Protein AF-0000000068846521 (afdb_homodimer)

Sequence (446 aa):
MLPLRASLACRRLPRRLSAPPLEAFNTSRRLSTLSADHTPAPEFDLAAIRSELAVEHEHSAGSECRWDDASAPWHWLDREMSSNMAGETGAVCIYDGAAAALSLRGTASAETLRFVDEHRAAERRHLELIECLLPPHKHTRLLPMWRAAGFALGFAPALVSDRALFKTVEAVETFVEEHYGEQIGPLKVHGRCPQLVALLEHCCADEARAGNERYVEREDNDLMLPLRASLACRRLPRRLSAPPLEAFNTSRRLSTLSADHTPAPEFDLAAIRSELAVEHEHSAGSECRWDDASAPWHWLDREMSSNMAGETGAVCIYDGAAAALSLRGTASAETLRFVDEHRAAERRHLELIECLLPPHKHTRLLPMWRAAGFALGFAPALVSDRALFKTVEAVETFVEEHYGEQIGPLKVHGRCPQLVALLEHCCADEARAGNERYVEREDNDL

Organism: Emiliania huxleyi (strain CCMP1516) (NCBI:txid280463)

InterPro domains:
  IPR009078 Ferritin-like superfamily [SSF47240] (85-208)
  IPR011566 Ubiquinone biosynthesis protein Coq7 [PF03232] (77-209)
  IPR011566 Ubiquinone biosynthesis protein Coq7 [PTHR11237] (56-209)

pLDDT: mean 78.62, std 26.61, range [21.84, 98.75]

Nearest PDB structures (foldseek):
  7sss-assembly1_H  TM=8.731E-01  e=1.646E-04  Homo sapiens
  7ssp-assembly1_H  TM=8.665E-01  e=6.862E-04  Homo sapiens
  7uwa-assembly1_h  TM=2.805E-01  e=1.204E+00  Citrus x limon
  6ixg-assembly2_B  TM=1.975E-01  e=2.703E+00  Homo sapiens
  7sss-assembly1_H  TM=8.886E-01  e=1.078E-04  Homo sapiens

Foldseek 3Di:
DDPPVPPPPPPPPDDDPPPPDPPPPCCPVPPPPPVPPPPDDPDAPLVLLLVLQQVVLCVPQVDPDTPPDLPRDDDPVLVLLLVQLLLLLLQLLLLVLLVVLCVVLVPDDPVLVVLSVVSSVLSVVSNVSSPSRHDPSSHDPCSVVSNVVSSCLNNVQSNVHSVSNLVSLLVSLVVLLVSLVVVLVVCVVVVGSVSVSVSSVSSSVVSVVSNPVPVVPVVVVVD/DDPCPPPPPPPDPDDDPDPPDPPPPPPPPPPPPPPPPPVDDPDFPLVLLLVLQQVVLCVPQVDPDTPQDLPRDDDPVLVLLLVQLLLLLLQLLLLVLLVVLCVVLVPDDPVLNVLSVVSNVLSVVSNVSSPSRHDPSSHDPCSVVSSVVSSCLNNVQSNVHSVSNLVSLLVSLVVLLVSLVVVLVVCVVVVGSVSVSVSSVSSSVVSVVSNPVPPVPVVVVVD

Solvent-accessible surface area (backbone atoms only — not comparable to full-atom values): 25080 Å² total; per-residue (Å²): 134,87,77,85,69,81,75,81,76,77,78,78,78,82,83,80,78,74,70,75,79,74,76,73,77,74,70,70,67,74,70,70,71,72,66,69,78,70,71,73,74,80,85,73,65,59,67,60,32,42,50,39,53,37,50,52,39,47,71,67,64,74,45,93,57,53,63,88,40,85,82,38,79,80,49,73,66,50,53,51,51,22,48,49,47,39,48,29,48,12,50,32,23,17,34,51,18,24,52,54,21,32,63,70,63,67,73,64,50,70,66,56,53,49,50,42,50,54,50,29,52,53,32,46,53,53,35,51,55,46,56,72,57,48,58,76,83,56,48,59,88,58,45,67,57,34,36,50,52,15,21,48,63,15,19,57,27,30,56,73,31,69,65,23,31,51,34,38,49,40,16,50,32,45,36,51,29,51,51,42,47,66,56,44,48,62,31,58,78,70,70,44,46,65,64,46,43,51,52,50,49,51,54,28,51,50,31,53,51,60,49,55,59,52,60,58,56,52,58,53,65,76,97,139,87,85,84,75,81,77,81,78,80,79,79,79,84,82,80,78,78,74,78,81,76,76,78,78,75,75,75,70,76,73,72,71,74,69,68,80,71,70,73,75,81,87,72,64,59,68,60,31,42,50,38,53,36,51,52,40,43,71,67,63,74,46,94,57,53,62,90,38,84,80,39,79,80,48,74,67,50,53,50,52,22,49,49,48,40,49,29,46,13,51,31,24,17,34,52,17,24,50,53,22,32,62,68,64,68,74,64,48,71,66,53,54,48,50,42,50,54,51,31,52,54,33,44,52,54,35,53,55,46,57,72,57,48,59,74,83,57,46,60,88,57,44,67,57,34,36,50,52,16,21,48,65,14,19,55,28,29,55,73,31,70,66,23,30,51,34,38,50,40,17,50,32,44,36,52,29,51,52,43,47,65,56,43,47,63,31,58,77,69,71,44,46,64,63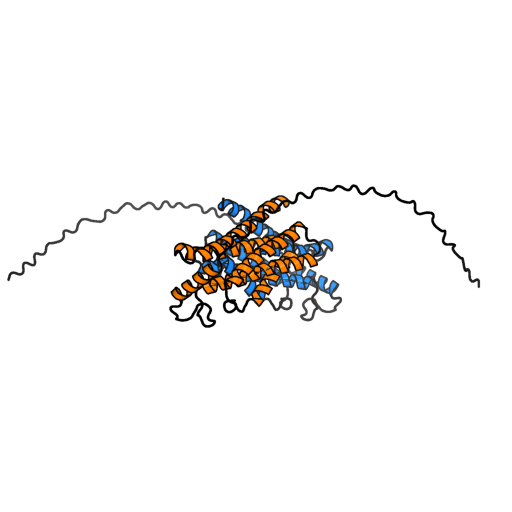,46,43,51,53,51,48,50,54,28,52,52,31,53,51,60,48,56,59,52,59,57,55,50,57,53,64,75,95

Structure (mmCIF, N/CA/C/O backbone):
data_AF-0000000068846521-model_v1
#
loop_
_entity.id
_entity.type
_entity.pdbx_description
1 polymer 'Ubiquinone biosynthesis protein COQ7'
#
loop_
_atom_site.group_PDB
_atom_site.id
_atom_site.type_symbol
_atom_site.label_atom_id
_atom_site.label_alt_id
_atom_site.label_comp_id
_atom_site.label_asym_id
_atom_site.label_entity_id
_atom_site.label_seq_id
_at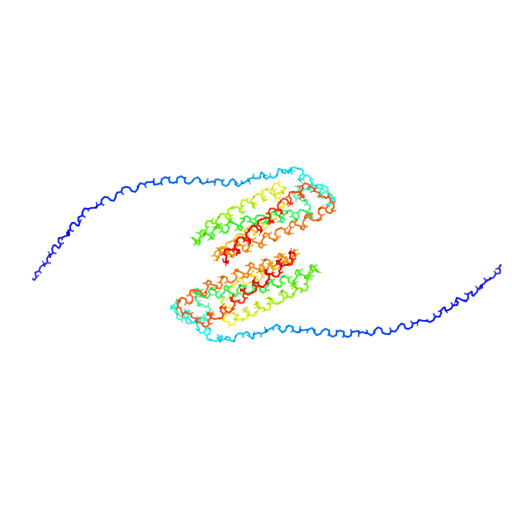om_site.pdbx_PDB_ins_code
_atom_site.Cartn_x
_atom_site.Cartn_y
_atom_site.Cartn_z
_atom_site.occupancy
_atom_site.B_iso_or_equiv
_atom_site.auth_seq_id
_atom_site.auth_comp_id
_atom_site.auth_asym_id
_atom_site.auth_atom_id
_atom_site.pdbx_PDB_model_num
ATOM 1 N N . MET A 1 1 ? -73.5 42.188 27.766 1 25.89 1 MET A N 1
ATOM 2 C CA . MET A 1 1 ? -73.562 42.906 26.5 1 25.89 1 MET A CA 1
ATOM 3 C C . MET A 1 1 ? -73.438 41.938 25.328 1 25.89 1 MET A C 1
ATOM 5 O O . MET A 1 1 ? -72.875 40.844 25.453 1 25.89 1 MET A O 1
ATOM 9 N N . LEU A 1 2 ? -74.062 42.25 24.156 1 25.36 2 LEU A N 1
ATOM 10 C CA . LEU A 1 2 ? -74.625 41.5 23.031 1 25.36 2 LEU A CA 1
ATOM 11 C C . LEU A 1 2 ? -73.5 40.75 22.297 1 25.36 2 LEU A C 1
ATOM 13 O O . LEU A 1 2 ? -72.375 41.25 22.188 1 25.36 2 LEU A O 1
ATOM 17 N N . PRO A 1 3 ? -73.75 39.344 21.984 1 27.17 3 PRO A N 1
ATOM 18 C CA . PRO A 1 3 ? -73.125 38.094 21.578 1 27.17 3 PRO A CA 1
ATOM 19 C C . PRO A 1 3 ? -72.75 38.062 20.094 1 27.17 3 PRO A C 1
ATOM 21 O O . PRO A 1 3 ? -72.438 37 19.547 1 27.17 3 PRO A O 1
ATOM 24 N N . LEU A 1 4 ? -72.438 39.375 19.516 1 25.05 4 LEU A N 1
ATOM 25 C CA . LEU A 1 4 ? -72.562 39.406 18.062 1 25.05 4 LEU A CA 1
ATOM 26 C C . LEU A 1 4 ? -71.625 38.375 17.422 1 25.05 4 LEU A C 1
ATOM 28 O O . LEU A 1 4 ? -70.375 38.594 17.438 1 25.05 4 LEU A O 1
ATOM 32 N N . ARG A 1 5 ? -71.875 37.031 17.391 1 22.19 5 ARG A N 1
ATOM 33 C CA . ARG A 1 5 ? -71.25 35.781 16.953 1 22.19 5 ARG A CA 1
ATOM 34 C C . ARG A 1 5 ? -71.125 35.719 15.438 1 22.19 5 ARG A C 1
ATOM 36 O O . ARG A 1 5 ? -71.812 34.969 14.773 1 22.19 5 ARG A O 1
ATOM 43 N N . ALA A 1 6 ? -71.25 37.062 14.688 1 25.11 6 ALA A N 1
ATOM 44 C CA . ALA A 1 6 ? -71.562 36.875 13.281 1 25.11 6 ALA A CA 1
ATOM 45 C C . ALA A 1 6 ? -70.562 35.906 12.625 1 25.11 6 ALA A C 1
ATOM 47 O O . ALA A 1 6 ? -69.375 36 12.883 1 25.11 6 ALA A O 1
ATOM 48 N N . SER A 1 7 ? -71 34.75 12.008 1 22.08 7 SER A N 1
ATOM 49 C CA . SER A 1 7 ? -70.75 33.469 11.32 1 22.08 7 SER A CA 1
ATOM 50 C C . SER A 1 7 ? -70.062 33.688 10 1 22.08 7 SER A C 1
ATOM 52 O O . SER A 1 7 ? -70.688 33.938 8.969 1 22.08 7 SER A O 1
ATOM 54 N N . LEU A 1 8 ? -69.125 34.75 9.875 1 26.77 8 LEU A N 1
ATOM 55 C CA . LEU A 1 8 ? -68.812 35.062 8.484 1 26.77 8 LEU A CA 1
ATOM 56 C C . LEU A 1 8 ? -68.312 33.844 7.734 1 26.77 8 LEU A C 1
ATOM 58 O O . LEU A 1 8 ? -67.312 33.219 8.148 1 26.77 8 LEU A O 1
ATOM 62 N N . ALA A 1 9 ? -69.25 33.156 6.945 1 24.22 9 ALA A N 1
ATOM 63 C CA . ALA A 1 9 ? -69.25 32 6.07 1 24.22 9 ALA A CA 1
ATOM 64 C C . ALA A 1 9 ? -68.188 32.094 4.984 1 24.22 9 ALA A C 1
ATOM 66 O O . ALA A 1 9 ? -68.188 33.031 4.188 1 24.22 9 ALA A O 1
ATOM 67 N N . CYS A 1 10 ? -66.875 31.734 5.25 1 23.92 10 CYS A N 1
ATOM 68 C CA . CYS A 1 10 ? -65.688 31.719 4.43 1 23.92 10 CYS A CA 1
ATOM 69 C C . CYS A 1 10 ? -65.938 30.938 3.137 1 23.92 10 CYS A C 1
ATOM 71 O O . CYS A 1 10 ? -66.25 29.766 3.168 1 23.92 10 CYS A O 1
ATOM 73 N N . ARG A 1 11 ? -66.562 31.672 2.119 1 25.02 11 ARG A N 1
ATOM 74 C CA . ARG A 1 11 ? -66.875 31.172 0.78 1 25.02 11 ARG A CA 1
ATOM 75 C C . ARG A 1 11 ? -65.688 30.297 0.257 1 25.02 11 ARG A C 1
ATOM 77 O O . ARG A 1 11 ? -64.562 30.672 0.397 1 25.02 11 ARG A O 1
ATOM 84 N N . ARG A 1 12 ? -65.938 28.984 -0.065 1 24.62 12 ARG A N 1
ATOM 85 C CA . ARG A 1 12 ? -65.25 27.766 -0.511 1 24.62 12 ARG A CA 1
ATOM 86 C C . ARG A 1 12 ? -64.688 27.953 -1.899 1 24.62 12 ARG A C 1
ATOM 88 O O . ARG A 1 12 ? -65.375 28.141 -2.879 1 24.62 12 ARG A O 1
ATOM 95 N N . LEU A 1 13 ? -63.625 28.875 -2.047 1 28.64 13 LEU A N 1
ATOM 96 C CA . LEU A 1 13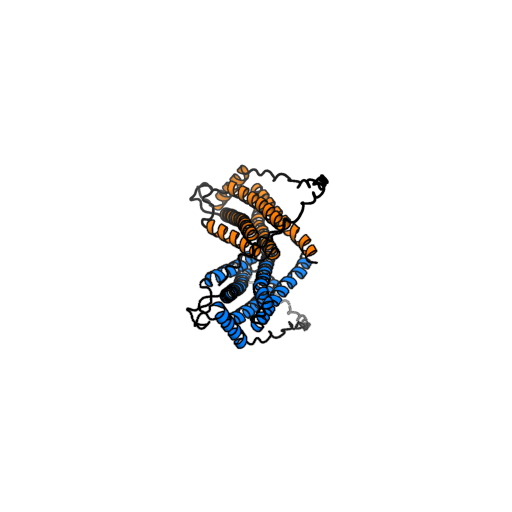 ? -63.156 29.109 -3.406 1 28.64 13 LEU A CA 1
ATOM 97 C C . LEU A 1 13 ? -63 27.781 -4.156 1 28.64 13 LEU A C 1
ATOM 99 O O . LEU A 1 13 ? -62.656 26.766 -3.557 1 28.64 13 LEU A O 1
ATOM 103 N N . PRO A 1 14 ? -63.469 27.828 -5.414 1 26.53 14 PRO A N 1
ATOM 104 C CA . PRO A 1 14 ? -63.719 26.719 -6.344 1 26.53 14 PRO A CA 1
ATOM 105 C C . PRO A 1 14 ? -62.5 25.828 -6.523 1 26.53 14 PRO A C 1
ATOM 107 O O . PRO A 1 14 ? -61.375 26.219 -6.18 1 26.53 14 PRO A O 1
ATOM 110 N N . ARG A 1 15 ? -62.781 24.625 -7.105 1 25.16 15 ARG A N 1
ATOM 111 C CA . ARG A 1 15 ? -62.219 23.281 -7.328 1 25.16 15 ARG A CA 1
ATOM 112 C C . ARG A 1 15 ? -60.969 23.359 -8.188 1 25.16 15 ARG A C 1
ATOM 114 O O . ARG A 1 15 ? -60.75 24.328 -8.93 1 25.16 15 ARG A O 1
ATOM 121 N N . ARG A 1 16 ? -60.031 22.406 -7.965 1 25.94 16 ARG A N 1
ATOM 122 C CA . ARG A 1 16 ? -58.688 21.922 -8.305 1 25.94 16 ARG A CA 1
ATOM 123 C C . ARG A 1 16 ? -58.562 21.609 -9.789 1 25.94 16 ARG A C 1
ATOM 125 O O . ARG A 1 16 ? -59.312 20.75 -10.297 1 25.94 16 ARG A O 1
ATOM 132 N N . LEU A 1 17 ? -58.5 22.703 -10.609 1 26.2 17 LEU A N 1
ATOM 133 C CA . LEU A 1 17 ? -58.312 22.406 -12.023 1 26.2 17 LEU A CA 1
ATOM 134 C C . LEU A 1 17 ? -57.312 21.25 -12.203 1 26.2 17 LEU A C 1
ATOM 136 O O . LEU A 1 17 ? -56.25 21.219 -11.578 1 26.2 17 LEU A O 1
ATOM 140 N N . SER A 1 18 ? -57.812 20.125 -12.719 1 27 18 SER A N 1
ATOM 141 C CA . SER A 1 18 ? -57.219 18.828 -13.016 1 27 18 SER A CA 1
ATOM 142 C C . SER A 1 18 ? -56.094 18.953 -14.008 1 27 18 SER A C 1
ATOM 144 O O . SER A 1 18 ? -56.281 19.359 -15.156 1 27 18 SER A O 1
ATOM 146 N N . ALA A 1 19 ? -55 19.594 -13.625 1 30.03 19 ALA A N 1
ATOM 147 C CA . ALA A 1 19 ? -53.969 19.734 -14.633 1 30.03 19 ALA A CA 1
ATOM 148 C C . ALA A 1 19 ? -53.75 18.422 -15.383 1 30.03 19 ALA A C 1
ATOM 150 O O . ALA A 1 19 ? -53.938 17.344 -14.82 1 30.03 19 ALA A O 1
ATOM 151 N N . PRO A 1 20 ? -53.781 18.5 -16.781 1 30.14 20 PRO A N 1
ATOM 152 C CA . PRO A 1 20 ? -53.719 17.312 -17.641 1 30.14 20 PRO A CA 1
ATOM 153 C C . PRO A 1 20 ? -52.562 16.391 -17.281 1 30.14 20 PRO A C 1
ATOM 155 O O . PRO A 1 20 ? -51.562 16.844 -16.703 1 30.14 20 PRO A O 1
ATOM 158 N N . PRO A 1 21 ? -52.812 15.039 -17.281 1 29.89 21 PRO A N 1
ATOM 159 C CA . PRO A 1 21 ? -51.844 14.016 -16.906 1 29.89 21 PRO A CA 1
ATOM 160 C C . PRO A 1 21 ? -50.531 14.117 -17.719 1 29.89 21 PRO A C 1
ATOM 162 O O . PRO A 1 21 ? -50.594 14.453 -18.906 1 29.89 21 PRO A O 1
ATOM 165 N N . LEU A 1 22 ? -49.5 14.781 -17.172 1 27.98 22 LEU A N 1
ATOM 166 C CA . LEU A 1 22 ? -48.188 14.75 -17.844 1 27.98 22 LEU A CA 1
ATOM 167 C C . LEU A 1 22 ? -47.906 13.375 -18.422 1 27.98 22 LEU A C 1
ATOM 169 O O . LEU A 1 22 ? -47.938 12.375 -17.703 1 27.98 22 LEU A O 1
ATOM 173 N N . GLU A 1 23 ? -48.281 13.188 -19.688 1 25.19 23 GLU A N 1
ATOM 174 C CA . GLU A 1 23 ? -47.875 11.969 -20.359 1 25.19 23 GLU A CA 1
ATOM 175 C C . GLU A 1 23 ? -46.406 11.641 -20.031 1 25.19 23 GLU A C 1
ATOM 177 O O . GLU A 1 23 ? -45.531 12.477 -20.188 1 25.19 23 GLU A O 1
ATOM 182 N N . ALA A 1 24 ? -46.188 10.781 -19.047 1 27.44 24 ALA A N 1
ATOM 183 C CA . ALA A 1 24 ? -44.938 10.125 -18.719 1 27.44 24 ALA A CA 1
ATOM 184 C C . ALA A 1 24 ? -44.219 9.656 -19.969 1 27.44 24 ALA A C 1
ATOM 186 O O . ALA A 1 24 ? -44.75 8.82 -20.719 1 27.44 24 ALA A O 1
ATOM 187 N N . PHE A 1 25 ? -43.531 10.641 -20.734 1 25.91 25 PHE A N 1
ATOM 188 C CA . PHE A 1 25 ? -42.594 10.18 -21.75 1 25.91 25 PHE A CA 1
ATOM 189 C C . PHE A 1 25 ? -41.844 8.945 -21.281 1 25.91 25 PHE A C 1
ATOM 191 O O . PHE A 1 25 ? -41.156 8.992 -20.25 1 25.91 25 PHE A O 1
ATOM 198 N N . ASN A 1 26 ? -42.469 7.797 -21.484 1 24.58 26 ASN A N 1
ATOM 199 C CA . ASN A 1 26 ? -41.844 6.488 -21.359 1 24.58 26 ASN A CA 1
ATOM 200 C C . ASN A 1 26 ? -40.5 6.449 -22.047 1 24.58 26 ASN A C 1
ATOM 202 O O . ASN A 1 26 ? -40.406 6.258 -23.25 1 24.58 26 ASN A O 1
ATOM 206 N N . THR A 1 27 ? -39.656 7.539 -21.859 1 27.39 27 THR A N 1
ATOM 207 C CA . THR A 1 27 ? -38.312 7.336 -22.422 1 27.39 27 THR A CA 1
ATOM 208 C C . THR A 1 27 ? -37.75 5.98 -22.016 1 27.39 27 THR A C 1
ATOM 210 O O . THR A 1 27 ? -37.406 5.77 -20.859 1 27.39 27 THR A O 1
ATOM 213 N N . SER A 1 28 ? -38.344 4.961 -22.516 1 27.05 28 SER A N 1
ATOM 214 C CA . SER A 1 28 ? -37.656 3.674 -22.5 1 27.05 28 SER A CA 1
ATOM 215 C C . SER A 1 28 ? -36.219 3.816 -22.969 1 27.05 28 SER A C 1
ATOM 217 O O . SER A 1 28 ? -35.969 3.887 -24.172 1 27.05 28 SER A O 1
ATOM 219 N N . ARG A 1 29 ? -35.469 4.844 -22.453 1 28.3 29 ARG A N 1
ATOM 220 C CA . ARG A 1 29 ? -34.062 4.691 -22.781 1 28.3 29 ARG A CA 1
ATOM 221 C C . ARG A 1 29 ? -33.625 3.23 -22.688 1 28.3 29 ARG A C 1
ATOM 223 O O . ARG A 1 29 ? -33.688 2.631 -21.609 1 28.3 29 ARG A O 1
ATOM 230 N N . ARG A 1 30 ? -33.688 2.514 -23.828 1 27.97 30 ARG A N 1
ATOM 231 C CA . ARG A 1 30 ? -32.969 1.259 -24 1 27.97 30 ARG A CA 1
ATOM 232 C C . ARG A 1 30 ? -31.594 1.324 -23.328 1 27.97 30 ARG A C 1
ATOM 234 O O . ARG A 1 30 ? -30.719 2.064 -23.781 1 27.97 30 ARG A O 1
ATOM 241 N N . LEU A 1 31 ? -31.625 1.339 -21.984 1 30.72 31 LEU A N 1
ATOM 242 C CA . LEU A 1 31 ? -30.344 0.983 -21.375 1 30.72 31 LEU A CA 1
ATOM 243 C C . LEU A 1 31 ? -29.609 -0.055 -22.219 1 30.72 31 LEU A C 1
ATOM 245 O O . LEU A 1 31 ? -30.094 -1.18 -22.375 1 30.72 31 LEU A O 1
ATOM 249 N N . SER A 1 32 ? -29.109 0.313 -23.359 1 28.64 32 SER A N 1
ATOM 250 C CA . SER A 1 32 ? -28.141 -0.583 -24 1 28.64 32 SER A CA 1
ATOM 251 C C . SER A 1 32 ? -27.359 -1.378 -22.953 1 28.64 32 SER A C 1
ATOM 253 O O . SER A 1 32 ? -26.766 -0.8 -22.047 1 28.64 32 SER A O 1
ATOM 255 N N . THR A 1 33 ? -27.891 -2.512 -22.656 1 31.28 33 THR A N 1
ATOM 256 C CA . THR A 1 33 ? -27.141 -3.59 -22.031 1 31.28 33 THR A CA 1
ATOM 257 C C . THR A 1 33 ? -25.703 -3.611 -22.547 1 31.28 33 THR A C 1
ATOM 259 O O . THR A 1 33 ? -25.453 -3.943 -23.703 1 31.28 33 THR A O 1
ATOM 262 N N . LEU A 1 34 ? -24.953 -2.613 -22.406 1 32.28 34 LEU A N 1
ATOM 263 C CA . LEU A 1 34 ? -23.531 -2.963 -22.531 1 32.28 34 LEU A CA 1
ATOM 264 C C . LEU A 1 34 ? -23.281 -4.367 -21.984 1 32.28 34 LEU A C 1
ATOM 266 O O . LEU A 1 34 ? -23.406 -4.605 -20.781 1 32.28 34 LEU A O 1
ATOM 270 N N . SER A 1 35 ? -23.703 -5.359 -22.719 1 29.91 35 SER A N 1
ATOM 271 C CA . SER A 1 35 ? -23.234 -6.719 -22.469 1 29.91 35 SER A CA 1
ATOM 272 C C . SER A 1 35 ? -21.781 -6.727 -22.016 1 29.91 35 SER A C 1
ATOM 274 O O . SER A 1 35 ? -20.891 -6.355 -22.781 1 29.91 35 SER A O 1
ATOM 276 N N . ALA A 1 36 ? -21.438 -6.34 -20.891 1 37.94 36 ALA A N 1
ATOM 277 C CA . ALA A 1 36 ? -20.125 -6.785 -20.422 1 37.94 36 ALA A CA 1
ATOM 278 C C . ALA A 1 36 ? -19.766 -8.133 -21.031 1 37.94 36 ALA A C 1
ATOM 280 O O . ALA A 1 36 ? -20.5 -9.109 -20.891 1 37.94 36 ALA A O 1
ATOM 281 N N . ASP A 1 37 ? -19.344 -8.203 -22.234 1 35.62 37 ASP A N 1
ATOM 282 C CA . ASP A 1 37 ? -18.781 -9.414 -22.828 1 35.62 37 ASP A CA 1
ATOM 283 C C . ASP A 1 37 ? -18.234 -10.359 -21.75 1 35.62 37 ASP A C 1
ATOM 285 O O . ASP A 1 37 ? -17.25 -10.047 -21.094 1 35.62 37 ASP A O 1
ATOM 289 N N . HIS A 1 38 ? -19.047 -10.961 -20.922 1 40.5 38 HIS A N 1
ATOM 290 C CA . HIS A 1 38 ? -18.703 -12.062 -20.031 1 40.5 38 HIS A CA 1
ATOM 291 C C . HIS A 1 38 ? -17.906 -13.141 -20.766 1 40.5 38 HIS A C 1
ATOM 293 O O . HIS A 1 38 ? -18.484 -14.078 -21.312 1 40.5 38 HIS A O 1
ATOM 299 N N . THR A 1 39 ? -16.953 -12.961 -21.547 1 42.75 39 THR A N 1
ATOM 300 C CA . THR A 1 39 ? -16.109 -14.07 -21.969 1 42.75 39 THR A CA 1
ATOM 301 C C . THR A 1 39 ? -15.969 -15.102 -20.859 1 42.75 39 THR A C 1
ATOM 303 O O . THR A 1 39 ? -15.562 -14.766 -19.734 1 42.75 39 THR A O 1
ATOM 306 N N . PRO A 1 40 ? -16.688 -16.203 -21.031 1 50.09 40 PRO A N 1
ATOM 307 C CA . PRO A 1 40 ? -16.594 -17.25 -20 1 50.09 40 PRO A CA 1
ATOM 308 C C . PRO A 1 40 ? -15.156 -17.5 -19.562 1 50.09 40 PRO A C 1
ATOM 310 O O . PRO A 1 40 ? -14.219 -17.359 -20.344 1 50.09 40 PRO A O 1
ATOM 313 N N . ALA A 1 41 ? -14.922 -17.422 -18.281 1 59.72 41 ALA A N 1
ATOM 314 C CA . ALA A 1 41 ? -13.633 -17.781 -17.703 1 59.72 41 ALA A CA 1
ATOM 315 C C . ALA A 1 41 ? -13.117 -19.094 -18.266 1 59.72 41 ALA A C 1
ATOM 317 O O . ALA A 1 41 ? -13.906 -20 -18.578 1 59.72 41 ALA A O 1
ATOM 318 N N . PRO A 1 42 ? -11.914 -19.062 -19.016 1 68.12 42 PRO A N 1
ATOM 319 C CA . PRO A 1 42 ? -11.359 -20.328 -19.516 1 68.12 42 PRO A CA 1
ATOM 320 C C . PRO A 1 42 ? -11.523 -21.469 -18.516 1 68.12 42 PRO A C 1
ATOM 322 O O . PRO A 1 42 ? -11.539 -21.234 -17.297 1 68.12 42 PRO A O 1
ATOM 325 N N . GLU A 1 43 ? -12.016 -22.578 -19.031 1 84.12 43 GLU A N 1
ATOM 326 C CA . GLU A 1 43 ? -12.141 -23.766 -18.219 1 84.12 43 GLU A CA 1
ATOM 327 C C . GLU A 1 43 ? -10.773 -24.422 -17.969 1 84.12 43 GLU A C 1
ATOM 329 O O . GLU A 1 43 ? -10.031 -24.688 -18.922 1 84.12 43 GLU A O 1
ATOM 334 N N . PHE A 1 44 ? -10.312 -24.344 -16.812 1 93.5 44 PHE A N 1
ATOM 335 C CA . PHE A 1 44 ? -9.055 -24.969 -16.422 1 93.5 44 PHE A CA 1
ATOM 336 C C . PHE A 1 44 ? -9.281 -26.375 -15.867 1 93.5 44 PHE A C 1
ATOM 338 O O . PHE A 1 44 ? -10.242 -26.594 -15.141 1 93.5 44 PHE A O 1
ATOM 345 N N . ASP A 1 45 ? -8.43 -27.328 -16.375 1 94.75 45 ASP A N 1
ATOM 346 C CA . ASP A 1 45 ? -8.453 -28.672 -15.805 1 94.75 45 ASP A CA 1
ATOM 347 C C . ASP A 1 45 ? -7.715 -28.719 -14.469 1 94.75 45 ASP A C 1
ATOM 349 O O . ASP A 1 45 ? -6.523 -29.031 -14.422 1 94.75 45 ASP A O 1
ATOM 353 N N . LEU A 1 46 ? -8.43 -28.547 -13.406 1 94.81 46 LEU A N 1
ATOM 354 C CA . LEU A 1 46 ? -7.852 -28.406 -12.078 1 94.81 46 LEU A CA 1
ATOM 355 C C . LEU A 1 46 ? -7.18 -29.719 -11.633 1 94.81 46 LEU A C 1
ATOM 357 O O . LEU A 1 46 ? -6.176 -29.688 -10.93 1 94.81 46 LEU A O 1
ATOM 361 N N . ALA A 1 47 ? -7.727 -30.781 -12.078 1 94.12 47 ALA A N 1
ATOM 362 C CA . ALA A 1 47 ? -7.129 -32.062 -11.734 1 94.12 47 ALA A CA 1
ATOM 363 C C . ALA A 1 47 ? -5.754 -32.219 -12.375 1 94.12 47 ALA A C 1
ATOM 365 O O . ALA A 1 47 ? -4.812 -32.688 -11.742 1 94.12 47 ALA A O 1
ATOM 366 N N . ALA A 1 48 ? -5.688 -31.828 -13.594 1 95.44 48 ALA A N 1
ATOM 367 C CA . ALA A 1 48 ? -4.41 -31.906 -14.305 1 95.44 48 ALA A CA 1
ATOM 368 C C . ALA A 1 48 ? -3.377 -30.984 -13.672 1 95.44 48 ALA A C 1
ATOM 370 O O . ALA A 1 48 ? -2.197 -31.328 -13.57 1 95.44 48 ALA A O 1
ATOM 371 N N . ILE A 1 49 ? -3.844 -29.859 -13.234 1 96.25 49 ILE A N 1
ATOM 372 C CA . ILE A 1 49 ? -2.939 -28.891 -12.617 1 96.25 49 ILE A CA 1
ATOM 373 C C . ILE A 1 49 ? -2.449 -29.438 -11.273 1 96.25 49 ILE A C 1
ATOM 375 O O . ILE A 1 49 ? -1.261 -29.328 -10.961 1 96.25 49 ILE A O 1
ATOM 379 N N . ARG A 1 50 ? -3.309 -30.016 -10.523 1 92.56 50 ARG A N 1
ATOM 380 C CA . ARG A 1 50 ? -2.9 -30.609 -9.25 1 92.56 50 ARG A CA 1
ATOM 381 C C . ARG A 1 50 ? -1.882 -31.719 -9.461 1 92.56 50 ARG A C 1
ATOM 383 O O . ARG A 1 50 ? -0.952 -31.875 -8.672 1 92.56 50 ARG A O 1
ATOM 390 N N . SER A 1 51 ? -2.08 -32.469 -10.547 1 92.81 51 SER A N 1
ATOM 391 C CA . SER A 1 51 ? -1.124 -33.5 -10.891 1 92.81 51 SER A CA 1
ATOM 392 C C . SER A 1 51 ? 0.246 -32.906 -11.211 1 92.81 51 SER A C 1
ATOM 394 O O . SER A 1 51 ? 1.274 -33.469 -10.82 1 92.81 51 SER A O 1
ATOM 396 N N . GLU A 1 52 ? 0.229 -31.812 -11.906 1 93.31 52 GLU A N 1
ATOM 397 C CA . GLU A 1 52 ? 1.485 -31.141 -12.211 1 93.31 52 GLU A CA 1
ATOM 398 C C . GLU A 1 52 ? 2.197 -30.688 -10.938 1 93.31 52 GLU A C 1
ATOM 400 O O . GLU A 1 52 ? 3.416 -30.828 -10.82 1 93.31 52 GLU A O 1
ATOM 405 N N . LEU A 1 53 ? 1.454 -30.219 -9.992 1 91.19 53 LEU A N 1
ATOM 406 C CA . LEU A 1 53 ? 2.012 -29.766 -8.719 1 91.19 53 LEU A CA 1
ATOM 407 C C . LEU A 1 53 ? 2.602 -30.922 -7.938 1 91.19 53 LEU A C 1
ATOM 409 O O . LEU A 1 53 ? 3.68 -30.812 -7.352 1 91.19 53 LEU A O 1
ATOM 413 N N . ALA A 1 54 ? 1.981 -32.031 -8.031 1 87.19 54 ALA A N 1
ATOM 414 C CA . ALA A 1 54 ? 2.449 -33.25 -7.352 1 87.19 54 ALA A CA 1
ATOM 415 C C . ALA A 1 54 ? 3.748 -33.75 -7.965 1 87.19 54 ALA A C 1
ATOM 417 O O . ALA A 1 54 ? 4.664 -34.156 -7.25 1 87.19 54 ALA A O 1
ATOM 418 N N . VAL A 1 55 ? 3.787 -33.719 -9.234 1 86.12 55 VAL A N 1
ATOM 419 C CA . VAL A 1 55 ? 4.969 -34.188 -9.938 1 86.12 55 VAL A CA 1
ATOM 420 C C . VAL A 1 55 ? 6.164 -33.312 -9.625 1 86.12 55 VAL A C 1
ATOM 422 O O . VAL A 1 55 ? 7.273 -33.781 -9.406 1 86.12 55 VAL A O 1
ATOM 425 N N . GLU A 1 56 ? 5.867 -32.031 -9.609 1 85 56 GLU A N 1
ATOM 426 C CA . GLU A 1 56 ? 6.93 -31.078 -9.289 1 85 56 GLU A CA 1
ATOM 427 C C . GLU A 1 56 ? 7.465 -31.297 -7.879 1 85 56 GLU A C 1
ATOM 429 O O . GLU A 1 56 ? 8.664 -31.156 -7.633 1 85 56 GLU A O 1
ATOM 434 N N . HIS A 1 57 ? 6.645 -31.609 -7.02 1 80.75 57 HIS A N 1
ATOM 435 C CA . HIS A 1 57 ? 7.031 -31.922 -5.648 1 80.75 57 HIS A CA 1
ATOM 436 C C . HIS A 1 57 ? 7.926 -33.156 -5.598 1 80.75 57 HIS A C 1
ATOM 438 O O . HIS A 1 57 ? 8.914 -33.188 -4.859 1 80.75 57 HIS A O 1
ATOM 444 N N . GLU A 1 58 ? 7.574 -34.125 -6.355 1 76.94 58 GLU A N 1
ATOM 445 C CA . GLU A 1 58 ? 8.344 -35.375 -6.383 1 76.94 58 GLU A CA 1
ATOM 446 C C . GLU A 1 58 ? 9.742 -35.125 -6.953 1 76.94 58 GLU A C 1
ATOM 448 O O . GLU A 1 58 ? 10.719 -35.719 -6.461 1 76.94 58 GLU A O 1
ATOM 453 N N . HIS A 1 59 ? 9.773 -34.25 -7.902 1 75.81 59 HIS A N 1
ATOM 454 C CA . HIS A 1 59 ? 11.055 -33.969 -8.531 1 75.81 59 HIS A CA 1
ATOM 455 C C . HIS A 1 59 ? 11.977 -33.219 -7.578 1 75.81 59 HIS A C 1
ATOM 457 O O . HIS A 1 59 ? 13.188 -33.438 -7.582 1 75.81 59 HIS A O 1
ATOM 463 N N . SER A 1 60 ? 11.336 -32.375 -6.766 1 68.44 60 SER A N 1
ATOM 464 C CA . SER A 1 60 ? 12.133 -31.484 -5.938 1 68.44 60 SER A CA 1
ATOM 465 C C . SER A 1 60 ? 12.461 -32.125 -4.59 1 68.44 60 SER A C 1
ATOM 467 O O . SER A 1 60 ? 13.539 -31.891 -4.035 1 68.44 60 SER A O 1
ATOM 469 N N . ALA A 1 61 ? 11.555 -32.656 -3.865 1 63.91 61 ALA A N 1
ATOM 470 C CA . ALA A 1 61 ? 11.711 -33.062 -2.477 1 63.91 61 ALA A CA 1
ATOM 471 C C . ALA A 1 61 ? 12.383 -34.438 -2.391 1 63.91 61 ALA A C 1
ATOM 473 O O . ALA A 1 61 ? 13.031 -34.75 -1.388 1 63.91 61 ALA A O 1
ATOM 474 N N . GLY A 1 62 ? 12.781 -35.094 -3.5 1 59.38 62 GLY A N 1
ATOM 475 C CA . GLY A 1 62 ? 13.32 -36.438 -3.391 1 59.38 62 GLY A CA 1
ATOM 476 C C . GLY A 1 62 ? 12.547 -37.312 -2.43 1 59.38 62 GLY A C 1
ATOM 477 O O . GLY A 1 62 ? 13.031 -38.375 -2.02 1 59.38 62 GLY A O 1
ATOM 478 N N . SER A 1 63 ? 11.562 -36.719 -1.788 1 58.53 63 SER A N 1
ATOM 479 C CA . SER A 1 63 ? 11.016 -37.469 -0.661 1 58.53 63 SER A CA 1
ATOM 480 C C . SER A 1 63 ? 9.844 -38.344 -1.095 1 58.53 63 SER A C 1
ATOM 482 O O . SER A 1 63 ? 9.195 -38.031 -2.102 1 58.53 63 SER A O 1
ATOM 484 N N . GLU A 1 64 ? 9.703 -39.5 -0.455 1 64.62 64 GLU A N 1
ATOM 485 C CA . GLU A 1 64 ? 8.703 -40.562 -0.636 1 64.62 64 GLU A CA 1
ATOM 486 C C . GLU A 1 64 ? 7.316 -40.062 -0.223 1 64.62 64 GLU A C 1
ATOM 488 O O . GLU A 1 64 ? 6.324 -40.781 -0.431 1 64.62 64 GLU A O 1
ATOM 493 N N . CYS A 1 65 ? 7.246 -38.781 0.22 1 70 65 CYS A N 1
ATOM 494 C CA . CYS A 1 65 ? 5.934 -38.375 0.702 1 70 65 CYS A CA 1
ATOM 495 C C . CYS A 1 65 ? 5.117 -37.75 -0.42 1 70 65 CYS A C 1
ATOM 497 O O . CYS A 1 65 ? 5.676 -37.156 -1.349 1 70 65 CYS A O 1
ATOM 499 N N . ARG A 1 66 ? 3.855 -38.094 -0.267 1 78.44 66 ARG A N 1
ATOM 500 C CA . ARG A 1 66 ? 2.939 -37.531 -1.239 1 78.44 66 ARG A CA 1
ATOM 501 C C . ARG A 1 66 ? 2.877 -36 -1.088 1 78.44 66 ARG A C 1
ATOM 503 O O . ARG A 1 66 ? 3.012 -35.469 0.02 1 78.44 66 ARG A O 1
ATOM 510 N N . TRP A 1 67 ? 2.66 -35.281 -2.086 1 81.06 67 TRP A N 1
ATOM 511 C CA . TRP A 1 67 ? 2.627 -33.844 -2.123 1 81.06 67 TRP A CA 1
ATOM 512 C C . TRP A 1 67 ? 1.568 -33.281 -1.168 1 81.06 67 TRP A C 1
ATOM 514 O O . TRP A 1 67 ? 1.785 -32.281 -0.508 1 81.06 67 TRP A O 1
ATOM 524 N N . ASP A 1 68 ? 0.422 -34.062 -1.008 1 76.75 68 ASP A N 1
ATOM 525 C CA . ASP A 1 68 ? -0.682 -33.531 -0.216 1 76.75 68 ASP A CA 1
ATOM 526 C C . ASP A 1 68 ? -0.595 -34 1.234 1 76.75 68 ASP A C 1
ATOM 528 O O . ASP A 1 68 ? -1.491 -33.719 2.035 1 76.75 68 ASP A O 1
ATOM 532 N N . ASP A 1 69 ? 0.522 -34.594 1.496 1 79.69 69 ASP A N 1
ATOM 533 C CA . ASP A 1 69 ? 0.768 -34.938 2.895 1 79.69 69 ASP A CA 1
ATOM 534 C C . ASP A 1 69 ? 1.157 -33.688 3.699 1 79.69 69 ASP A C 1
ATOM 536 O O . ASP A 1 69 ? 1.96 -32.875 3.242 1 79.69 69 ASP A O 1
ATOM 540 N N . ALA A 1 70 ? 0.633 -33.594 4.863 1 80.25 70 ALA A N 1
ATOM 541 C CA . ALA A 1 70 ? 0.86 -32.438 5.723 1 80.25 70 ALA A CA 1
ATOM 542 C C . ALA A 1 70 ? 2.332 -32.312 6.109 1 80.25 70 ALA A C 1
ATOM 544 O O . ALA A 1 70 ? 2.826 -31.219 6.359 1 80.25 70 ALA A O 1
ATOM 545 N N . SER A 1 71 ? 3.016 -33.375 6.07 1 79.5 71 SER A N 1
ATOM 546 C CA . SER A 1 71 ? 4.41 -33.406 6.496 1 79.5 71 SER A CA 1
ATOM 547 C C . SER A 1 71 ? 5.352 -33.188 5.316 1 79.5 71 SER A C 1
ATOM 549 O O . SER A 1 71 ? 6.566 -33.062 5.496 1 79.5 71 SER A O 1
ATOM 551 N N . ALA A 1 72 ? 4.766 -33.125 4.137 1 81.06 72 ALA A N 1
ATOM 552 C CA . ALA A 1 72 ? 5.617 -32.938 2.963 1 81.06 72 ALA A CA 1
ATOM 553 C C . ALA A 1 72 ? 6.352 -31.609 3.006 1 81.06 72 ALA A C 1
ATOM 555 O O . ALA A 1 72 ? 5.742 -30.578 3.277 1 81.06 72 ALA A O 1
ATOM 556 N N . PRO A 1 73 ? 7.562 -31.672 2.857 1 82.75 73 PRO A N 1
ATOM 557 C CA . PRO A 1 73 ? 8.305 -30.406 2.818 1 82.75 73 PRO A CA 1
ATOM 558 C C . PRO A 1 73 ? 7.848 -29.5 1.689 1 82.75 73 PRO A C 1
ATOM 560 O O . PRO A 1 73 ? 7.398 -29.969 0.644 1 82.75 73 PRO A O 1
ATOM 563 N N . TRP A 1 74 ? 7.961 -28.188 1.931 1 85.75 74 TRP A N 1
ATOM 564 C CA . TRP A 1 74 ? 7.562 -27.219 0.918 1 85.75 74 TRP A CA 1
ATOM 565 C C . TRP A 1 74 ? 8.703 -26.953 -0.06 1 85.75 74 TRP A C 1
ATOM 567 O O . TRP A 1 74 ? 9.836 -26.688 0.354 1 85.75 74 TRP A O 1
ATOM 577 N N . HIS A 1 75 ? 8.344 -27.031 -1.285 1 86.88 75 HIS A N 1
ATOM 578 C CA . HIS A 1 75 ? 9.297 -26.594 -2.303 1 86.88 75 HIS A CA 1
ATOM 579 C C . HIS A 1 75 ? 8.938 -25.203 -2.828 1 86.88 75 HIS A C 1
ATOM 581 O O . HIS A 1 75 ? 7.957 -24.594 -2.381 1 86.88 75 HIS A O 1
ATOM 587 N N . TRP A 1 76 ? 9.781 -24.688 -3.691 1 90.06 76 TRP A N 1
ATOM 588 C CA . TRP A 1 76 ? 9.641 -23.328 -4.188 1 90.06 76 TRP A CA 1
ATOM 589 C C . TRP A 1 76 ? 8.227 -23.078 -4.695 1 90.06 76 TRP A C 1
ATOM 591 O O . TRP A 1 76 ? 7.602 -22.062 -4.344 1 90.06 76 TRP A O 1
ATOM 601 N N . LEU A 1 77 ? 7.691 -23.984 -5.434 1 92.44 77 LEU A N 1
ATOM 602 C CA . LEU A 1 77 ? 6.383 -23.797 -6.055 1 92.44 77 LEU A CA 1
ATOM 603 C C . LEU A 1 77 ? 5.277 -23.797 -5.004 1 92.44 77 LEU A C 1
ATOM 605 O O . LEU A 1 77 ? 4.289 -23.062 -5.137 1 92.44 77 LEU A O 1
ATOM 609 N N . ASP A 1 78 ? 5.43 -24.578 -3.938 1 92.5 78 ASP A N 1
ATOM 610 C CA . ASP A 1 78 ? 4.465 -24.562 -2.84 1 92.5 78 ASP A CA 1
ATOM 611 C C . ASP A 1 78 ? 4.422 -23.188 -2.164 1 92.5 78 ASP A C 1
ATOM 613 O O . ASP A 1 78 ? 3.344 -22.688 -1.855 1 92.5 78 ASP A O 1
ATOM 617 N N . ARG A 1 79 ? 5.566 -22.672 -1.953 1 93.69 79 ARG A N 1
ATOM 618 C CA . ARG A 1 79 ? 5.668 -21.359 -1.316 1 93.69 79 ARG A CA 1
ATOM 619 C C . ARG A 1 79 ? 5.043 -20.281 -2.189 1 93.69 79 ARG A C 1
ATOM 621 O O . ARG A 1 79 ? 4.34 -19.406 -1.687 1 93.69 79 ARG A O 1
ATOM 628 N N . GLU A 1 80 ? 5.273 -20.406 -3.488 1 95.5 80 GLU A N 1
ATOM 629 C CA . GLU A 1 80 ? 4.699 -19.438 -4.414 1 95.5 80 GLU A CA 1
ATOM 630 C C . GLU A 1 80 ? 3.176 -19.531 -4.445 1 95.5 80 GLU A C 1
ATOM 632 O O . GLU A 1 80 ? 2.482 -18.516 -4.438 1 95.5 80 GLU A O 1
ATOM 637 N N . MET A 1 81 ? 2.738 -20.781 -4.469 1 96.25 81 MET A N 1
ATOM 638 C CA . MET A 1 81 ? 1.291 -20.969 -4.5 1 96.25 81 MET A CA 1
ATOM 639 C C . MET A 1 81 ? 0.652 -20.5 -3.199 1 96.25 81 MET A C 1
ATOM 641 O O . MET A 1 81 ? -0.447 -19.938 -3.211 1 96.25 81 MET A O 1
ATOM 645 N N . SER A 1 82 ? 1.327 -20.734 -2.104 1 96.62 82 SER A N 1
ATOM 646 C CA . SER A 1 82 ? 0.846 -20.219 -0.825 1 96.62 82 SER A CA 1
ATOM 647 C C . SER A 1 82 ? 0.807 -18.688 -0.82 1 96.62 82 SER A C 1
ATOM 649 O O . SER A 1 82 ? -0.135 -18.094 -0.297 1 96.62 82 SER A O 1
ATOM 651 N N . SER A 1 83 ? 1.828 -18.078 -1.364 1 96.5 83 SER A N 1
ATOM 652 C CA . SER A 1 83 ? 1.868 -16.625 -1.487 1 96.5 83 SER A CA 1
ATOM 653 C C . SER A 1 83 ? 0.718 -16.109 -2.346 1 96.5 83 SER A C 1
ATOM 655 O O . SER A 1 83 ? 0.121 -15.078 -2.039 1 96.5 83 SER A O 1
ATOM 657 N N . ASN A 1 84 ? 0.421 -16.828 -3.438 1 97.75 84 ASN A N 1
ATOM 658 C CA . ASN A 1 84 ? -0.722 -16.469 -4.27 1 97.75 84 ASN A CA 1
ATOM 659 C C . ASN A 1 84 ? -2.027 -16.531 -3.48 1 97.75 84 ASN A C 1
ATOM 661 O O . ASN A 1 84 ? -2.887 -15.656 -3.635 1 97.75 84 ASN A O 1
ATOM 665 N N . MET A 1 85 ? -2.143 -17.594 -2.684 1 97.62 85 MET A N 1
ATOM 666 C CA . MET A 1 85 ? -3.312 -17.719 -1.82 1 97.62 85 MET A CA 1
ATOM 667 C C . MET A 1 85 ? -3.445 -16.516 -0.896 1 97.62 85 MET A C 1
ATOM 669 O O . MET A 1 85 ? -4.516 -15.914 -0.802 1 97.62 85 MET A O 1
ATOM 673 N N . ALA A 1 86 ? -2.398 -16.188 -0.268 1 97.62 86 ALA A N 1
ATOM 674 C CA . ALA A 1 86 ? -2.385 -15.055 0.657 1 97.62 86 ALA A CA 1
ATOM 675 C C . ALA A 1 86 ? -2.686 -13.742 -0.071 1 97.62 86 ALA A C 1
ATOM 677 O O . ALA A 1 86 ? -3.51 -12.953 0.384 1 97.62 86 ALA A O 1
ATOM 678 N N . GLY A 1 87 ? -2.027 -13.547 -1.182 1 97.12 87 GLY A N 1
ATOM 679 C CA . GLY A 1 87 ? -2.211 -12.328 -1.954 1 97.12 87 GLY A CA 1
ATOM 680 C C . GLY A 1 87 ? -3.627 -12.156 -2.471 1 97.12 87 GLY A C 1
ATOM 681 O O . GLY A 1 87 ? -4.199 -11.07 -2.381 1 97.12 87 GLY A O 1
ATOM 682 N N . GLU A 1 88 ? -4.172 -13.164 -2.975 1 97.94 88 GLU A N 1
ATOM 683 C CA . GLU A 1 88 ? -5.535 -13.094 -3.49 1 97.94 88 GLU A CA 1
ATOM 684 C C . GLU A 1 88 ? -6.543 -12.883 -2.363 1 97.94 88 GLU A C 1
ATOM 686 O O . GLU A 1 88 ? -7.531 -12.172 -2.533 1 97.94 88 GLU A O 1
ATOM 691 N N . THR A 1 89 ? -6.277 -13.57 -1.292 1 98.25 89 THR A N 1
ATOM 692 C CA . THR A 1 89 ? -7.113 -13.312 -0.123 1 98.25 89 THR A CA 1
ATOM 693 C C . THR A 1 89 ? -7.051 -11.844 0.277 1 98.25 89 THR A C 1
ATOM 695 O O . THR A 1 89 ? -8.086 -11.219 0.513 1 98.25 89 THR A O 1
ATOM 698 N N . GLY A 1 90 ? -5.863 -11.391 0.345 1 98.19 90 GLY A N 1
ATOM 699 C CA . GLY A 1 90 ? -5.691 -9.977 0.636 1 98.19 90 GLY A CA 1
ATOM 700 C C . GLY A 1 90 ? -6.383 -9.078 -0.366 1 98.19 90 GLY A C 1
ATOM 701 O O . GLY A 1 90 ? -6.996 -8.07 0.011 1 98.19 90 GLY A O 1
ATOM 702 N N . ALA A 1 91 ? -6.312 -9.383 -1.607 1 98.25 91 ALA A N 1
ATOM 703 C CA . ALA A 1 91 ? -6.902 -8.57 -2.668 1 98.25 91 ALA A CA 1
ATOM 704 C C . ALA A 1 91 ? -8.422 -8.508 -2.529 1 98.25 91 ALA A C 1
ATOM 706 O O . ALA A 1 91 ? -9.023 -7.441 -2.695 1 98.25 91 ALA A O 1
ATOM 707 N N . VAL A 1 92 ? -9.016 -9.578 -2.232 1 98.62 92 VAL A N 1
ATOM 708 C CA . VAL A 1 92 ? -10.453 -9.578 -1.992 1 98.62 92 VAL A CA 1
ATOM 709 C C . VAL A 1 92 ? -10.781 -8.664 -0.811 1 98.62 92 VAL A C 1
ATOM 711 O O . VAL A 1 92 ? -11.711 -7.859 -0.876 1 98.62 92 VAL A O 1
ATOM 714 N N . CYS A 1 93 ? -10 -8.742 0.192 1 98.75 93 CYS A N 1
ATOM 715 C CA . CYS A 1 93 ? -10.25 -7.977 1.407 1 98.75 93 CYS A CA 1
ATOM 716 C C . CYS A 1 93 ? -10.023 -6.488 1.168 1 98.75 93 CYS A C 1
ATOM 718 O O . CYS A 1 93 ? -10.625 -5.652 1.849 1 98.75 93 CYS A O 1
ATOM 720 N N . ILE A 1 94 ? -9.117 -6.121 0.251 1 98.69 94 ILE A N 1
ATOM 721 C CA . ILE A 1 94 ? -8.961 -4.723 -0.131 1 98.69 94 ILE A CA 1
ATOM 722 C C . ILE A 1 94 ? -10.32 -4.145 -0.525 1 98.69 94 ILE A C 1
ATOM 724 O O . ILE A 1 94 ? -10.695 -3.064 -0.065 1 98.69 94 ILE A O 1
ATOM 728 N N . TYR A 1 95 ? -11.055 -4.852 -1.296 1 98.56 95 TYR A N 1
ATOM 729 C CA . TYR A 1 95 ? -12.32 -4.328 -1.812 1 98.56 95 TYR A CA 1
ATOM 730 C C . TYR A 1 95 ? -13.406 -4.387 -0.749 1 98.56 95 TYR A C 1
ATOM 732 O O . TYR A 1 95 ? -14.328 -3.562 -0.745 1 98.56 95 TYR A O 1
ATOM 740 N N . ASP A 1 96 ? -13.289 -5.367 0.178 1 98.69 96 ASP A N 1
ATOM 741 C CA . ASP A 1 96 ? -14.156 -5.336 1.349 1 98.69 96 ASP A CA 1
ATOM 742 C C . ASP A 1 96 ? -13.93 -4.066 2.168 1 98.69 96 ASP A C 1
ATOM 744 O O . ASP A 1 96 ? -14.891 -3.414 2.59 1 98.69 96 ASP A O 1
ATOM 748 N N . GLY A 1 97 ? -12.719 -3.805 2.354 1 98.75 97 GLY A N 1
ATOM 749 C CA . GLY A 1 97 ? -12.383 -2.59 3.078 1 98.75 97 GLY A CA 1
ATOM 750 C C . GLY A 1 97 ? -12.82 -1.327 2.359 1 98.75 97 GLY A C 1
ATOM 751 O O . GLY A 1 97 ? -13.336 -0.399 2.982 1 98.75 97 GLY A O 1
ATOM 752 N N . ALA A 1 98 ? -12.578 -1.3 1.078 1 98.44 98 ALA A N 1
ATOM 753 C CA . ALA A 1 98 ? -13.008 -0.157 0.275 1 98.44 98 ALA A CA 1
ATOM 754 C C . ALA A 1 98 ? -14.516 0.049 0.369 1 98.44 98 ALA A C 1
ATOM 756 O O . ALA A 1 98 ? -14.984 1.171 0.578 1 98.44 98 ALA A O 1
ATOM 757 N N . ALA A 1 99 ? -15.234 -1.025 0.275 1 98.06 99 ALA A N 1
ATOM 758 C CA . ALA A 1 99 ? -16.688 -0.947 0.347 1 98.06 99 ALA A CA 1
ATOM 759 C C . ALA A 1 99 ? -17.141 -0.401 1.697 1 98.06 99 ALA A C 1
ATOM 761 O O . ALA A 1 99 ? -18.062 0.428 1.765 1 98.06 99 ALA A O 1
ATOM 762 N N . ALA A 1 100 ? -16.531 -0.871 2.729 1 98 100 ALA A N 1
ATOM 763 C CA . ALA A 1 100 ? -16.859 -0.406 4.07 1 98 100 ALA A CA 1
ATOM 764 C C . ALA A 1 100 ? -16.625 1.095 4.207 1 98 100 ALA A C 1
ATOM 766 O O . ALA A 1 100 ? -17.469 1.823 4.727 1 98 100 ALA A O 1
ATOM 767 N N . ALA A 1 101 ? -15.523 1.529 3.727 1 98.06 101 ALA A N 1
ATOM 768 C CA . ALA A 1 101 ? -15.156 2.941 3.82 1 98.06 101 ALA A CA 1
ATOM 769 C C . ALA A 1 101 ? -16.109 3.805 2.988 1 98.06 101 ALA A C 1
ATOM 771 O O . ALA A 1 101 ? -16.5 4.891 3.418 1 98.06 101 ALA A O 1
ATOM 772 N N . LEU A 1 102 ? -16.375 3.352 1.809 1 96.81 102 LEU A N 1
ATOM 773 C CA . LEU A 1 102 ? -17.25 4.105 0.916 1 96.81 102 LEU A CA 1
ATOM 774 C C . LEU A 1 102 ? -18.656 4.234 1.508 1 96.81 102 LEU A C 1
ATOM 776 O O . LEU A 1 102 ? -19.297 5.273 1.36 1 96.81 102 LEU A O 1
ATOM 780 N N . SER A 1 103 ? -19.109 3.215 2.176 1 95.81 103 SER A N 1
ATOM 781 C CA . SER A 1 103 ? -20.406 3.266 2.863 1 95.81 103 SER A CA 1
ATOM 782 C C . SER A 1 103 ? -20.391 4.285 3.996 1 95.81 103 SER A C 1
ATOM 784 O O . SER A 1 103 ? -21.359 5.012 4.203 1 95.81 103 SER A O 1
ATOM 786 N N . LEU A 1 104 ? -19.312 4.332 4.652 1 94.94 104 LEU A N 1
ATOM 787 C CA . LEU A 1 104 ? -19.156 5.258 5.77 1 94.94 104 LEU A CA 1
ATOM 788 C C . LEU A 1 104 ? -19.062 6.695 5.27 1 94.94 104 LEU A C 1
ATOM 790 O O . LEU A 1 104 ? -19.609 7.609 5.883 1 94.94 104 LEU A O 1
ATOM 794 N N . ARG A 1 105 ? -18.297 6.875 4.25 1 91.38 105 ARG A N 1
ATOM 795 C CA . ARG A 1 105 ? -18.094 8.203 3.682 1 91.38 105 ARG A CA 1
ATOM 796 C C . ARG A 1 105 ? -19.375 8.758 3.084 1 91.38 105 ARG A C 1
ATOM 798 O O . ARG A 1 105 ? -19.625 9.961 3.15 1 91.38 105 ARG A O 1
ATOM 805 N N . GLY A 1 106 ? -20.219 7.98 2.492 1 88.19 106 GLY A N 1
ATOM 806 C CA . GLY A 1 106 ? -21.531 8.359 1.972 1 88.19 106 GLY A CA 1
ATOM 807 C C . GLY A 1 106 ? -21.438 9.172 0.694 1 88.19 106 GLY A C 1
ATOM 808 O O . GLY A 1 106 ? -22.469 9.656 0.194 1 88.19 106 GLY A O 1
ATOM 809 N N . THR A 1 107 ? -20.297 9.492 0.127 1 84.94 107 THR A N 1
ATOM 810 C CA . THR A 1 107 ? -20.156 10.344 -1.05 1 84.94 107 THR A CA 1
ATOM 811 C C . THR A 1 107 ? -19.562 9.562 -2.213 1 84.94 107 THR A C 1
ATOM 813 O O . THR A 1 107 ? -19.062 10.156 -3.174 1 84.94 107 THR A O 1
ATOM 816 N N . ALA A 1 108 ? -19.641 8.305 -2.131 1 84.75 108 ALA A N 1
ATOM 817 C CA . ALA A 1 108 ? -19.031 7.516 -3.201 1 84.75 108 ALA A CA 1
ATOM 818 C C . ALA A 1 108 ? -19.844 7.621 -4.488 1 84.75 108 ALA A C 1
ATOM 820 O O . ALA A 1 108 ? -21.078 7.609 -4.457 1 84.75 108 ALA A O 1
ATOM 821 N N . SER A 1 109 ? -19.125 7.785 -5.582 1 88.38 109 SER A N 1
ATOM 822 C CA . SER A 1 109 ? -19.781 7.801 -6.887 1 88.38 109 SER A CA 1
ATOM 823 C C . SER A 1 109 ? -20.234 6.402 -7.297 1 88.38 109 SER A C 1
ATOM 825 O O . SER A 1 109 ? -19.688 5.406 -6.82 1 88.38 109 SER A O 1
ATOM 827 N N . ALA A 1 110 ? -21.203 6.383 -8.141 1 91.06 110 ALA A N 1
ATOM 828 C CA . ALA A 1 110 ? -21.656 5.113 -8.703 1 91.06 110 ALA A CA 1
ATOM 829 C C . ALA A 1 110 ? -20.516 4.402 -9.445 1 91.06 110 ALA A C 1
ATOM 831 O O . ALA A 1 110 ? -20.438 3.172 -9.422 1 91.06 110 ALA A O 1
ATOM 832 N N . GLU A 1 111 ? -19.766 5.18 -10.062 1 91.94 111 GLU A N 1
ATOM 833 C CA . GLU A 1 111 ? -18.625 4.633 -10.797 1 91.94 111 GLU A CA 1
ATOM 834 C C . GLU A 1 111 ? -17.641 3.941 -9.859 1 91.94 111 GLU A C 1
ATOM 836 O O . GLU A 1 111 ? -17.156 2.852 -10.156 1 91.94 111 GLU A O 1
ATOM 841 N N . THR A 1 112 ? -17.375 4.531 -8.742 1 94.06 112 THR A N 1
ATOM 842 C CA . THR A 1 112 ? -16.453 3.949 -7.773 1 94.06 112 THR A CA 1
ATOM 843 C C . THR A 1 112 ? -17.016 2.668 -7.176 1 94.06 112 THR A C 1
ATOM 845 O O . THR A 1 112 ? -16.297 1.682 -7.004 1 94.06 112 THR A O 1
ATOM 848 N N . LEU A 1 113 ? -18.266 2.734 -6.867 1 94.81 113 LEU A N 1
ATOM 849 C CA . LEU A 1 113 ? -18.922 1.554 -6.316 1 94.81 113 LEU A CA 1
ATOM 850 C C . LEU A 1 113 ? -18.891 0.398 -7.312 1 94.81 113 LEU A C 1
ATOM 852 O O . LEU A 1 113 ? -18.625 -0.747 -6.93 1 94.81 113 LEU A O 1
ATOM 856 N N . ARG A 1 114 ? -19.141 0.686 -8.562 1 95.06 114 ARG A N 1
ATOM 857 C CA . ARG A 1 114 ? -19.062 -0.329 -9.609 1 95.06 114 ARG A CA 1
ATOM 858 C C . ARG A 1 114 ? -17.641 -0.873 -9.75 1 95.06 114 ARG A C 1
ATOM 860 O O . ARG A 1 114 ? -17.453 -2.082 -9.898 1 95.06 114 ARG A O 1
ATOM 867 N N . PHE A 1 115 ? -16.719 0.034 -9.703 1 94.44 115 PHE A N 1
ATOM 868 C CA . PHE A 1 115 ? -15.305 -0.331 -9.766 1 94.44 115 PHE A CA 1
ATOM 869 C C . PHE A 1 115 ? -14.961 -1.343 -8.672 1 94.44 115 PHE A C 1
ATOM 871 O O . PHE A 1 115 ? -14.344 -2.375 -8.953 1 94.44 115 PHE A O 1
ATOM 878 N N . VAL A 1 116 ? -15.352 -1.098 -7.453 1 96.75 116 VAL A N 1
ATOM 879 C CA . VAL A 1 116 ? -15.047 -1.937 -6.297 1 96.75 116 VAL A CA 1
ATOM 880 C C . VAL A 1 116 ? -15.703 -3.305 -6.469 1 96.75 116 VAL A C 1
ATOM 882 O O . VAL A 1 116 ? -15.07 -4.336 -6.238 1 96.75 116 VAL A O 1
ATOM 885 N N . ASP A 1 117 ? -16.906 -3.268 -6.941 1 96.69 117 ASP A N 1
ATOM 886 C CA . ASP A 1 117 ? -17.656 -4.512 -7.086 1 96.69 117 ASP A CA 1
ATOM 887 C C . ASP A 1 117 ? -17.047 -5.387 -8.188 1 96.69 117 ASP A C 1
ATOM 889 O O . ASP A 1 117 ? -16.891 -6.594 -8 1 96.69 117 ASP A O 1
ATOM 893 N N . GLU A 1 118 ? -16.719 -4.805 -9.266 1 95.56 118 GLU A N 1
ATOM 894 C CA . GLU A 1 118 ? -16.188 -5.555 -10.398 1 95.56 118 GLU A CA 1
ATOM 895 C C . GLU A 1 118 ? -14.82 -6.141 -10.086 1 95.56 118 GLU A C 1
ATOM 897 O O . GLU A 1 118 ? -14.531 -7.289 -10.43 1 95.56 118 GLU A O 1
ATOM 902 N N . HIS A 1 119 ? -14.047 -5.355 -9.477 1 96.5 119 HIS A N 1
ATOM 903 C CA . HIS A 1 119 ? -12.703 -5.836 -9.141 1 96.5 119 HIS A CA 1
ATOM 904 C C . HIS A 1 119 ? -12.758 -6.895 -8.047 1 96.5 119 HIS A C 1
ATOM 906 O O . HIS A 1 119 ? -11.992 -7.863 -8.078 1 96.5 119 HIS A O 1
ATOM 912 N N . ARG A 1 120 ? -13.641 -6.723 -7.113 1 97.31 120 ARG A N 1
ATOM 913 C CA . ARG A 1 120 ? -13.836 -7.738 -6.078 1 97.31 120 ARG A CA 1
ATOM 914 C C . ARG A 1 120 ? -14.211 -9.078 -6.691 1 97.31 120 ARG A C 1
ATOM 916 O O . ARG A 1 120 ? -13.688 -10.125 -6.289 1 97.31 120 ARG A O 1
ATOM 923 N N . ALA A 1 121 ? -15.117 -9.016 -7.664 1 97.12 121 ALA A N 1
ATOM 924 C CA . ALA A 1 121 ? -15.562 -10.234 -8.328 1 97.12 121 ALA A CA 1
ATOM 925 C C . ALA A 1 121 ? -14.414 -10.914 -9.062 1 97.12 121 ALA A C 1
ATOM 927 O O . ALA A 1 121 ? -14.281 -12.141 -9.031 1 97.12 121 ALA A O 1
ATOM 928 N N . ALA A 1 122 ? -13.633 -10.148 -9.719 1 96 122 ALA A N 1
ATOM 929 C CA . ALA A 1 122 ? -12.492 -10.688 -10.445 1 96 122 ALA A CA 1
ATOM 930 C C . ALA A 1 122 ? -11.508 -11.367 -9.5 1 96 122 ALA A C 1
ATOM 932 O O . ALA A 1 122 ? -11.062 -12.484 -9.758 1 96 122 ALA A O 1
ATOM 933 N N . GLU A 1 123 ? -11.18 -10.672 -8.383 1 97.81 123 GLU A N 1
ATOM 934 C CA . GLU A 1 123 ? -10.242 -11.242 -7.422 1 97.81 123 GLU A CA 1
ATOM 935 C C . GLU A 1 123 ? -10.812 -12.492 -6.766 1 97.81 123 GLU A C 1
ATOM 937 O O . GLU A 1 123 ? -10.07 -13.422 -6.438 1 97.81 123 GLU A O 1
ATOM 942 N N . ARG A 1 124 ? -12.07 -12.539 -6.543 1 97.81 124 ARG A N 1
ATOM 943 C CA . ARG A 1 124 ? -12.711 -13.719 -5.965 1 97.81 124 ARG A CA 1
ATOM 944 C C . ARG A 1 124 ? -12.586 -14.922 -6.898 1 97.81 124 ARG A C 1
ATOM 946 O O . ARG A 1 124 ? -12.375 -16.047 -6.441 1 97.81 124 ARG A O 1
ATOM 953 N N . ARG A 1 125 ? -12.695 -14.656 -8.141 1 97.06 125 ARG A N 1
ATOM 954 C CA . ARG A 1 125 ? -12.516 -15.734 -9.102 1 97.06 125 ARG A CA 1
ATOM 955 C C . ARG A 1 125 ? -11.094 -16.281 -9.055 1 97.06 125 ARG A C 1
ATOM 957 O O . ARG A 1 125 ? -10.891 -17.5 -9.102 1 97.06 125 ARG A O 1
ATOM 964 N N . HIS A 1 126 ? -10.102 -15.367 -9 1 97.81 126 HIS A N 1
ATOM 965 C CA . HIS A 1 126 ? -8.719 -15.805 -8.867 1 97.81 126 HIS A CA 1
ATOM 966 C C . HIS A 1 126 ? -8.531 -16.641 -7.602 1 97.81 126 HIS A C 1
ATOM 968 O O . HIS A 1 126 ? -7.902 -17.703 -7.641 1 97.81 126 HIS A O 1
ATOM 974 N N . LEU A 1 127 ? -9.055 -16.172 -6.496 1 97.88 127 LEU A N 1
ATOM 975 C CA . LEU A 1 127 ? -8.906 -16.828 -5.203 1 97.88 127 LEU A CA 1
ATOM 976 C C . LEU A 1 127 ? -9.531 -18.219 -5.234 1 97.88 127 LEU A C 1
ATOM 978 O O . LEU A 1 127 ? -8.945 -19.188 -4.73 1 97.88 127 LEU A O 1
ATOM 982 N N . GLU A 1 128 ? -10.656 -18.344 -5.848 1 96.81 128 GLU A N 1
ATOM 983 C CA . GLU A 1 128 ? -11.344 -19.625 -5.941 1 96.81 128 GLU A CA 1
ATOM 984 C C . GLU A 1 128 ? -10.516 -20.641 -6.723 1 96.81 128 GLU A C 1
ATOM 986 O O . GLU A 1 128 ? -10.438 -21.812 -6.348 1 96.81 128 GLU A O 1
ATOM 991 N N . LEU A 1 129 ? -9.914 -20.188 -7.789 1 96.38 129 LEU A N 1
ATOM 992 C CA . LEU A 1 129 ? -9.055 -21.062 -8.578 1 96.38 129 LEU A CA 1
ATOM 993 C C . LEU A 1 129 ? -7.891 -21.578 -7.734 1 96.38 129 LEU A C 1
ATOM 995 O O . LEU A 1 129 ? -7.613 -22.766 -7.715 1 96.38 129 LEU A O 1
ATOM 999 N N . ILE A 1 130 ? -7.273 -20.703 -7 1 96.75 130 ILE A N 1
ATOM 1000 C CA . ILE A 1 130 ? -6.105 -21.062 -6.203 1 96.75 130 ILE A CA 1
ATOM 1001 C C . ILE A 1 130 ? -6.523 -21.953 -5.039 1 96.75 130 ILE A C 1
ATOM 1003 O O . ILE A 1 130 ? -5.832 -22.922 -4.711 1 96.75 130 ILE A O 1
ATOM 1007 N N . GLU A 1 131 ? -7.629 -21.672 -4.457 1 95.56 131 GLU A N 1
ATOM 1008 C CA . GLU A 1 131 ? -8.156 -22.453 -3.342 1 95.56 131 GLU A CA 1
ATOM 1009 C C . GLU A 1 131 ? -8.445 -23.891 -3.764 1 95.56 131 GLU A C 1
ATOM 1011 O O . GLU A 1 131 ? -8.281 -24.812 -2.973 1 95.56 131 GLU A O 1
ATOM 1016 N N . CYS A 1 132 ? -8.828 -24.047 -4.984 1 94.81 132 CYS A N 1
ATOM 1017 C CA . CYS A 1 132 ? -9.133 -25.375 -5.508 1 94.81 132 CYS A CA 1
ATOM 1018 C C . CYS A 1 132 ? -7.859 -26.172 -5.754 1 94.81 132 CYS A C 1
ATOM 1020 O O . CYS A 1 132 ? -7.883 -27.406 -5.754 1 94.81 132 CYS A O 1
ATOM 1022 N N . LEU A 1 133 ? -6.812 -25.516 -5.906 1 94.62 133 LEU A N 1
ATOM 1023 C CA . LEU A 1 133 ? -5.562 -26.188 -6.262 1 94.62 133 LEU A CA 1
ATOM 1024 C C . LEU A 1 133 ? -4.75 -26.516 -5.012 1 94.62 133 LEU A C 1
ATOM 1026 O O . LEU A 1 133 ? -4.125 -27.578 -4.938 1 94.62 133 LEU A O 1
ATOM 1030 N N . LEU A 1 134 ? -4.742 -25.641 -4.094 1 93.81 134 LEU A N 1
ATOM 1031 C CA . LEU A 1 134 ? -3.838 -25.734 -2.953 1 93.81 134 LEU A CA 1
ATOM 1032 C C . LEU A 1 134 ? -4.547 -26.344 -1.747 1 93.81 134 LEU A C 1
ATOM 1034 O O . LEU A 1 134 ? -5.555 -25.812 -1.279 1 93.81 134 LEU A O 1
ATOM 1038 N N . PRO A 1 135 ? -4.07 -27.453 -1.237 1 91.69 135 PRO A N 1
ATOM 1039 C CA . PRO A 1 135 ? -4.695 -28 -0.031 1 91.69 135 PRO A CA 1
ATOM 1040 C C . PRO A 1 135 ? -4.578 -27.062 1.172 1 91.69 135 PRO A C 1
ATOM 1042 O O . PRO A 1 135 ? -3.617 -26.297 1.271 1 91.69 135 PRO A O 1
ATOM 1045 N N . PRO A 1 136 ? -5.438 -27.156 2.193 1 92.5 136 PRO A N 1
ATOM 1046 C CA . PRO A 1 136 ? -5.52 -26.203 3.307 1 92.5 136 PRO A CA 1
ATOM 1047 C C . PRO A 1 136 ? -4.234 -26.141 4.129 1 92.5 136 PRO A C 1
ATOM 1049 O O . PRO A 1 136 ? -3.857 -25.078 4.625 1 92.5 136 PRO A O 1
ATOM 1052 N N . HIS A 1 137 ? -3.58 -27.219 4.238 1 91.75 137 HIS A N 1
ATOM 1053 C CA . HIS A 1 137 ? -2.391 -27.25 5.078 1 91.75 137 HIS A CA 1
ATOM 1054 C C . HIS A 1 137 ? -1.227 -26.531 4.414 1 91.75 137 HIS A C 1
ATOM 1056 O O . HIS A 1 137 ? -0.204 -26.266 5.051 1 91.75 137 HIS A O 1
ATOM 1062 N N . LYS A 1 138 ? -1.416 -26.203 3.16 1 92.75 138 LYS A N 1
ATOM 1063 C CA . LYS A 1 138 ? -0.37 -25.453 2.461 1 92.75 138 LYS A CA 1
ATOM 1064 C C . LYS A 1 138 ? -0.696 -23.969 2.402 1 92.75 138 LYS A C 1
ATOM 1066 O O . LYS A 1 138 ? -0.017 -23.203 1.712 1 92.75 138 LYS A O 1
ATOM 1071 N N . HIS A 1 139 ? -1.7 -23.578 3.121 1 94.81 139 HIS A N 1
ATOM 1072 C CA . HIS A 1 139 ? -1.97 -22.156 3.326 1 94.81 139 HIS A CA 1
ATOM 1073 C C . HIS A 1 139 ? -1.099 -21.594 4.438 1 94.81 139 HIS A C 1
ATOM 1075 O O . HIS A 1 139 ? -0.885 -22.234 5.465 1 94.81 139 HIS A O 1
ATOM 1081 N N . THR A 1 140 ? -0.621 -20.469 4.176 1 95.5 140 THR A N 1
ATOM 1082 C CA . THR A 1 140 ? 0.135 -19.828 5.254 1 95.5 140 THR A CA 1
ATOM 1083 C C . THR A 1 140 ? -0.743 -19.625 6.484 1 95.5 140 THR A C 1
ATOM 1085 O O . THR A 1 140 ? -1.921 -19.281 6.363 1 95.5 140 THR A O 1
ATOM 1088 N N . ARG A 1 141 ? -0.162 -19.766 7.629 1 93.62 141 ARG A N 1
ATOM 1089 C CA . ARG A 1 141 ? -0.864 -19.562 8.891 1 93.62 141 ARG A CA 1
ATOM 1090 C C . ARG A 1 141 ? -1.12 -18.078 9.148 1 93.62 141 ARG A C 1
ATOM 1092 O O . ARG A 1 141 ? -1.922 -17.719 10.008 1 93.62 141 ARG A O 1
ATOM 1099 N N . LEU A 1 142 ? -0.543 -17.266 8.352 1 95.5 142 LEU A N 1
ATOM 1100 C CA . LEU A 1 142 ? -0.636 -15.828 8.539 1 95.5 142 LEU A CA 1
ATOM 1101 C C . LEU A 1 142 ? -1.791 -15.242 7.734 1 95.5 142 LEU A C 1
ATOM 1103 O O . LEU A 1 142 ? -1.882 -14.031 7.559 1 95.5 142 LEU A O 1
ATOM 1107 N N . LEU A 1 143 ? -2.738 -16.016 7.297 1 96.62 143 LEU A N 1
ATOM 1108 C CA . LEU A 1 143 ? -3.846 -15.562 6.461 1 96.62 143 LEU A CA 1
ATOM 1109 C C . LEU A 1 143 ? -4.656 -14.484 7.168 1 96.62 143 LEU A C 1
ATOM 1111 O O . LEU A 1 143 ? -5.055 -13.492 6.551 1 96.62 143 LEU A O 1
ATOM 1115 N N . PRO A 1 144 ? -4.848 -14.57 8.5 1 97.19 144 PRO A N 1
ATOM 1116 C CA . PRO A 1 144 ? -5.605 -13.508 9.164 1 97.19 144 PRO A CA 1
ATOM 1117 C C . PRO A 1 144 ? -4.914 -12.148 9.07 1 97.19 144 PRO A C 1
ATOM 1119 O O . PRO A 1 144 ? -5.582 -11.117 8.961 1 97.19 144 PRO A O 1
ATOM 1122 N N . MET A 1 145 ? -3.662 -12.172 9.148 1 95.81 145 MET A N 1
ATOM 1123 C CA . MET A 1 145 ? -2.91 -10.93 9.016 1 95.81 145 MET A CA 1
ATOM 1124 C C . MET A 1 145 ? -3.053 -10.352 7.605 1 95.81 145 MET A C 1
ATOM 1126 O O . MET A 1 145 ? -3.209 -9.148 7.438 1 95.81 145 MET A O 1
ATOM 1130 N N . TRP A 1 146 ? -3.053 -11.188 6.594 1 96.81 146 TRP A N 1
ATOM 1131 C CA . TRP A 1 146 ? -3.195 -10.75 5.207 1 96.81 146 TRP A CA 1
ATOM 1132 C C . TRP A 1 146 ? -4.613 -10.258 4.938 1 96.81 146 TRP A C 1
ATOM 1134 O O . TRP A 1 146 ? -4.816 -9.336 4.137 1 96.81 146 TRP A O 1
ATOM 1144 N N . ARG A 1 147 ? -5.566 -10.789 5.668 1 98.19 147 ARG A N 1
ATOM 1145 C CA . ARG A 1 147 ? -6.934 -10.289 5.578 1 98.19 147 ARG A CA 1
ATOM 1146 C C . ARG A 1 147 ? -7.039 -8.883 6.164 1 98.19 147 ARG A C 1
ATOM 1148 O O . ARG A 1 147 ? -7.637 -7.992 5.555 1 98.19 147 ARG A O 1
ATOM 1155 N N . ALA A 1 148 ? -6.426 -8.742 7.25 1 97.62 148 ALA A N 1
ATOM 1156 C CA . ALA A 1 148 ? -6.461 -7.441 7.922 1 97.62 148 ALA A CA 1
ATOM 1157 C C . ALA A 1 148 ? -5.703 -6.387 7.117 1 97.62 148 ALA A C 1
ATOM 1159 O O . ALA A 1 148 ? -6.168 -5.254 6.977 1 97.62 148 ALA A O 1
ATOM 1160 N N . ALA A 1 149 ? -4.516 -6.766 6.648 1 96.75 149 ALA A N 1
ATOM 1161 C CA . ALA A 1 149 ? -3.713 -5.84 5.852 1 96.75 149 ALA A CA 1
ATOM 1162 C C . ALA A 1 149 ? -4.453 -5.43 4.578 1 96.75 149 ALA A C 1
ATOM 1164 O O . ALA A 1 149 ? -4.469 -4.25 4.219 1 96.75 149 ALA A O 1
ATOM 1165 N N . GLY A 1 150 ? -5.113 -6.43 3.896 1 98.38 150 GLY A N 1
ATOM 1166 C CA . GLY A 1 150 ? -5.918 -6.121 2.727 1 98.38 150 GLY A CA 1
ATOM 1167 C C . GLY A 1 150 ? -7.066 -5.176 3.025 1 98.38 150 GLY A C 1
ATOM 1168 O O . GLY A 1 150 ? -7.258 -4.18 2.328 1 98.38 150 GLY A O 1
ATOM 1169 N N . PHE A 1 151 ? -7.766 -5.457 4.113 1 98.62 151 PHE A N 1
ATOM 1170 C CA . PHE A 1 151 ? -8.883 -4.602 4.508 1 98.62 151 PHE A CA 1
ATOM 1171 C C . PHE A 1 151 ? -8.406 -3.172 4.738 1 98.62 151 PHE A C 1
ATOM 1173 O O . PHE A 1 151 ? -9.023 -2.223 4.25 1 98.62 151 PHE A O 1
ATOM 1180 N N . ALA A 1 152 ? -7.309 -3.057 5.398 1 97.56 152 ALA A N 1
ATOM 1181 C CA . ALA A 1 152 ? -6.773 -1.735 5.715 1 97.56 152 ALA A CA 1
ATOM 1182 C C . ALA A 1 152 ? -6.324 -1.009 4.453 1 97.56 152 ALA A C 1
ATOM 1184 O O . ALA A 1 152 ? -6.527 0.199 4.316 1 97.56 152 ALA A O 1
ATOM 1185 N N . LEU A 1 153 ? -5.742 -1.718 3.449 1 97.94 153 LEU A N 1
ATOM 1186 C CA . LEU A 1 153 ? -5.234 -1.132 2.213 1 97.94 153 LEU A CA 1
ATOM 1187 C C . LEU A 1 153 ? -6.379 -0.612 1.35 1 97.94 153 LEU A C 1
ATOM 1189 O O . LEU A 1 153 ? -6.176 0.267 0.509 1 97.94 153 LEU A O 1
ATOM 1193 N N . GLY A 1 154 ? -7.566 -1.212 1.561 1 98.38 154 GLY A N 1
ATOM 1194 C CA . GLY A 1 154 ? -8.742 -0.705 0.873 1 98.38 154 GLY A CA 1
ATOM 1195 C C . GLY A 1 154 ? -9.461 0.387 1.643 1 98.38 154 GLY A C 1
ATOM 1196 O O . GLY A 1 154 ? -9.867 1.396 1.064 1 98.38 154 GLY A O 1
ATOM 1197 N N . PHE A 1 155 ? -9.547 0.258 2.914 1 98.38 155 PHE A N 1
ATOM 1198 C CA . PHE A 1 155 ? -10.367 1.105 3.773 1 98.38 155 PHE A CA 1
ATOM 1199 C C . PHE A 1 155 ? -9.773 2.506 3.873 1 98.38 155 PHE A C 1
ATOM 1201 O O . PHE A 1 155 ? -10.461 3.496 3.617 1 98.38 155 PHE A O 1
ATOM 1208 N N . ALA A 1 156 ? -8.484 2.545 4.164 1 96.88 156 ALA A N 1
ATOM 1209 C CA . ALA A 1 156 ? -7.867 3.826 4.508 1 96.88 156 ALA A CA 1
ATOM 1210 C C . ALA A 1 156 ? -7.875 4.773 3.311 1 96.88 156 ALA A C 1
ATOM 1212 O O . ALA A 1 156 ? -8.398 5.887 3.398 1 96.88 156 ALA A O 1
ATOM 1213 N N . PRO A 1 157 ? -7.402 4.363 2.164 1 97 157 PRO A N 1
ATOM 1214 C CA . PRO A 1 157 ? -7.441 5.305 1.046 1 97 157 PRO A CA 1
ATOM 1215 C C . PRO A 1 157 ? -8.867 5.641 0.604 1 97 157 PRO A C 1
ATOM 1217 O O . PRO A 1 157 ? -9.141 6.773 0.204 1 97 157 PRO A O 1
ATOM 1220 N N . ALA A 1 158 ? -9.742 4.656 0.717 1 97.12 158 ALA A N 1
ATOM 1221 C CA . ALA A 1 158 ? -11.117 4.895 0.287 1 97.12 158 ALA A CA 1
ATOM 1222 C C . ALA A 1 158 ? -11.812 5.895 1.206 1 97.12 158 ALA A C 1
ATOM 1224 O O . ALA A 1 158 ? -12.742 6.586 0.788 1 97.12 158 ALA A O 1
ATOM 1225 N N . LEU A 1 159 ? -11.398 5.879 2.42 1 95.88 159 LEU A N 1
ATOM 1226 C CA . LEU A 1 159 ? -11.953 6.836 3.371 1 95.88 159 LEU A CA 1
ATOM 1227 C C . LEU A 1 159 ? -11.523 8.258 3.027 1 95.88 159 LEU A C 1
ATOM 1229 O O . LEU A 1 159 ? -12.266 9.211 3.271 1 95.88 159 LEU A O 1
ATOM 1233 N N . VAL A 1 160 ? -10.359 8.344 2.377 1 94.38 160 VAL A N 1
ATOM 1234 C CA . VAL A 1 160 ? -9.773 9.656 2.111 1 94.38 160 VAL A CA 1
ATOM 1235 C C . VAL A 1 160 ? -10.297 10.203 0.786 1 94.38 160 VAL A C 1
ATOM 1237 O O . VAL A 1 160 ? -10.812 11.32 0.726 1 94.38 160 VAL A O 1
ATOM 1240 N N . SER A 1 161 ? -10.203 9.438 -0.274 1 94.12 161 SER A N 1
ATOM 1241 C CA . SER A 1 161 ? -10.695 9.875 -1.578 1 94.12 161 SER A CA 1
ATOM 1242 C C . SER A 1 161 ? -10.773 8.703 -2.557 1 94.12 161 SER A C 1
ATOM 1244 O O . SER A 1 161 ? -10.141 7.672 -2.348 1 94.12 161 SER A O 1
ATOM 1246 N N . ASP A 1 162 ? -11.531 8.961 -3.631 1 93.62 162 ASP A N 1
ATOM 1247 C CA . ASP A 1 162 ? -11.57 7.965 -4.703 1 93.62 162 ASP A CA 1
ATOM 1248 C C . ASP A 1 162 ? -10.211 7.832 -5.383 1 93.62 162 ASP A C 1
ATOM 1250 O O . ASP A 1 162 ? -9.781 6.723 -5.711 1 93.62 162 ASP A O 1
ATOM 1254 N N . ARG A 1 163 ? -9.594 8.938 -5.559 1 92.44 163 ARG A N 1
ATOM 1255 C CA . ARG A 1 163 ? -8.289 8.961 -6.223 1 92.44 163 ARG A CA 1
ATOM 1256 C C . ARG A 1 163 ? -7.262 8.148 -5.441 1 92.44 163 ARG A C 1
ATOM 1258 O O . ARG A 1 163 ? -6.508 7.367 -6.027 1 92.44 163 ARG A O 1
ATOM 1265 N N . ALA A 1 164 ? -7.211 8.297 -4.168 1 94.69 164 ALA A N 1
ATOM 1266 C CA . ALA A 1 164 ? -6.285 7.539 -3.328 1 94.69 164 ALA A CA 1
ATOM 1267 C C . ALA A 1 164 ? -6.551 6.039 -3.428 1 94.69 164 ALA A C 1
ATOM 1269 O O . ALA A 1 164 ? -5.617 5.238 -3.488 1 94.69 164 ALA A O 1
ATOM 1270 N N . LEU A 1 165 ? -7.816 5.711 -3.432 1 96.19 165 LEU A N 1
ATOM 1271 C CA . LEU A 1 165 ? -8.18 4.309 -3.596 1 96.19 165 LEU A CA 1
ATOM 1272 C C . LEU A 1 165 ? -7.688 3.768 -4.934 1 96.19 165 LEU A C 1
ATOM 1274 O O . LEU A 1 165 ? -7.062 2.707 -4.988 1 96.19 165 LEU A O 1
ATOM 1278 N N . PHE A 1 166 ? -7.887 4.508 -5.984 1 94.44 166 PHE A N 1
ATOM 1279 C CA . PHE A 1 166 ? -7.543 4.051 -7.328 1 94.44 166 PHE A CA 1
ATOM 1280 C C . PHE A 1 166 ? -6.035 3.881 -7.469 1 94.44 166 PHE A C 1
ATOM 1282 O O . PHE A 1 166 ? -5.566 2.9 -8.055 1 94.44 166 PHE A O 1
ATOM 1289 N N . LYS A 1 167 ? -5.32 4.793 -6.926 1 94.31 167 LYS A N 1
ATOM 1290 C CA . LYS A 1 167 ? -3.863 4.688 -6.996 1 94.31 167 LYS A CA 1
ATOM 1291 C C . LYS A 1 167 ? -3.359 3.508 -6.172 1 94.31 167 LYS A C 1
ATOM 1293 O O . LYS A 1 167 ? -2.383 2.855 -6.547 1 94.31 167 LYS A O 1
ATOM 1298 N N . THR A 1 168 ? -3.959 3.258 -5.094 1 96.69 168 THR A N 1
ATOM 1299 C CA . THR A 1 168 ? -3.59 2.113 -4.266 1 96.69 168 THR A CA 1
ATOM 1300 C C . THR A 1 168 ? -3.85 0.805 -5.008 1 96.69 168 THR A C 1
ATOM 1302 O O . THR A 1 168 ? -3 -0.088 -5.02 1 96.69 168 THR A O 1
ATOM 1305 N N . VAL A 1 169 ? -5.016 0.735 -5.613 1 96.94 169 VAL A N 1
ATOM 1306 C CA . VAL A 1 169 ? -5.371 -0.472 -6.352 1 96.94 169 VAL A CA 1
ATOM 1307 C C . VAL A 1 169 ? -4.41 -0.664 -7.523 1 96.94 169 VAL A C 1
ATOM 1309 O O . VAL A 1 169 ? -3.947 -1.778 -7.777 1 96.94 169 VAL A O 1
ATOM 1312 N N . GLU A 1 170 ? -4.117 0.408 -8.172 1 94.94 170 GLU A N 1
ATOM 1313 C CA . GLU A 1 170 ? -3.172 0.327 -9.281 1 94.94 170 GLU A CA 1
ATOM 1314 C C . GLU A 1 170 ? -1.821 -0.212 -8.812 1 94.94 170 GLU A C 1
ATOM 1316 O O . GLU A 1 170 ? -1.216 -1.048 -9.492 1 94.94 170 GLU A O 1
ATOM 1321 N N . ALA A 1 171 ? -1.342 0.248 -7.766 1 95.81 171 ALA A N 1
ATOM 1322 C CA . ALA A 1 171 ? -0.071 -0.217 -7.215 1 95.81 171 ALA A CA 1
ATOM 1323 C C . ALA A 1 171 ? -0.129 -1.705 -6.879 1 95.81 171 ALA A C 1
ATOM 1325 O O . ALA A 1 171 ? 0.795 -2.455 -7.203 1 95.81 171 ALA A O 1
ATOM 1326 N N . VAL A 1 172 ? -1.216 -2.082 -6.281 1 96.81 172 VAL A N 1
ATOM 1327 C CA . VAL A 1 172 ? -1.356 -3.475 -5.867 1 96.81 172 VAL A CA 1
ATOM 1328 C C . VAL A 1 172 ? -1.457 -4.371 -7.098 1 96.81 172 VAL A C 1
ATOM 1330 O O . VAL A 1 172 ? -0.83 -5.434 -7.152 1 96.81 172 VAL A O 1
ATOM 1333 N N . GLU A 1 173 ? -2.234 -3.92 -8.094 1 95.88 173 GLU A N 1
ATOM 1334 C CA . GLU A 1 173 ? -2.355 -4.703 -9.32 1 95.88 173 GLU A CA 1
ATOM 1335 C C . GLU A 1 173 ? -1.006 -4.848 -10.016 1 95.88 173 GLU A C 1
ATOM 1337 O O . GLU A 1 173 ? -0.682 -5.914 -10.539 1 95.88 173 GLU A O 1
ATOM 1342 N N . THR A 1 174 ? -0.268 -3.84 -10.031 1 94.62 174 THR A N 1
ATOM 1343 C CA . THR A 1 174 ? 1.062 -3.898 -10.625 1 94.62 174 THR A CA 1
ATOM 1344 C C . THR A 1 174 ? 1.952 -4.879 -9.875 1 94.62 174 THR A C 1
ATOM 1346 O O . THR A 1 174 ? 2.648 -5.691 -10.484 1 94.62 174 THR A O 1
ATOM 1349 N N . PHE A 1 175 ? 1.887 -4.785 -8.57 1 95.56 175 PHE A N 1
ATOM 1350 C CA . PHE A 1 175 ? 2.66 -5.703 -7.746 1 95.56 175 PHE A CA 1
ATOM 1351 C C . PHE A 1 175 ? 2.264 -7.148 -8.023 1 95.56 175 PHE A C 1
ATOM 1353 O O . PHE A 1 175 ? 3.125 -8.016 -8.18 1 95.56 175 PHE A O 1
ATOM 1360 N N . VAL A 1 176 ? 0.973 -7.398 -8.094 1 96.62 176 VAL A N 1
ATOM 1361 C CA . VAL A 1 176 ? 0.474 -8.758 -8.289 1 96.62 176 VAL A CA 1
ATOM 1362 C C . VAL A 1 176 ? 0.857 -9.25 -9.68 1 96.62 176 VAL A C 1
ATOM 1364 O O . VAL A 1 176 ? 1.299 -10.391 -9.844 1 96.62 176 VAL A O 1
ATOM 1367 N N . GLU A 1 177 ? 0.684 -8.406 -10.672 1 96.44 177 GLU A N 1
ATOM 1368 C CA . GLU A 1 177 ? 1.065 -8.727 -12.047 1 96.44 177 GLU A CA 1
ATOM 1369 C C . GLU A 1 177 ? 2.527 -9.156 -12.125 1 96.44 177 GLU A C 1
ATOM 1371 O O . GLU A 1 177 ? 2.84 -10.211 -12.695 1 96.44 177 GLU A O 1
ATOM 1376 N N . GLU A 1 178 ? 3.352 -8.445 -11.562 1 95.56 178 GLU A N 1
ATOM 1377 C CA . GLU A 1 178 ? 4.785 -8.719 -11.633 1 95.56 178 GLU A CA 1
ATOM 1378 C C . GLU A 1 178 ? 5.16 -9.938 -10.805 1 95.56 178 GLU A C 1
ATOM 1380 O O . GLU A 1 178 ? 6.062 -10.695 -11.172 1 95.56 178 GLU A O 1
ATOM 1385 N N . HIS A 1 179 ? 4.441 -10.023 -9.695 1 95.12 179 HIS A N 1
ATOM 1386 C CA . HIS A 1 179 ? 4.664 -11.211 -8.875 1 95.12 179 HIS A CA 1
ATOM 1387 C C . HIS A 1 179 ? 4.328 -12.484 -9.648 1 95.12 179 HIS A C 1
ATOM 1389 O O . HIS A 1 179 ? 5.09 -13.453 -9.617 1 95.12 179 HIS A O 1
ATOM 1395 N N . TYR A 1 180 ? 3.23 -12.492 -10.359 1 96.94 180 TYR A N 1
ATOM 1396 C CA . TYR A 1 180 ? 2.904 -13.609 -11.242 1 96.94 180 TYR A CA 1
ATOM 1397 C C . TYR A 1 180 ? 4.012 -13.844 -12.266 1 96.94 180 TYR A C 1
ATOM 1399 O O . TYR A 1 180 ? 4.383 -14.984 -12.539 1 96.94 180 TYR A O 1
ATOM 1407 N N . GLY A 1 181 ? 4.52 -12.758 -12.789 1 96.06 181 GLY A N 1
ATOM 1408 C CA . GLY A 1 181 ? 5.594 -12.867 -13.766 1 96.06 181 GLY A CA 1
ATOM 1409 C C . GLY A 1 181 ? 6.812 -13.594 -13.227 1 96.06 181 GLY A C 1
ATOM 1410 O O . GLY A 1 181 ? 7.438 -14.383 -13.938 1 96.06 181 GLY A O 1
ATOM 1411 N N . GLU A 1 182 ? 7.113 -13.375 -11.992 1 94.12 182 GLU A N 1
ATOM 1412 C CA . GLU A 1 182 ? 8.266 -14 -11.344 1 94.12 182 GLU A CA 1
ATOM 1413 C C . GLU A 1 182 ? 8.07 -15.508 -11.203 1 94.12 182 GLU A C 1
ATOM 1415 O O . GLU A 1 182 ? 9.039 -16.266 -11.133 1 94.12 182 GLU A O 1
ATOM 1420 N N . GLN A 1 183 ? 6.871 -15.953 -11.148 1 95.06 183 GLN A N 1
ATOM 1421 C CA . GLN A 1 183 ? 6.551 -17.375 -11.031 1 95.06 183 GLN A CA 1
ATOM 1422 C C . GLN A 1 183 ? 6.473 -18.031 -12.398 1 95.06 183 GLN A C 1
ATOM 1424 O O . GLN A 1 183 ? 6.992 -19.141 -12.594 1 95.06 183 GLN A O 1
ATOM 1429 N N . ILE A 1 184 ? 5.875 -17.312 -13.312 1 97.5 184 ILE A N 1
ATOM 1430 C CA . ILE A 1 184 ? 5.621 -17.828 -14.656 1 97.5 184 ILE A CA 1
ATOM 1431 C C . ILE A 1 184 ? 6.941 -17.984 -15.406 1 97.5 184 ILE A C 1
ATOM 1433 O O . ILE A 1 184 ? 7.16 -19 -16.078 1 97.5 184 ILE A O 1
ATOM 1437 N N . GLY A 1 185 ? 7.828 -17.094 -15.234 1 95.88 185 GLY A N 1
ATOM 1438 C CA . GLY A 1 185 ? 9.078 -17.078 -15.977 1 95.88 185 GLY A CA 1
ATOM 1439 C C . GLY A 1 185 ? 9.883 -18.344 -15.828 1 95.88 185 GLY A C 1
ATOM 1440 O O . GLY A 1 185 ? 10.102 -19.062 -16.797 1 95.88 185 GLY A O 1
ATOM 1441 N N . PRO A 1 186 ? 10.266 -18.656 -14.633 1 94.44 186 PRO A N 1
ATOM 1442 C CA . PRO A 1 186 ? 11.07 -19.859 -14.414 1 94.44 186 PRO A CA 1
ATOM 1443 C C . PRO A 1 186 ? 10.352 -21.141 -14.859 1 94.44 186 PRO A C 1
ATOM 1445 O O . PRO A 1 186 ? 10.984 -22.062 -15.367 1 94.44 186 PRO A O 1
ATOM 1448 N N . LEU A 1 187 ? 9.039 -21.266 -14.664 1 95.62 187 LEU A N 1
ATOM 1449 C CA . LEU A 1 187 ? 8.289 -22.438 -15.062 1 95.62 187 LEU A CA 1
ATOM 1450 C C . LEU A 1 187 ? 8.297 -22.609 -16.578 1 95.62 187 LEU A C 1
ATOM 1452 O O . LEU A 1 187 ? 8.469 -23.719 -17.094 1 95.62 187 LEU A O 1
ATOM 1456 N N . LYS A 1 188 ? 8.203 -21.547 -17.281 1 96.38 188 LYS A N 1
ATOM 1457 C CA . LYS A 1 188 ? 8.18 -21.578 -18.734 1 96.38 188 LYS A CA 1
ATOM 1458 C C . LYS A 1 188 ? 9.555 -21.922 -19.297 1 96.38 188 LYS A C 1
ATOM 1460 O O . LYS A 1 188 ? 9.656 -22.719 -20.234 1 96.38 188 LYS A O 1
ATOM 1465 N N . VAL A 1 189 ? 10.547 -21.297 -18.766 1 95.88 189 VAL A N 1
ATOM 1466 C CA . VAL A 1 189 ? 11.906 -21.516 -19.234 1 95.88 189 VAL A CA 1
ATOM 1467 C C . VAL A 1 189 ? 12.273 -23 -19.125 1 95.88 189 VAL A C 1
ATOM 1469 O O . VAL A 1 189 ? 12.953 -23.547 -19.984 1 95.88 189 VAL A O 1
ATOM 1472 N N . HIS A 1 190 ? 11.773 -23.703 -18.125 1 93.06 190 HIS A N 1
ATOM 1473 C CA . HIS A 1 190 ? 12.117 -25.094 -17.891 1 93.06 190 HIS A CA 1
ATOM 1474 C C . HIS A 1 190 ? 11.031 -26.031 -18.391 1 93.06 190 HIS A C 1
ATOM 1476 O O . HIS A 1 190 ? 11.125 -27.25 -18.219 1 93.06 190 HIS A O 1
ATOM 1482 N N . GLY A 1 191 ? 9.984 -25.469 -18.953 1 93.81 191 GLY A N 1
ATOM 1483 C CA . GLY A 1 191 ? 8.914 -26.281 -19.531 1 93.81 191 GLY A CA 1
ATOM 1484 C C . GLY A 1 191 ? 8.148 -27.078 -18.484 1 93.81 191 GLY A C 1
ATOM 1485 O O . GLY A 1 191 ? 7.754 -28.219 -18.734 1 93.81 191 GLY A O 1
ATOM 1486 N N . ARG A 1 192 ? 7.992 -26.484 -17.344 1 93.44 192 ARG A N 1
ATOM 1487 C CA . ARG A 1 192 ? 7.348 -27.188 -16.25 1 93.44 192 ARG A CA 1
ATOM 1488 C C . ARG A 1 192 ? 5.93 -26.672 -16.016 1 93.44 192 ARG A C 1
ATOM 1490 O O . ARG A 1 192 ? 5.668 -25.484 -16.188 1 93.44 192 ARG A O 1
ATOM 1497 N N . CYS A 1 193 ? 4.988 -27.594 -15.711 1 95.75 193 CYS A N 1
ATOM 1498 C CA . CYS A 1 193 ? 3.629 -27.297 -15.273 1 95.75 193 CYS A CA 1
ATOM 1499 C C . CYS A 1 193 ? 2.902 -26.422 -16.297 1 95.75 193 CYS A C 1
ATOM 1501 O O . CYS A 1 193 ? 2.363 -25.375 -15.945 1 95.75 193 CYS A O 1
ATOM 1503 N N . PRO A 1 194 ? 2.777 -26.891 -17.5 1 96.75 194 PRO A N 1
ATOM 1504 C CA . PRO A 1 194 ? 2.189 -26.062 -18.547 1 96.75 194 PRO A CA 1
ATOM 1505 C C . PRO A 1 194 ? 0.745 -25.656 -18.25 1 96.75 194 PRO A C 1
ATOM 1507 O O . PRO A 1 194 ? 0.311 -24.562 -18.625 1 96.75 194 PRO A O 1
ATOM 1510 N N . GLN A 1 195 ? -0.012 -26.531 -17.641 1 97 195 GLN A N 1
ATOM 1511 C CA . GLN A 1 195 ? -1.398 -26.188 -17.344 1 97 195 GLN A CA 1
ATOM 1512 C C . GLN A 1 195 ? -1.478 -25.156 -16.234 1 97 195 GLN A C 1
ATOM 1514 O O . GLN A 1 195 ? -2.309 -24.234 -16.281 1 97 195 GLN A O 1
ATOM 1519 N N . LEU A 1 196 ? -0.672 -25.297 -15.219 1 97.38 196 LEU A N 1
ATOM 1520 C CA . LEU A 1 196 ? -0.604 -24.297 -14.164 1 97.38 196 LEU A CA 1
ATOM 1521 C C . LEU A 1 196 ? -0.183 -22.938 -14.734 1 97.38 196 LEU A C 1
ATOM 1523 O O . LEU A 1 196 ? -0.758 -21.906 -14.391 1 97.38 196 LEU A O 1
ATOM 1527 N N . VAL A 1 197 ? 0.843 -22.969 -15.594 1 97.88 197 VAL A N 1
ATOM 1528 C CA . VAL A 1 197 ? 1.345 -21.75 -16.219 1 97.88 197 VAL A CA 1
ATOM 1529 C C . VAL A 1 197 ? 0.212 -21.047 -16.969 1 97.88 197 VAL A C 1
ATOM 1531 O O . VAL A 1 197 ? 0.071 -19.828 -16.875 1 97.88 197 VAL A O 1
ATOM 1534 N N . ALA A 1 198 ? -0.584 -21.828 -17.641 1 97.44 198 ALA A N 1
ATOM 1535 C CA . ALA A 1 198 ? -1.709 -21.234 -18.359 1 97.44 198 ALA A CA 1
ATOM 1536 C C . ALA A 1 198 ? -2.676 -20.547 -17.422 1 97.44 198 ALA A C 1
ATOM 1538 O O . ALA A 1 198 ? -3.182 -19.453 -17.719 1 97.44 198 ALA A O 1
ATOM 1539 N N . LEU A 1 199 ? -2.949 -21.156 -16.328 1 97.5 199 LEU A N 1
ATOM 1540 C CA . LEU A 1 199 ? -3.842 -20.562 -15.328 1 97.5 199 LEU A CA 1
ATOM 1541 C C . LEU A 1 199 ? -3.25 -19.281 -14.766 1 97.5 199 LEU A C 1
ATOM 1543 O O . LEU A 1 199 ? -3.941 -18.25 -14.672 1 97.5 199 LEU A O 1
ATOM 1547 N N . LEU A 1 200 ? -1.976 -19.312 -14.359 1 97.94 200 LEU A N 1
ATOM 1548 C CA . LEU A 1 200 ? -1.317 -18.141 -13.797 1 97.94 200 LEU A CA 1
ATOM 1549 C C . LEU A 1 200 ? -1.249 -17.016 -14.82 1 97.94 200 LEU A C 1
ATOM 1551 O O . LEU A 1 200 ? -1.394 -15.836 -14.469 1 97.94 200 LEU A O 1
ATOM 1555 N N . GLU A 1 201 ? -1.034 -17.344 -16.094 1 97.62 201 GLU A N 1
ATOM 1556 C CA . GLU A 1 201 ? -1.012 -16.344 -17.156 1 97.62 201 GLU A CA 1
ATOM 1557 C C . GLU A 1 201 ? -2.375 -15.68 -17.312 1 97.62 201 GLU A C 1
ATOM 1559 O O . GLU A 1 201 ? -2.457 -14.492 -17.609 1 97.62 201 GLU A O 1
ATOM 1564 N N . HIS A 1 202 ? -3.357 -16.484 -17.188 1 96.94 202 HIS A N 1
ATOM 1565 C CA . HIS A 1 202 ? -4.703 -15.938 -17.234 1 96.94 202 HIS A CA 1
ATOM 1566 C C . HIS A 1 202 ? -4.922 -14.906 -16.141 1 96.94 202 HIS A C 1
ATOM 1568 O O . HIS A 1 202 ? -5.402 -13.797 -16.406 1 96.94 202 HIS A O 1
ATOM 1574 N N . CYS A 1 203 ? -4.574 -15.25 -14.898 1 96.75 203 CYS A N 1
ATOM 1575 C CA . CYS A 1 203 ? -4.711 -14.32 -13.781 1 96.75 203 CYS A CA 1
ATOM 1576 C C . CYS A 1 203 ? -3.859 -13.07 -14 1 96.75 203 CYS A C 1
ATOM 1578 O O . CYS A 1 203 ? -4.312 -11.953 -13.758 1 96.75 203 CYS A O 1
ATOM 1580 N N . CYS A 1 204 ? -2.689 -13.305 -14.484 1 96.88 204 CYS A N 1
ATOM 1581 C CA . CYS A 1 204 ? -1.757 -12.211 -14.75 1 96.88 204 CYS A CA 1
ATOM 1582 C C . CYS A 1 204 ? -2.324 -11.25 -15.789 1 96.88 204 CYS A C 1
ATOM 1584 O O . CYS A 1 204 ? -2.27 -10.031 -15.609 1 96.88 204 CYS A O 1
ATOM 1586 N N . ALA A 1 205 ? -2.85 -11.773 -16.844 1 95.44 205 ALA A N 1
ATOM 1587 C CA . ALA A 1 205 ? -3.434 -10.969 -17.906 1 95.44 205 ALA A CA 1
ATOM 1588 C C . ALA A 1 205 ? -4.629 -10.164 -17.406 1 95.44 205 ALA A C 1
ATOM 1590 O O . ALA A 1 205 ? -4.832 -9.016 -17.812 1 95.44 205 ALA A O 1
ATOM 1591 N N . ASP A 1 206 ? -5.387 -10.789 -16.547 1 94.88 206 ASP A N 1
ATOM 1592 C CA . ASP A 1 206 ? -6.512 -10.094 -15.938 1 94.88 206 ASP A CA 1
ATOM 1593 C C . ASP A 1 206 ? -6.039 -8.867 -15.156 1 94.88 206 ASP A C 1
ATOM 1595 O O . ASP A 1 206 ? -6.633 -7.797 -15.242 1 94.88 206 ASP A O 1
ATOM 1599 N N . GLU A 1 207 ? -5.008 -9.023 -14.352 1 94.75 207 GLU A N 1
ATOM 1600 C CA . GLU A 1 207 ? -4.453 -7.918 -13.578 1 94.75 207 GLU A CA 1
ATOM 1601 C C . GLU A 1 207 ? -3.949 -6.805 -14.492 1 94.75 207 GLU A C 1
ATOM 1603 O O . GLU A 1 207 ? -4.137 -5.621 -14.195 1 94.75 207 GLU A O 1
ATOM 1608 N N . ALA A 1 208 ? -3.303 -7.156 -15.578 1 91.81 208 ALA A N 1
ATOM 1609 C CA . ALA A 1 208 ? -2.768 -6.184 -16.531 1 91.81 208 ALA A CA 1
ATOM 1610 C C . ALA A 1 208 ? -3.889 -5.359 -17.156 1 91.81 208 ALA A C 1
ATOM 1612 O O . ALA A 1 208 ? -3.756 -4.145 -17.328 1 91.81 208 ALA A O 1
ATOM 1613 N N . ARG A 1 209 ? -4.918 -5.996 -17.453 1 89.25 209 ARG A N 1
ATOM 1614 C CA . ARG A 1 209 ? -6.07 -5.32 -18.047 1 89.25 209 ARG A CA 1
ATOM 1615 C C . ARG A 1 209 ? -6.711 -4.367 -17.047 1 89.25 209 ARG A C 1
ATOM 1617 O O . ARG A 1 209 ? -7.086 -3.246 -17.391 1 89.25 209 ARG A O 1
ATOM 1624 N N . ALA A 1 210 ? -6.848 -4.816 -15.836 1 86.06 210 ALA A N 1
ATOM 1625 C CA . ALA A 1 210 ? -7.441 -4.008 -14.773 1 86.06 210 ALA A CA 1
ATOM 1626 C C . ALA A 1 210 ? -6.613 -2.752 -14.516 1 86.06 210 ALA A C 1
ATOM 1628 O O . ALA A 1 210 ? -7.164 -1.675 -14.281 1 86.06 210 ALA A O 1
ATOM 1629 N N . GLY A 1 211 ? -5.379 -2.854 -14.555 1 75 211 GLY A N 1
ATOM 1630 C CA . GLY A 1 211 ? -4.484 -1.732 -14.32 1 75 211 GLY A CA 1
ATOM 1631 C C . GLY A 1 211 ? -4.527 -0.689 -15.414 1 75 211 GLY A C 1
ATOM 1632 O O . GLY A 1 211 ? -4.273 0.492 -15.172 1 75 211 GLY A O 1
ATOM 1633 N N . ASN A 1 212 ? -4.754 -1.062 -16.625 1 69 212 ASN A N 1
ATOM 1634 C CA . ASN A 1 212 ? -4.746 -0.188 -17.797 1 69 212 ASN A CA 1
ATOM 1635 C C . ASN A 1 212 ? -6.078 0.531 -17.969 1 69 212 ASN A C 1
ATOM 1637 O O . ASN A 1 212 ? -6.141 1.589 -18.594 1 69 212 ASN A O 1
ATOM 1641 N N . GLU A 1 213 ? -7.188 -0.087 -17.703 1 58.56 213 GLU A N 1
ATOM 1642 C CA . GLU A 1 213 ? -8.5 0.531 -17.891 1 58.56 213 GLU A CA 1
ATOM 1643 C C . GLU A 1 213 ? -8.578 1.875 -17.172 1 58.56 213 GLU A C 1
ATOM 1645 O O . GLU A 1 213 ? -9.203 2.816 -17.672 1 58.56 213 GLU A O 1
ATOM 1650 N N . ARG A 1 214 ? -8.227 2.039 -16.094 1 54.84 214 ARG A N 1
ATOM 1651 C CA . ARG A 1 214 ? -8.539 3.182 -15.242 1 54.84 214 ARG A CA 1
ATOM 1652 C C . ARG A 1 214 ? -7.672 4.387 -15.602 1 54.84 214 ARG A C 1
ATOM 1654 O O . ARG A 1 214 ? -8.094 5.531 -15.445 1 54.84 214 ARG A O 1
ATOM 1661 N N . TYR A 1 215 ? -6.324 4.23 -15.852 1 49.84 215 TYR A N 1
ATOM 1662 C CA . TYR A 1 215 ? -5.504 5.43 -15.961 1 49.84 215 TYR A CA 1
ATOM 1663 C C . TYR A 1 215 ? -5.914 6.258 -17.172 1 49.84 215 TYR A C 1
ATOM 1665 O O . TYR A 1 215 ? -5.852 7.488 -17.141 1 49.84 215 TYR A O 1
ATOM 1673 N N . VAL A 1 216 ? -6.449 5.656 -18.047 1 41.78 216 VAL A N 1
ATOM 1674 C CA . VAL A 1 216 ? -6.855 6.426 -19.219 1 41.78 216 VAL A CA 1
ATOM 1675 C C . VAL A 1 216 ? -8.094 7.254 -18.891 1 41.78 216 VAL A C 1
ATOM 1677 O O . VAL A 1 216 ? -8.195 8.422 -19.266 1 41.78 216 VAL A O 1
ATOM 1680 N N . GLU A 1 217 ? -9.023 6.648 -18.359 1 43.12 217 GLU A N 1
ATOM 1681 C CA . GLU A 1 217 ? -10.266 7.398 -18.25 1 43.12 217 GLU A CA 1
ATOM 1682 C C . GLU A 1 217 ? -10.141 8.523 -17.219 1 43.12 217 GLU A C 1
ATOM 1684 O O . GLU A 1 217 ? -10.664 9.625 -17.438 1 43.12 217 GLU A O 1
ATOM 1689 N N . ARG A 1 218 ? -9.5 8.328 -16.094 1 45.72 218 ARG A N 1
ATOM 1690 C CA . ARG A 1 218 ? -9.516 9.367 -15.062 1 45.72 218 ARG A CA 1
ATOM 1691 C C . ARG A 1 218 ? -8.547 10.492 -15.406 1 45.72 218 ARG A C 1
ATOM 1693 O O . ARG A 1 218 ? -8.688 11.609 -14.906 1 45.72 218 ARG A O 1
ATOM 1700 N N . GLU A 1 219 ? -7.418 10.148 -16.016 1 44.5 219 GLU A N 1
ATOM 1701 C CA . GLU A 1 219 ? -6.652 11.25 -16.594 1 44.5 219 GLU A CA 1
ATOM 1702 C C . GLU A 1 219 ? -7.535 12.125 -17.484 1 44.5 219 GLU A C 1
ATOM 1704 O O . GLU A 1 219 ? -7.363 13.344 -17.531 1 44.5 219 GLU A O 1
ATOM 1709 N N . ASP A 1 220 ? -8.352 11.523 -18.109 1 39.75 220 ASP A N 1
ATOM 1710 C CA . ASP A 1 220 ? -9.211 12.32 -18.969 1 39.75 220 ASP A CA 1
ATOM 1711 C C . ASP A 1 220 ? -10.172 13.18 -18.156 1 39.75 220 ASP A C 1
ATOM 1713 O O . ASP A 1 220 ? -10.516 14.289 -18.562 1 39.75 220 ASP A O 1
ATOM 1717 N N . ASN A 1 221 ? -10.578 12.703 -17.062 1 39.59 221 ASN A N 1
ATOM 1718 C CA . ASN A 1 221 ? -11.555 13.516 -16.344 1 39.59 221 ASN A CA 1
ATOM 1719 C C . ASN A 1 221 ? -10.875 14.57 -15.477 1 39.59 221 ASN A C 1
ATOM 1721 O O . ASN A 1 221 ? -11.547 15.406 -14.875 1 39.59 221 ASN A O 1
ATOM 1725 N N . ASP A 1 222 ? -9.727 14.43 -15.039 1 39.44 222 ASP A N 1
ATOM 1726 C CA . ASP A 1 222 ? -9.039 15.484 -14.305 1 39.44 222 ASP A CA 1
ATOM 1727 C C . ASP A 1 222 ? -8.539 16.578 -15.25 1 39.44 222 ASP A C 1
ATOM 1729 O O . ASP A 1 222 ? -7.992 17.594 -14.812 1 39.44 222 ASP A O 1
ATOM 1733 N N . LEU A 1 223 ? -8.484 16.359 -16.5 1 31.06 223 LEU A N 1
ATOM 1734 C CA . LEU A 1 223 ? -8.312 17.453 -17.438 1 31.06 223 LEU A CA 1
ATOM 1735 C C . LEU A 1 223 ? -9.633 18.172 -17.688 1 31.06 223 LEU A C 1
ATOM 1737 O O . LEU A 1 223 ? -10.672 17.531 -17.844 1 31.06 223 LEU A O 1
ATOM 1741 N N . MET B 1 1 ? 59.719 -54.906 -15.594 1 24.98 1 MET B N 1
ATOM 1742 C CA . MET B 1 1 ? 58.906 -54.281 -16.656 1 24.98 1 MET B CA 1
ATOM 1743 C C . MET B 1 1 ? 58.875 -52.781 -16.469 1 24.98 1 MET B C 1
ATOM 1745 O O . MET B 1 1 ? 58.688 -52.281 -15.359 1 24.98 1 MET B O 1
ATOM 1749 N N . LEU B 1 2 ? 59.25 -51.906 -17.5 1 25.14 2 LEU B N 1
ATOM 1750 C CA . LEU B 1 2 ? 60.062 -50.719 -17.734 1 25.14 2 LEU B CA 1
ATOM 1751 C C . LEU B 1 2 ? 59.25 -49.438 -17.422 1 25.14 2 LEU B C 1
ATOM 1753 O O . LEU B 1 2 ? 58.062 -49.375 -17.703 1 25.14 2 LEU B O 1
ATOM 1757 N N . PRO B 1 3 ? 59.781 -48.469 -16.453 1 27.88 3 PRO B N 1
ATOM 1758 C CA . PRO B 1 3 ? 59.438 -47.25 -15.711 1 27.88 3 PRO B CA 1
ATOM 1759 C C . PRO B 1 3 ? 59.344 -46.031 -16.609 1 27.88 3 PRO B C 1
ATOM 1761 O O . PRO B 1 3 ? 60.375 -45.469 -17 1 27.88 3 PRO B O 1
ATOM 1764 N N . LEU B 1 4 ? 58.5 -46.125 -17.875 1 24.12 4 LEU B N 1
ATOM 1765 C CA . LEU B 1 4 ? 58.719 -45.156 -18.938 1 24.12 4 LEU B CA 1
ATOM 1766 C C . LEU B 1 4 ? 58.375 -43.75 -18.438 1 24.12 4 LEU B C 1
ATOM 1768 O O . LEU B 1 4 ? 57.219 -43.438 -18.141 1 24.12 4 LEU B O 1
ATOM 1772 N N . ARG B 1 5 ? 59.344 -42.906 -17.812 1 24.12 5 ARG B N 1
ATOM 1773 C CA . ARG B 1 5 ? 59.469 -41.625 -17.156 1 24.12 5 ARG B CA 1
ATOM 1774 C C . ARG B 1 5 ? 59.312 -40.469 -18.141 1 24.12 5 ARG B C 1
ATOM 1776 O O . ARG B 1 5 ? 60.312 -39.844 -18.531 1 24.12 5 ARG B O 1
ATOM 1783 N N . ALA B 1 6 ? 58.438 -40.656 -19.375 1 23.05 6 ALA B N 1
ATOM 1784 C CA . ALA B 1 6 ? 58.75 -39.688 -20.391 1 23.05 6 ALA B CA 1
ATOM 1785 C C . ALA B 1 6 ? 58.5 -38.25 -19.875 1 23.05 6 ALA B C 1
ATOM 1787 O O . ALA B 1 6 ? 57.438 -38 -19.281 1 23.05 6 ALA B O 1
ATOM 1788 N N . SER B 1 7 ? 59.531 -37.344 -19.703 1 21.84 7 SER B N 1
ATOM 1789 C CA . SER B 1 7 ? 59.906 -36.031 -19.234 1 21.84 7 SER B CA 1
ATOM 1790 C C . SER B 1 7 ? 59.312 -34.938 -20.125 1 21.84 7 SER B C 1
ATOM 1792 O O . SER B 1 7 ? 59.781 -34.719 -21.234 1 21.84 7 SER B O 1
ATOM 1794 N N . LEU B 1 8 ? 57.906 -34.938 -20.438 1 25.03 8 LEU B N 1
ATOM 1795 C CA . LEU B 1 8 ? 57.406 -34.062 -21.5 1 25.03 8 LEU B CA 1
ATOM 1796 C C . LEU B 1 8 ? 57.719 -32.594 -21.203 1 25.03 8 LEU B C 1
ATOM 1798 O O . LEU B 1 8 ? 57.312 -32.062 -20.156 1 25.03 8 LEU B O 1
ATOM 1802 N N . ALA B 1 9 ? 58.875 -32.062 -21.766 1 24.44 9 ALA B N 1
ATOM 1803 C CA . ALA B 1 9 ? 59.531 -30.75 -21.719 1 24.44 9 ALA B CA 1
ATOM 1804 C C . ALA B 1 9 ? 58.594 -29.625 -22.109 1 24.44 9 ALA B C 1
ATOM 1806 O O . ALA B 1 9 ? 57.938 -29.688 -23.172 1 24.44 9 ALA B O 1
ATOM 1807 N N . CYS B 1 10 ? 58.031 -28.781 -21.156 1 24.94 10 CYS B N 1
ATOM 1808 C CA . CYS B 1 10 ? 57.094 -27.688 -20.969 1 24.94 10 CYS B CA 1
ATOM 1809 C C . CYS B 1 10 ? 57.531 -26.453 -21.75 1 24.94 10 CYS B C 1
ATOM 1811 O O . CYS B 1 10 ? 58.562 -25.844 -21.422 1 24.94 10 CYS B O 1
ATOM 1813 N N . ARG B 1 11 ? 57.5 -26.594 -23.156 1 25.48 11 ARG B N 1
ATOM 1814 C CA . ARG B 1 11 ? 58 -25.562 -24.062 1 25.48 11 ARG B CA 1
ATOM 1815 C C . ARG B 1 11 ? 57.5 -24.188 -23.656 1 25.48 11 ARG B C 1
ATOM 1817 O O . ARG B 1 11 ? 56.312 -24.031 -23.297 1 25.48 11 ARG B O 1
ATOM 1824 N N . ARG B 1 12 ? 58.375 -23.188 -23.375 1 26.77 12 ARG B N 1
ATOM 1825 C CA . ARG B 1 12 ? 58.469 -21.844 -22.828 1 26.77 12 ARG B CA 1
ATOM 1826 C C . ARG B 1 12 ? 57.812 -20.828 -23.781 1 26.77 12 ARG B C 1
ATOM 1828 O O . ARG B 1 12 ? 58.312 -20.625 -24.906 1 26.77 12 ARG B O 1
ATOM 1835 N N . LEU B 1 13 ? 56.438 -20.828 -23.984 1 28.69 13 LEU B N 1
ATOM 1836 C CA . LEU B 1 13 ? 55.812 -19.984 -24.984 1 28.69 13 LEU B CA 1
ATOM 1837 C C . LEU B 1 13 ? 56.219 -18.531 -24.828 1 28.69 13 LEU B C 1
ATOM 1839 O O . LEU B 1 13 ? 56.375 -18.047 -23.703 1 28.69 13 LEU B O 1
ATOM 1843 N N . PRO B 1 14 ? 56.688 -17.953 -25.969 1 27.17 14 PRO B N 1
ATOM 1844 C CA . PRO B 1 14 ? 57.406 -16.688 -26.141 1 27.17 14 PRO B CA 1
ATOM 1845 C C . PRO B 1 14 ? 56.656 -15.492 -25.531 1 27.17 14 PRO B C 1
ATOM 1847 O O . PRO B 1 14 ? 55.469 -15.609 -25.188 1 27.17 14 PRO B O 1
ATOM 1850 N N . ARG B 1 15 ? 57.312 -14.273 -25.734 1 26.28 15 ARG B N 1
ATOM 1851 C CA . ARG B 1 15 ? 57.5 -12.953 -25.141 1 26.28 15 ARG B CA 1
ATOM 1852 C C . ARG B 1 15 ? 56.25 -12.086 -25.359 1 26.28 15 ARG B C 1
ATOM 1854 O O . ARG B 1 15 ? 55.594 -12.172 -26.391 1 26.28 15 ARG B O 1
ATOM 1861 N N . ARG B 1 16 ? 55.625 -11.516 -24.312 1 25.44 16 ARG B N 1
ATOM 1862 C CA . ARG B 1 16 ? 54.469 -10.703 -23.953 1 25.44 16 ARG B CA 1
ATOM 1863 C C . ARG B 1 16 ? 54.5 -9.359 -24.672 1 25.44 16 ARG B C 1
ATOM 1865 O O . ARG B 1 16 ? 55.406 -8.555 -24.469 1 25.44 16 ARG B O 1
ATOM 1872 N N . LEU B 1 17 ? 54.125 -9.398 -26.016 1 29.42 17 LEU B N 1
ATOM 1873 C CA . LEU B 1 17 ? 54.188 -8.141 -26.75 1 29.42 17 LEU B CA 1
ATOM 1874 C C . LEU B 1 17 ? 53.5 -7.027 -25.953 1 29.42 17 LEU B C 1
ATOM 1876 O O . LEU B 1 17 ? 52.438 -7.23 -25.375 1 29.42 17 LEU B O 1
ATOM 1880 N N . SER B 1 18 ? 54.25 -5.941 -25.641 1 27.03 18 SER B N 1
ATOM 1881 C CA . SER B 1 18 ? 54.031 -4.738 -24.828 1 27.03 18 SER B CA 1
ATOM 1882 C C . SER B 1 18 ? 52.969 -3.842 -25.422 1 27.03 18 SER B C 1
ATOM 1884 O O . SER B 1 18 ? 53.062 -3.412 -26.578 1 27.03 18 SER B O 1
ATOM 1886 N N . ALA B 1 19 ? 51.656 -4.121 -25.219 1 30.98 19 ALA B N 1
ATOM 1887 C CA . ALA B 1 19 ? 50.562 -3.33 -25.734 1 30.98 19 ALA B CA 1
ATOM 1888 C C . ALA B 1 19 ? 50.75 -1.844 -25.469 1 30.98 19 ALA B C 1
ATOM 1890 O O . ALA B 1 19 ? 51.25 -1.464 -24.391 1 30.98 19 ALA B O 1
ATOM 1891 N N . PRO B 1 20 ? 50.875 -1.029 -26.594 1 31.94 20 PRO B N 1
ATOM 1892 C CA . PRO B 1 20 ? 51.156 0.401 -26.453 1 31.94 20 PRO B CA 1
ATOM 1893 C C . PRO B 1 20 ? 50.188 1.091 -25.484 1 31.94 20 PRO B C 1
ATOM 1895 O O . PRO B 1 20 ? 49.094 0.6 -25.25 1 31.94 20 PRO B O 1
ATOM 1898 N N . PRO B 1 21 ? 50.719 2.068 -24.641 1 29.98 21 PRO B N 1
ATOM 1899 C CA . PRO B 1 21 ? 50 2.762 -23.547 1 29.98 21 PRO B CA 1
ATOM 1900 C C . PRO B 1 21 ? 48.781 3.531 -24.031 1 29.98 21 PRO B C 1
ATOM 1902 O O . PRO B 1 21 ? 48.812 4.18 -25.078 1 29.98 21 PRO B O 1
ATOM 1905 N N . LEU B 1 22 ? 47.594 2.973 -23.984 1 28.69 22 LEU B N 1
ATOM 1906 C CA . LEU B 1 22 ? 46.344 3.674 -24.312 1 28.69 22 LEU B CA 1
ATOM 1907 C C . LEU B 1 22 ? 46.344 5.082 -23.719 1 28.69 22 LEU B C 1
ATOM 1909 O O . LEU B 1 22 ? 46.5 5.254 -22.516 1 28.69 22 LEU B O 1
ATOM 1913 N N . GLU B 1 23 ? 46.75 6.098 -24.531 1 27.66 23 GLU B N 1
ATOM 1914 C CA . GLU B 1 23 ? 46.625 7.504 -24.156 1 27.66 23 GLU B CA 1
ATOM 1915 C C . GLU B 1 23 ? 45.25 7.805 -23.531 1 27.66 23 GLU B C 1
ATOM 1917 O O . GLU B 1 23 ? 44.219 7.34 -24.031 1 27.66 23 GLU B O 1
ATOM 1922 N N . ALA B 1 24 ? 45.219 8.242 -22.219 1 30.14 24 ALA B N 1
ATOM 1923 C CA . ALA B 1 24 ? 44.188 8.711 -21.312 1 30.14 24 ALA B CA 1
ATOM 1924 C C . ALA B 1 24 ? 43.406 9.883 -21.906 1 30.14 24 ALA B C 1
ATOM 1926 O O . ALA B 1 24 ? 43.938 10.969 -22.094 1 30.14 24 ALA B O 1
ATOM 1927 N N . PHE B 1 25 ? 42.625 9.609 -23.078 1 27.3 25 PHE B N 1
ATOM 1928 C CA . PHE B 1 25 ? 41.75 10.703 -23.453 1 27.3 25 PHE B CA 1
ATOM 1929 C C . PHE B 1 25 ? 41.031 11.297 -22.234 1 27.3 25 PHE B C 1
ATOM 1931 O O . PHE B 1 25 ? 40.312 10.609 -21.531 1 27.3 25 PHE B O 1
ATOM 1938 N N . ASN B 1 26 ? 41.656 12.32 -21.578 1 24.38 26 ASN B N 1
ATOM 1939 C CA . ASN B 1 26 ? 41.156 13.164 -20.5 1 24.38 26 ASN B CA 1
ATOM 1940 C C . ASN B 1 26 ? 39.844 13.836 -20.859 1 24.38 26 ASN B C 1
ATOM 1942 O O . ASN B 1 26 ? 39.844 14.898 -21.469 1 24.38 26 ASN B O 1
ATOM 1946 N N . THR B 1 27 ? 38.875 13.164 -21.562 1 28.36 27 THR B N 1
ATOM 1947 C CA . THR B 1 27 ? 37.656 13.914 -21.797 1 28.36 27 THR B CA 1
ATOM 1948 C C . THR B 1 27 ? 37.094 14.445 -20.484 1 28.36 27 THR B C 1
ATOM 1950 O O . THR B 1 27 ? 36.656 13.672 -19.625 1 28.36 27 THR B O 1
ATOM 1953 N N . SER B 1 28 ? 37.625 15.5 -19.953 1 26.48 28 SER B N 1
ATOM 1954 C CA . SER B 1 28 ? 37 16.312 -18.922 1 26.48 28 SER B CA 1
ATOM 1955 C C . SER B 1 28 ? 35.562 16.688 -19.297 1 26.48 28 SER B C 1
ATOM 1957 O O . SER B 1 28 ? 35.344 17.641 -20.062 1 26.48 28 SER B O 1
ATOM 1959 N N . ARG B 1 29 ? 34.688 15.766 -19.781 1 28.06 29 ARG B N 1
ATOM 1960 C CA . ARG B 1 29 ? 33.312 16.203 -19.859 1 28.06 29 ARG B CA 1
ATOM 1961 C C . ARG B 1 29 ? 32.875 16.953 -18.609 1 28.06 29 ARG B C 1
ATOM 1963 O O . ARG B 1 29 ? 32.969 16.438 -17.5 1 28.06 29 ARG B O 1
ATOM 1970 N N . ARG B 1 30 ? 32.875 18.328 -18.641 1 28.36 30 ARG B N 1
ATOM 1971 C CA . ARG B 1 30 ? 32.219 19.234 -17.703 1 28.36 30 ARG B CA 1
ATOM 1972 C C . ARG B 1 30 ? 30.844 18.719 -17.312 1 28.36 30 ARG B C 1
ATOM 1974 O O . ARG B 1 30 ? 29.938 18.656 -18.156 1 28.36 30 ARG B O 1
ATOM 1981 N N . LEU B 1 31 ? 30.797 17.75 -16.438 1 30.92 31 LEU B N 1
ATOM 1982 C CA . LEU B 1 31 ? 29.531 17.5 -15.75 1 30.92 31 LEU B CA 1
ATOM 1983 C C . LEU B 1 31 ? 28.828 18.812 -15.422 1 30.92 31 LEU B C 1
ATOM 1985 O O . LEU B 1 31 ? 29.328 19.609 -14.633 1 30.92 31 LEU B O 1
ATOM 1989 N N . SER B 1 32 ? 28.266 19.516 -16.391 1 29.38 32 SER B N 1
ATOM 1990 C CA . SER B 1 32 ? 27.328 20.562 -16.016 1 29.38 32 SER B CA 1
ATOM 1991 C C . SER B 1 32 ? 26.562 20.203 -14.75 1 29.38 32 SER B C 1
ATOM 1993 O O . SER B 1 32 ? 25.984 19.109 -14.656 1 29.38 32 SER B O 1
ATOM 1995 N N . THR B 1 33 ? 27.016 20.656 -13.656 1 30.27 33 THR B N 1
ATOM 1996 C CA . THR B 1 33 ? 26.328 20.734 -12.383 1 30.27 33 THR B CA 1
ATOM 1997 C C . THR B 1 33 ? 24.875 21.188 -12.586 1 30.27 33 THR B C 1
ATOM 1999 O O . THR B 1 33 ? 24.625 22.328 -12.945 1 30.27 33 THR B O 1
ATOM 2002 N N . LEU B 1 34 ? 24.078 20.531 -13.297 1 33.84 34 LEU B N 1
ATOM 2003 C CA . LEU B 1 34 ? 22.672 20.859 -13.031 1 33.84 34 LEU B CA 1
ATOM 2004 C C . LEU B 1 34 ? 22.469 21.234 -11.57 1 33.84 34 LEU B C 1
ATOM 2006 O O . LEU B 1 34 ? 22.641 20.406 -10.68 1 33.84 34 LEU B O 1
ATOM 2010 N N . SER B 1 35 ? 22.812 22.453 -11.188 1 32.47 35 SER B N 1
ATOM 2011 C CA . SER B 1 35 ? 22.391 23.062 -9.93 1 32.47 35 SER B CA 1
ATOM 2012 C C . SER B 1 35 ? 20.953 22.672 -9.578 1 32.47 35 SER B C 1
ATOM 2014 O O . SER B 1 35 ? 20.031 23 -10.312 1 32.47 35 SER B O 1
ATOM 2016 N N . ALA B 1 36 ? 20.641 21.609 -9.156 1 37.06 36 ALA B N 1
ATOM 2017 C CA . ALA B 1 36 ? 19.375 21.422 -8.445 1 37.06 36 ALA B CA 1
ATOM 2018 C C . ALA B 1 36 ? 19.031 22.672 -7.633 1 37.06 36 ALA B C 1
ATOM 2020 O O . ALA B 1 36 ? 19.828 23.141 -6.824 1 37.06 36 ALA B O 1
ATOM 2021 N N . ASP B 1 37 ? 18.547 23.719 -8.242 1 36.47 37 ASP B N 1
ATOM 2022 C CA . ASP B 1 37 ? 17.984 24.844 -7.504 1 36.47 37 ASP B CA 1
ATOM 2023 C C . ASP B 1 37 ? 17.5 24.391 -6.125 1 36.47 37 ASP B C 1
ATOM 2025 O O . ASP B 1 37 ? 16.547 23.609 -6.016 1 36.47 37 ASP B O 1
ATOM 2029 N N . HIS B 1 38 ? 18.344 24.047 -5.199 1 40.72 38 HIS B N 1
ATOM 2030 C CA . HIS B 1 38 ? 18.031 23.859 -3.783 1 40.72 38 HIS B CA 1
ATOM 2031 C C . HIS B 1 38 ? 17.219 25.016 -3.242 1 40.72 38 HIS B C 1
ATOM 2033 O O . HIS B 1 38 ? 17.766 26.031 -2.789 1 40.72 38 HIS B O 1
ATOM 2039 N N . THR B 1 39 ? 16.172 25.578 -3.795 1 42.34 39 THR B N 1
ATOM 2040 C CA . THR B 1 39 ? 15.336 26.531 -3.082 1 42.34 39 THR B CA 1
ATOM 2041 C C . THR B 1 39 ? 15.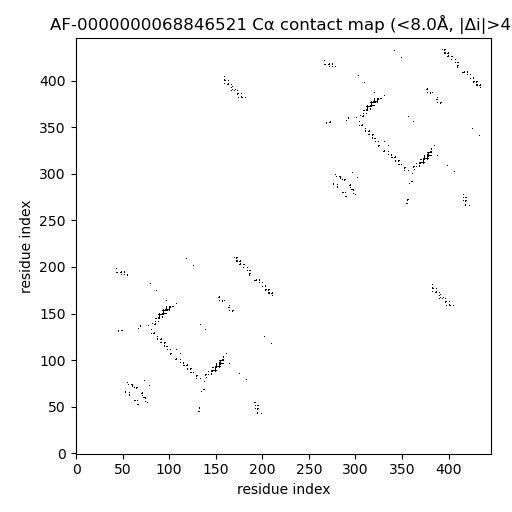297 26.219 -1.591 1 42.34 39 THR B C 1
ATOM 2043 O O . THR B 1 39 ? 14.945 25.094 -1.194 1 42.34 39 THR B O 1
ATOM 2046 N N . PRO B 1 40 ? 16 27 -0.81 1 49.94 40 PRO B N 1
ATOM 2047 C CA . PRO B 1 40 ? 16.016 26.781 0.637 1 49.94 40 PRO B CA 1
ATOM 2048 C C . PRO B 1 40 ? 14.617 26.5 1.201 1 49.94 40 PRO B C 1
ATOM 2050 O O . PRO B 1 40 ? 13.625 27.031 0.685 1 49.94 40 PRO B O 1
ATOM 2053 N N . ALA B 1 41 ? 14.43 25.406 1.907 1 58.97 41 ALA B N 1
ATOM 2054 C CA . ALA B 1 41 ? 13.195 25.094 2.623 1 58.97 41 ALA B CA 1
ATOM 2055 C C . ALA B 1 41 ? 12.68 26.312 3.381 1 58.97 41 ALA B C 1
ATOM 2057 O O . ALA B 1 41 ? 13.469 27.125 3.865 1 58.97 41 ALA B O 1
ATOM 2058 N N . PRO B 1 42 ? 11.414 26.859 3.02 1 67.94 42 PRO B N 1
ATOM 2059 C CA . PRO B 1 42 ? 10.867 27.969 3.791 1 67.94 42 PRO B CA 1
ATOM 2060 C C . PRO B 1 42 ? 11.156 27.859 5.285 1 67.94 42 PRO B C 1
ATOM 2062 O O . PRO B 1 42 ? 11.25 26.75 5.816 1 67.94 42 PRO B O 1
ATOM 2065 N N . GLU B 1 43 ? 11.656 28.938 5.832 1 83.62 43 GLU B N 1
ATOM 2066 C CA . GLU B 1 43 ? 11.898 28.984 7.273 1 83.62 43 GLU B CA 1
ATOM 2067 C C . GLU B 1 43 ? 10.594 29.094 8.055 1 83.62 43 GLU B C 1
ATOM 2069 O O . GLU B 1 43 ? 9.781 29.984 7.781 1 83.62 43 GLU B O 1
ATOM 2074 N N . PHE B 1 44 ? 10.227 28.094 8.695 1 93.19 44 PHE B N 1
ATOM 2075 C CA . PHE B 1 44 ? 9.023 28.094 9.531 1 93.19 44 PHE B CA 1
ATOM 2076 C C . PHE B 1 44 ? 9.359 28.484 10.961 1 93.19 44 PHE B C 1
ATOM 2078 O O . PHE B 1 44 ? 10.398 28.078 11.5 1 93.19 44 PHE B O 1
ATOM 2085 N N . ASP B 1 45 ? 8.516 29.406 11.508 1 94.69 45 ASP B N 1
ATOM 2086 C CA . ASP B 1 45 ? 8.641 29.75 12.922 1 94.69 45 ASP B CA 1
ATOM 2087 C C . ASP B 1 45 ? 8.023 28.656 13.805 1 94.69 45 ASP B C 1
ATOM 2089 O O . ASP B 1 45 ? 6.859 28.75 14.188 1 94.69 45 ASP B O 1
ATOM 2093 N N . LEU B 1 46 ? 8.82 27.734 14.227 1 94.75 46 LEU B N 1
ATOM 2094 C CA . LEU B 1 46 ? 8.352 26.562 14.945 1 94.75 46 LEU B CA 1
ATOM 2095 C C . LEU B 1 46 ? 7.773 26.938 16.297 1 94.75 46 LEU B C 1
ATOM 2097 O O . LEU B 1 46 ? 6.832 26.312 16.781 1 94.75 46 LEU B O 1
ATOM 2101 N N . ALA B 1 47 ? 8.328 27.953 16.875 1 94 47 ALA B N 1
ATOM 2102 C CA . ALA B 1 47 ? 7.816 28.422 18.156 1 94 47 ALA B CA 1
ATOM 2103 C C . ALA B 1 47 ? 6.395 28.953 18.016 1 94 47 ALA B C 1
ATOM 2105 O O . ALA B 1 47 ? 5.535 28.688 18.859 1 94 47 ALA B O 1
ATOM 2106 N N . ALA B 1 48 ? 6.195 29.703 16.984 1 95.25 48 ALA B N 1
ATOM 2107 C CA . ALA B 1 48 ? 4.867 30.266 16.734 1 95.25 48 ALA B CA 1
ATOM 2108 C C . ALA B 1 48 ? 3.855 29.156 16.453 1 95.25 48 ALA B C 1
ATOM 2110 O O . ALA B 1 48 ? 2.707 29.219 16.891 1 95.25 48 ALA B O 1
ATOM 2111 N N . ILE B 1 49 ? 4.316 28.156 15.781 1 96.12 49 ILE B N 1
ATOM 2112 C CA . ILE B 1 49 ? 3.434 27.047 15.438 1 96.12 49 ILE B CA 1
ATOM 2113 C C . ILE B 1 49 ? 3.088 26.266 16.703 1 96.12 49 ILE B C 1
ATOM 2115 O O . ILE B 1 49 ? 1.931 25.891 16.906 1 96.12 49 ILE B O 1
ATOM 2119 N N . ARG B 1 50 ? 4.047 26.047 17.547 1 92.62 50 ARG B N 1
ATOM 2120 C CA . ARG B 1 50 ? 3.777 25.344 18.797 1 92.62 50 ARG B CA 1
ATOM 2121 C C . ARG B 1 50 ? 2.791 26.125 19.656 1 92.62 50 ARG B C 1
ATOM 2123 O O . ARG B 1 50 ? 1.943 25.547 20.328 1 92.62 50 ARG B O 1
ATOM 2130 N N . SER B 1 51 ? 2.912 27.453 19.594 1 92.69 51 SER B N 1
ATOM 2131 C CA . SER B 1 51 ? 1.973 28.312 20.328 1 92.69 51 SER B CA 1
ATOM 2132 C C . SER B 1 51 ? 0.557 28.156 19.781 1 92.69 51 SER B C 1
ATOM 2134 O O . SER B 1 51 ? -0.408 28.125 20.547 1 92.69 51 SER B O 1
ATOM 2136 N N . GLU B 1 52 ? 0.476 28.047 18.484 1 93.31 52 GLU B N 1
ATOM 2137 C CA . GLU B 1 52 ? -0.83 27.844 17.859 1 93.31 52 GLU B CA 1
ATOM 2138 C C . GLU B 1 52 ? -1.445 26.516 18.297 1 93.31 52 GLU B C 1
ATOM 2140 O O . GLU B 1 52 ? -2.645 26.453 18.578 1 93.31 52 GLU B O 1
ATOM 2145 N N . LEU B 1 53 ? -0.645 25.516 18.422 1 91.06 53 LEU B N 1
ATOM 2146 C CA . LEU B 1 53 ? -1.107 24.203 18.844 1 91.06 53 LEU B CA 1
ATOM 2147 C C . LEU B 1 53 ? -1.576 24.234 20.297 1 91.06 53 LEU B C 1
ATOM 2149 O O . LEU B 1 53 ? -2.602 23.641 20.641 1 91.06 53 LEU B O 1
ATOM 2153 N N . ALA B 1 54 ? -0.919 24.984 21.078 1 87 54 ALA B N 1
ATOM 2154 C CA . ALA B 1 54 ? -1.274 25.125 22.5 1 87 54 ALA B CA 1
ATOM 2155 C C . ALA B 1 54 ? -2.602 25.859 22.656 1 87 54 ALA B C 1
ATOM 2157 O O . ALA B 1 54 ? -3.432 25.484 23.484 1 87 54 ALA B O 1
ATOM 2158 N N . VAL B 1 55 ? -2.768 26.859 21.891 1 85.81 55 VAL B N 1
ATOM 2159 C CA . VAL B 1 55 ? -3.984 27.672 21.953 1 85.81 55 VAL B CA 1
ATOM 2160 C C . VAL B 1 55 ? -5.184 26.828 21.516 1 85.81 55 VAL B C 1
ATOM 2162 O O . VAL B 1 55 ? -6.25 26.891 22.141 1 85.81 55 VAL B O 1
ATOM 2165 N N . GLU B 1 56 ? -4.938 26.094 20.484 1 85.19 56 GLU B N 1
ATOM 2166 C CA . GLU B 1 56 ? -6.004 25.219 20 1 85.19 56 GLU B CA 1
ATOM 2167 C C . GLU B 1 56 ? -6.402 24.188 21.062 1 85.19 56 GLU B C 1
ATOM 2169 O O . GLU B 1 56 ? -7.578 23.844 21.188 1 85.19 56 GLU B O 1
ATOM 2174 N N . HIS B 1 57 ? -5.496 23.703 21.734 1 80.56 57 HIS B N 1
ATOM 2175 C CA . HIS B 1 57 ? -5.754 22.781 22.828 1 80.56 57 HIS B CA 1
ATOM 2176 C C . HIS B 1 57 ? -6.586 23.422 23.938 1 80.56 57 HIS B C 1
ATOM 2178 O O . HIS B 1 57 ? -7.5 22.797 24.469 1 80.56 57 HIS B O 1
ATOM 2184 N N . GLU B 1 58 ? -6.266 24.625 24.234 1 76.94 58 GLU B N 1
ATOM 2185 C CA . GLU B 1 58 ? -6.984 25.359 25.281 1 76.94 58 GLU B CA 1
ATOM 2186 C C . GLU B 1 58 ? -8.438 25.609 24.891 1 76.94 58 GLU B C 1
ATOM 2188 O O . GLU B 1 58 ? -9.336 25.5 25.719 1 76.94 58 GLU B O 1
ATOM 2193 N N . HIS B 1 59 ? -8.57 25.859 23.625 1 75.38 59 HIS B N 1
ATOM 2194 C CA . HIS B 1 59 ? -9.914 26.141 23.125 1 75.38 59 HIS B CA 1
ATOM 2195 C C . HIS B 1 59 ? -10.781 24.875 23.156 1 75.38 59 HIS B C 1
ATOM 2197 O O . HIS B 1 59 ? -11.984 24.953 23.438 1 75.38 59 HIS B O 1
ATOM 2203 N N . SER B 1 60 ? -10.133 23.766 22.922 1 68.62 60 SER B N 1
ATOM 2204 C CA . SER B 1 60 ? -10.891 22.531 22.766 1 68.62 60 SER B CA 1
ATOM 2205 C C . SER B 1 60 ? -11.07 21.812 24.094 1 68.62 60 SER B C 1
ATOM 2207 O O . SER B 1 60 ? -12.102 21.172 24.328 1 68.62 60 SER B O 1
ATOM 2209 N N . ALA B 1 61 ? -10.047 21.578 24.844 1 63.5 61 ALA B N 1
ATOM 2210 C CA . ALA B 1 61 ? -10.062 20.703 26.016 1 63.5 61 ALA B CA 1
ATOM 2211 C C . ALA B 1 61 ? -10.672 21.406 27.219 1 63.5 61 ALA B C 1
ATOM 2213 O O . ALA B 1 61 ? -11.211 20.766 28.125 1 63.5 61 ALA B O 1
ATOM 2214 N N . GLY B 1 62 ? -11.141 22.672 27.141 1 59.34 62 GLY B N 1
ATOM 2215 C CA . GLY B 1 62 ? -11.625 23.359 28.328 1 59.34 62 GLY B CA 1
ATOM 2216 C C . GLY B 1 62 ? -10.734 23.141 29.531 1 59.34 62 GLY B C 1
ATOM 2217 O O . GLY B 1 62 ? -11.133 23.438 30.656 1 59.34 62 GLY B O 1
ATOM 2218 N N . SER B 1 63 ? -9.719 22.312 29.344 1 58.62 63 SER B N 1
ATOM 2219 C CA . SER B 1 63 ? -9.047 21.875 30.562 1 58.62 63 SER B CA 1
ATOM 2220 C C . SER B 1 63 ? -7.875 22.781 30.906 1 58.62 63 SER B C 1
ATOM 2222 O O . SER B 1 63 ? -7.32 23.438 30.031 1 58.62 63 SER B O 1
ATOM 2224 N N . GLU B 1 64 ? -7.598 22.969 32.219 1 64.62 64 GLU B N 1
ATOM 2225 C CA . GLU B 1 64 ? -6.566 23.781 32.875 1 64.62 64 GLU B CA 1
ATOM 2226 C C . GLU B 1 64 ? -5.172 23.234 32.594 1 64.62 64 GLU B C 1
ATOM 2228 O O . GLU B 1 64 ? -4.168 23.859 32.938 1 64.62 64 GLU B O 1
ATOM 2233 N N . CYS B 1 65 ? -5.125 22.125 31.812 1 69.56 65 CYS B N 1
ATOM 2234 C CA . CYS B 1 65 ? -3.793 21.547 31.641 1 69.56 65 CYS B CA 1
ATOM 2235 C C . CYS B 1 65 ? -3.113 22.125 30.391 1 69.56 65 CYS B C 1
ATOM 2237 O O . CYS B 1 65 ? -3.783 22.5 29.438 1 69.56 65 CYS B O 1
ATOM 2239 N N . ARG B 1 66 ? -1.834 22.266 30.672 1 77.81 66 ARG B N 1
ATOM 2240 C CA . ARG B 1 66 ? -1.04 22.75 29.547 1 77.81 66 ARG B CA 1
ATOM 2241 C C . ARG B 1 66 ? -1.026 21.734 28.422 1 77.81 66 ARG B C 1
ATOM 2243 O O . ARG B 1 66 ? -1.071 20.531 28.656 1 77.81 66 ARG B O 1
ATOM 2250 N N . TRP B 1 67 ? -0.945 22.109 27.25 1 81.12 67 TRP B N 1
ATOM 2251 C CA . TRP B 1 67 ? -0.976 21.281 26.047 1 81.12 67 TRP B CA 1
ATOM 2252 C C . TRP B 1 67 ? 0.14 20.234 26.078 1 81.12 67 TRP B C 1
ATOM 2254 O O . TRP B 1 67 ? -0.057 19.094 25.656 1 81.12 67 TRP B O 1
ATOM 2264 N N . ASP B 1 68 ? 1.313 20.625 26.672 1 76.5 68 ASP B N 1
ATOM 2265 C CA . ASP B 1 68 ? 2.463 19.719 26.609 1 76.5 68 ASP B CA 1
ATOM 2266 C C . ASP B 1 68 ? 2.527 18.828 27.859 1 76.5 68 ASP B C 1
ATOM 2268 O O . ASP B 1 68 ? 3.477 18.062 28.031 1 76.5 68 ASP B O 1
ATOM 2272 N N . ASP B 1 69 ? 1.468 18.922 28.609 1 79.81 69 ASP B N 1
ATOM 2273 C CA . ASP B 1 69 ? 1.361 17.984 29.719 1 79.81 69 ASP B CA 1
ATOM 2274 C C . ASP B 1 69 ? 0.995 16.594 29.234 1 79.81 69 ASP B C 1
ATOM 2276 O O . ASP B 1 69 ? 0.126 16.438 28.375 1 79.81 69 ASP B O 1
ATOM 2280 N N . ALA B 1 70 ? 1.608 15.625 29.797 1 80.19 70 ALA B N 1
ATOM 2281 C CA . ALA B 1 70 ? 1.41 14.242 29.391 1 80.19 70 ALA B CA 1
ATOM 2282 C C . ALA B 1 70 ? -0.025 13.789 29.641 1 80.19 70 ALA B C 1
ATOM 2284 O O . ALA B 1 70 ? -0.542 12.914 28.953 1 80.19 70 ALA B O 1
ATOM 2285 N N . SER B 1 71 ? -0.658 14.414 30.531 1 79.44 71 SER B N 1
ATOM 2286 C CA . SER B 1 71 ? -2.008 14.016 30.922 1 79.44 71 SER B CA 1
ATOM 2287 C C . SER B 1 71 ? -3.059 14.797 30.141 1 79.44 71 SER B C 1
ATOM 2289 O O . SER B 1 71 ? -4.254 14.523 30.25 1 79.44 71 SER B O 1
ATOM 2291 N N . ALA B 1 72 ? -2.584 15.734 29.328 1 80.88 72 ALA B N 1
ATOM 2292 C CA . ALA B 1 72 ? -3.545 16.531 28.578 1 80.88 72 ALA B CA 1
ATOM 2293 C C . ALA B 1 72 ? -4.324 15.688 27.594 1 80.88 72 ALA B C 1
ATOM 2295 O O . ALA B 1 72 ? -3.738 14.883 26.859 1 80.88 72 ALA B O 1
ATOM 2296 N N . PRO B 1 73 ? -5.531 15.781 27.672 1 82.94 73 PRO B N 1
ATOM 2297 C CA . PRO B 1 73 ? -6.324 15.031 26.688 1 82.94 73 PRO B CA 1
ATOM 2298 C C . PRO B 1 73 ? -6.008 15.43 25.25 1 82.94 73 PRO B C 1
ATOM 2300 O O . PRO B 1 73 ? -5.645 16.578 24.984 1 82.94 73 PRO B O 1
ATOM 2303 N N . TRP B 1 74 ? -6.164 14.445 24.344 1 85.75 74 TRP B N 1
ATOM 2304 C CA . TRP B 1 74 ? -5.902 14.711 22.922 1 85.75 74 TRP B CA 1
ATOM 2305 C C . TRP B 1 74 ? -7.133 15.297 22.25 1 85.75 74 TRP B C 1
ATOM 2307 O O . TRP B 1 74 ? -8.242 14.773 22.391 1 85.75 74 TRP B O 1
ATOM 2317 N N . HIS B 1 75 ? -6.883 16.328 21.547 1 86.75 75 HIS B N 1
ATOM 2318 C CA . HIS B 1 75 ? -7.934 16.844 20.688 1 86.75 75 HIS B CA 1
ATOM 2319 C C . HIS B 1 75 ? -7.68 16.469 19.234 1 86.75 75 HIS B C 1
ATOM 2321 O O . HIS B 1 75 ? -6.691 15.797 18.922 1 86.75 75 HIS B O 1
ATOM 2327 N N . TRP B 1 76 ? -8.602 16.828 18.375 1 90 76 TRP B N 1
ATOM 2328 C CA . TRP B 1 76 ? -8.57 16.422 16.984 1 90 76 TRP B CA 1
ATOM 2329 C C . TRP B 1 76 ? -7.215 16.75 16.359 1 90 76 TRP B C 1
ATOM 2331 O O . TRP B 1 76 ? -6.609 15.891 15.703 1 90 76 TRP B O 1
ATOM 2341 N N . LEU B 1 77 ? -6.711 17.906 16.609 1 92.44 77 LEU B N 1
ATOM 2342 C CA . LEU B 1 77 ? -5.473 18.344 15.969 1 92.44 77 LEU B CA 1
ATOM 2343 C C . LEU B 1 77 ? -4.281 17.547 16.5 1 92.44 77 LEU B C 1
ATOM 2345 O O . LEU B 1 77 ? -3.338 17.266 15.75 1 92.44 77 LEU B O 1
ATOM 2349 N N . ASP B 1 78 ? -4.309 17.156 17.766 1 92.44 78 ASP B N 1
ATOM 2350 C CA . ASP B 1 78 ? -3.256 16.312 18.312 1 92.44 78 ASP B CA 1
ATOM 2351 C C . ASP B 1 78 ? -3.209 14.953 17.609 1 92.44 78 ASP B C 1
ATOM 2353 O O . ASP B 1 78 ? -2.131 14.453 17.281 1 92.44 78 ASP B O 1
ATOM 2357 N N . ARG B 1 79 ? -4.359 14.422 17.406 1 93.75 79 ARG B N 1
ATOM 2358 C CA . ARG B 1 79 ? -4.457 13.133 16.734 1 93.75 79 ARG B CA 1
ATOM 2359 C C . ARG B 1 79 ? -3.955 13.227 15.305 1 93.75 79 ARG B C 1
ATOM 2361 O O . ARG B 1 79 ? -3.248 12.336 14.828 1 93.75 79 ARG B O 1
ATOM 2368 N N . GLU B 1 80 ? -4.285 14.328 14.664 1 95.56 80 GLU B N 1
ATOM 2369 C CA . GLU B 1 80 ? -3.838 14.523 13.289 1 95.56 80 GLU B CA 1
ATOM 2370 C C . GLU B 1 80 ? -2.32 14.672 13.219 1 95.56 80 GLU B C 1
ATOM 2372 O O . GLU B 1 80 ? -1.676 14.094 12.344 1 95.56 80 GLU B O 1
ATOM 2377 N N . MET B 1 81 ? -1.837 15.453 14.164 1 96.19 81 MET B N 1
ATOM 2378 C CA . MET B 1 81 ? -0.391 15.656 14.18 1 96.19 81 MET B CA 1
ATOM 2379 C C . MET B 1 81 ? 0.339 14.359 14.508 1 96.19 81 MET B C 1
ATOM 2381 O O . MET B 1 81 ? 1.408 14.086 13.953 1 96.19 81 MET B O 1
ATOM 2385 N N . SER B 1 82 ? -0.228 13.594 15.406 1 96.62 82 SER B N 1
ATOM 2386 C CA . SER B 1 82 ? 0.341 12.281 15.703 1 96.62 82 SER B CA 1
ATOM 2387 C C . SER B 1 82 ? 0.315 11.375 14.477 1 96.62 82 SER B C 1
ATOM 2389 O O . SER B 1 82 ? 1.271 10.641 14.219 1 96.62 82 SER B O 1
ATOM 2391 N N . SER B 1 83 ? -0.777 11.398 13.742 1 96.56 83 SER B N 1
ATOM 2392 C CA . SER B 1 83 ? -0.891 10.633 12.508 1 96.56 83 SER B CA 1
ATOM 2393 C C . SER B 1 83 ? 0.159 11.07 11.484 1 96.56 83 SER B C 1
ATOM 2395 O O . SER B 1 83 ? 0.733 10.242 10.781 1 96.56 83 SER B O 1
ATOM 2397 N N . ASN B 1 84 ? 0.398 12.391 11.398 1 97.81 84 ASN B N 1
ATOM 2398 C CA . ASN B 1 84 ? 1.449 12.898 10.523 1 97.81 84 ASN B CA 1
ATOM 2399 C C . ASN B 1 84 ? 2.818 12.352 10.914 1 97.81 84 ASN B C 1
ATOM 2401 O O . ASN B 1 84 ? 3.623 12 10.055 1 97.81 84 ASN B O 1
ATOM 2405 N N . MET B 1 85 ? 3.045 12.352 12.219 1 97.62 85 MET B N 1
ATOM 2406 C CA . MET B 1 85 ? 4.289 11.789 12.734 1 97.62 85 MET B CA 1
ATOM 2407 C C . MET B 1 85 ? 4.453 10.336 12.297 1 97.62 85 MET B C 1
ATOM 2409 O O . MET B 1 85 ? 5.504 9.953 11.781 1 97.62 85 MET B O 1
ATOM 2413 N N . ALA B 1 86 ? 3.449 9.586 12.492 1 97.62 86 ALA B N 1
ATOM 2414 C CA . ALA B 1 86 ? 3.467 8.172 12.125 1 97.62 86 ALA B CA 1
ATOM 2415 C C . ALA B 1 86 ? 3.648 7.996 10.617 1 97.62 86 ALA B C 1
ATOM 2417 O O . ALA B 1 86 ? 4.477 7.199 10.172 1 97.62 86 ALA B O 1
ATOM 2418 N N . GLY B 1 87 ? 2.879 8.75 9.859 1 97.12 87 GLY B N 1
ATOM 2419 C CA . GLY B 1 87 ? 2.943 8.656 8.414 1 97.12 87 GLY B CA 1
ATOM 2420 C C . GLY B 1 87 ? 4.301 9.031 7.848 1 97.12 87 GLY B C 1
ATOM 2421 O O . GLY B 1 87 ? 4.828 8.336 6.977 1 97.12 87 GLY B O 1
ATOM 2422 N N . GLU B 1 88 ? 4.848 10.062 8.312 1 97.94 88 GLU B N 1
ATOM 2423 C CA . GLU B 1 88 ? 6.156 10.492 7.832 1 97.94 88 GLU B CA 1
ATOM 2424 C C . GLU B 1 88 ? 7.246 9.508 8.234 1 97.94 88 GLU B C 1
ATOM 2426 O O . GLU B 1 88 ? 8.18 9.258 7.473 1 97.94 88 GLU B O 1
ATOM 2431 N N . THR B 1 89 ? 7.109 9.039 9.445 1 98.25 89 THR B N 1
ATOM 2432 C CA . THR B 1 89 ? 8.031 7.988 9.852 1 98.25 89 THR B CA 1
ATOM 2433 C C . THR B 1 89 ? 7.938 6.793 8.914 1 98.25 89 THR B C 1
ATOM 2435 O O . THR B 1 89 ? 8.953 6.273 8.453 1 98.25 89 THR B O 1
ATOM 2438 N N . GLY B 1 90 ? 6.742 6.418 8.695 1 98.19 90 GLY B N 1
ATOM 2439 C CA . GLY B 1 90 ? 6.535 5.34 7.746 1 98.19 90 GLY B CA 1
ATOM 2440 C C . GLY B 1 90 ? 7.098 5.641 6.367 1 98.19 90 GLY B C 1
ATOM 2441 O O . GLY B 1 90 ? 7.691 4.77 5.73 1 98.19 90 GLY B O 1
ATOM 2442 N N . ALA B 1 91 ? 6.93 6.809 5.891 1 98.31 91 ALA B N 1
ATOM 2443 C CA . ALA B 1 91 ? 7.391 7.207 4.562 1 98.31 91 ALA B CA 1
ATOM 2444 C C . ALA B 1 91 ? 8.914 7.117 4.461 1 98.31 91 ALA B C 1
ATOM 2446 O O . ALA B 1 91 ? 9.445 6.641 3.457 1 98.31 91 ALA B O 1
ATOM 2447 N N . VAL B 1 92 ? 9.578 7.547 5.445 1 98.62 92 VAL B N 1
ATOM 2448 C CA . VAL B 1 92 ? 11.031 7.414 5.461 1 98.62 92 VAL B CA 1
ATOM 2449 C C . VAL B 1 92 ? 11.414 5.938 5.395 1 98.62 92 VAL B C 1
ATOM 2451 O O . VAL B 1 92 ? 12.297 5.551 4.629 1 98.62 92 VAL B O 1
ATOM 2454 N N . CYS B 1 93 ? 10.734 5.145 6.113 1 98.75 93 CYS B N 1
ATOM 2455 C CA . CYS B 1 93 ? 11.055 3.721 6.188 1 98.75 93 CYS B CA 1
ATOM 2456 C C . CYS B 1 93 ? 10.742 3.021 4.871 1 98.75 93 CYS B C 1
ATOM 2458 O O . CYS B 1 93 ? 11.359 2.014 4.535 1 98.75 93 CYS B O 1
ATOM 2460 N N . ILE B 1 94 ? 9.727 3.498 4.121 1 98.69 94 ILE B N 1
ATOM 2461 C CA . ILE B 1 94 ? 9.484 2.969 2.785 1 98.69 94 ILE B CA 1
ATOM 2462 C C . ILE B 1 94 ? 10.773 3.002 1.971 1 98.69 94 ILE B C 1
ATOM 2464 O O . ILE B 1 94 ? 11.141 2.006 1.342 1 98.69 94 ILE B O 1
ATOM 2468 N N . TYR B 1 95 ? 11.477 4.082 2.021 1 98.56 95 TYR B N 1
ATOM 2469 C CA . TYR B 1 95 ? 12.664 4.238 1.188 1 98.56 95 TYR B CA 1
ATOM 2470 C C . TYR B 1 95 ? 13.844 3.465 1.767 1 98.56 95 TYR B C 1
ATOM 2472 O O . TYR B 1 95 ? 14.719 3.01 1.027 1 98.56 95 TYR B O 1
ATOM 2480 N N . ASP B 1 96 ? 13.852 3.295 3.109 1 98.69 96 ASP B N 1
ATOM 2481 C CA . ASP B 1 96 ? 14.82 2.371 3.697 1 98.69 96 ASP B CA 1
ATOM 2482 C C . ASP B 1 96 ? 14.602 0.951 3.178 1 98.69 96 ASP B C 1
ATOM 2484 O O . ASP B 1 96 ? 15.562 0.265 2.818 1 98.69 96 ASP B O 1
ATOM 2488 N N . GLY B 1 97 ? 13.406 0.6 3.176 1 98.75 97 GLY B N 1
ATOM 2489 C CA . GLY B 1 97 ? 13.078 -0.716 2.65 1 98.75 97 GLY B CA 1
ATOM 2490 C C . GLY B 1 97 ? 13.391 -0.865 1.174 1 98.75 97 GLY B C 1
ATOM 2491 O O . GLY B 1 97 ? 13.922 -1.894 0.749 1 98.75 97 GLY B O 1
ATOM 2492 N N . ALA B 1 98 ? 13.039 0.132 0.424 1 98.44 98 ALA B N 1
ATOM 2493 C CA . ALA B 1 98 ? 13.344 0.117 -1.004 1 98.44 98 ALA B CA 1
ATOM 2494 C C . ALA B 1 98 ? 14.844 -0.019 -1.245 1 98.44 98 ALA B C 1
ATOM 2496 O O . ALA B 1 98 ? 15.273 -0.831 -2.066 1 98.44 98 ALA B O 1
ATOM 2497 N N . ALA B 1 99 ? 15.609 0.727 -0.498 1 98.06 99 ALA B N 1
ATOM 2498 C CA . ALA B 1 99 ? 17.062 0.684 -0.646 1 98.06 99 ALA B CA 1
ATOM 2499 C C . ALA B 1 99 ? 17.609 -0.708 -0.33 1 98.06 99 ALA B C 1
ATOM 2501 O O . ALA B 1 99 ? 18.484 -1.215 -1.036 1 98.06 99 ALA B O 1
ATOM 2502 N N . ALA B 1 100 ? 17.109 -1.289 0.71 1 98 100 ALA B N 1
ATOM 2503 C CA . ALA B 1 100 ? 17.531 -2.631 1.094 1 98 100 ALA B CA 1
ATOM 2504 C C . ALA B 1 100 ? 17.234 -3.641 -0.011 1 98 100 ALA B C 1
ATOM 2506 O O . ALA B 1 100 ? 18.094 -4.453 -0.369 1 98 100 ALA B O 1
ATOM 2507 N N . ALA B 1 101 ? 16.078 -3.543 -0.546 1 98.06 101 ALA B N 1
ATOM 2508 C CA . ALA B 1 101 ? 15.672 -4.469 -1.597 1 98.06 101 ALA B CA 1
ATOM 2509 C C . ALA B 1 101 ? 16.5 -4.273 -2.861 1 98.06 101 ALA B C 1
ATOM 2511 O O . ALA B 1 101 ? 16.891 -5.242 -3.516 1 98.06 101 ALA B O 1
ATOM 2512 N N . LEU B 1 102 ? 16.672 -3.047 -3.215 1 96.88 102 LEU B N 1
ATOM 2513 C CA . LEU B 1 102 ? 17.438 -2.738 -4.418 1 96.88 102 LEU B CA 1
ATOM 2514 C C . LEU B 1 102 ? 18.875 -3.234 -4.293 1 96.88 102 LEU B C 1
ATOM 2516 O O . LEU B 1 102 ? 19.469 -3.707 -5.27 1 96.88 102 LEU B O 1
ATOM 2520 N N . SER B 1 103 ? 19.438 -3.146 -3.117 1 95.88 103 SER B N 1
ATOM 2521 C CA . SER B 1 103 ? 20.781 -3.67 -2.861 1 95.88 103 SER B CA 1
ATOM 2522 C C . SER B 1 103 ? 20.812 -5.188 -3.012 1 95.88 103 SER B C 1
ATOM 2524 O O . SER B 1 103 ? 21.781 -5.738 -3.555 1 95.88 103 SER B O 1
ATOM 2526 N N . LEU B 1 104 ? 19.812 -5.789 -2.574 1 95.12 104 LEU B N 1
ATOM 2527 C CA . LEU B 1 104 ? 19.719 -7.242 -2.652 1 95.12 104 LEU B CA 1
ATOM 2528 C C . LEU B 1 104 ? 19.5 -7.695 -4.094 1 95.12 104 LEU B C 1
ATOM 2530 O O . LEU B 1 104 ? 20.078 -8.703 -4.52 1 95.12 104 LEU B O 1
ATOM 2534 N N . ARG B 1 105 ? 18.656 -7.012 -4.766 1 91.81 105 ARG B N 1
ATOM 2535 C CA . ARG B 1 105 ? 18.344 -7.355 -6.148 1 91.81 105 ARG B CA 1
ATOM 2536 C C . ARG B 1 105 ? 19.547 -7.145 -7.055 1 91.81 105 ARG B C 1
ATOM 2538 O O . ARG B 1 105 ? 19.766 -7.898 -8.008 1 91.81 105 ARG B O 1
ATOM 2545 N N . GLY B 1 106 ? 20.375 -6.176 -6.863 1 88.56 106 GLY B N 1
ATOM 2546 C CA . GLY B 1 106 ? 21.609 -5.922 -7.59 1 88.56 106 GLY B CA 1
ATOM 2547 C C . GLY B 1 106 ? 21.391 -5.379 -8.984 1 88.56 106 GLY B C 1
ATOM 2548 O O . GLY B 1 106 ? 22.328 -5.215 -9.758 1 88.56 106 GLY B O 1
ATOM 2549 N N . THR B 1 107 ? 20.188 -5.18 -9.469 1 85.38 107 THR B N 1
ATOM 2550 C CA . THR B 1 107 ? 19.906 -4.746 -10.836 1 85.38 107 THR B CA 1
ATOM 2551 C C . THR B 1 107 ? 19.234 -3.369 -10.844 1 85.38 107 THR B C 1
ATOM 2553 O O . THR B 1 107 ? 18.641 -2.967 -11.844 1 85.38 107 THR B O 1
ATOM 2556 N N . ALA B 1 108 ? 19.391 -2.668 -9.789 1 84.69 108 ALA B N 1
ATOM 2557 C CA . ALA B 1 108 ? 18.734 -1.364 -9.734 1 84.69 108 ALA B CA 1
ATOM 2558 C C . ALA B 1 108 ? 19.438 -0.359 -10.648 1 84.69 108 ALA B C 1
ATOM 2560 O O . ALA B 1 108 ? 20.656 -0.33 -10.719 1 84.69 108 ALA B O 1
ATOM 2561 N N . SER B 1 109 ? 18.609 0.397 -11.352 1 88.19 109 SER B N 1
ATOM 2562 C CA . SER B 1 109 ? 19.156 1.464 -12.188 1 88.19 109 SER B CA 1
ATOM 2563 C C . SER B 1 109 ? 19.625 2.639 -11.336 1 88.19 109 SER B C 1
ATOM 2565 O O . SER B 1 109 ? 19.172 2.824 -10.211 1 88.19 109 SER B O 1
ATOM 2567 N N . ALA B 1 110 ? 20.516 3.375 -11.891 1 90.94 110 ALA B N 1
ATOM 2568 C CA . ALA B 1 110 ? 20.984 4.598 -11.234 1 90.94 110 ALA B CA 1
ATOM 2569 C C . ALA B 1 110 ? 19.828 5.562 -11 1 90.94 110 ALA B C 1
ATOM 2571 O O . ALA B 1 110 ? 19.797 6.273 -9.992 1 90.94 110 ALA B O 1
ATOM 2572 N N . GLU B 1 111 ? 18.969 5.566 -11.93 1 91.81 111 GLU B N 1
ATOM 2573 C CA . GLU B 1 111 ? 17.812 6.438 -11.828 1 91.81 1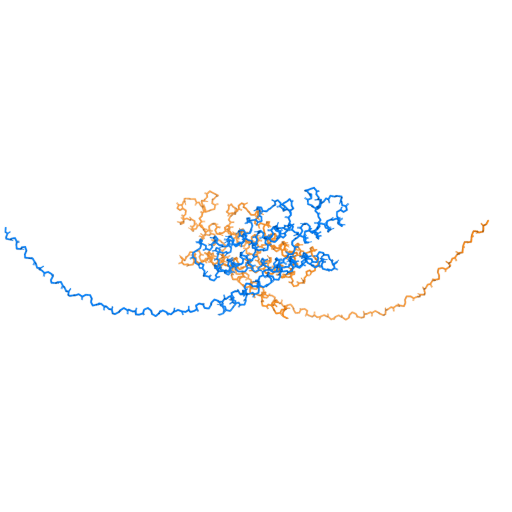11 GLU B CA 1
ATOM 2574 C C . GLU B 1 111 ? 16.938 6.047 -10.633 1 91.81 111 GLU B C 1
ATOM 2576 O O . GLU B 1 111 ? 16.469 6.914 -9.898 1 91.81 111 GLU B O 1
ATOM 2581 N N . THR B 1 112 ? 16.75 4.777 -10.43 1 94.06 112 THR B N 1
ATOM 2582 C CA . THR B 1 112 ? 15.93 4.309 -9.32 1 94.06 112 THR B CA 1
ATOM 2583 C C . THR B 1 112 ? 16.609 4.613 -7.988 1 94.06 112 THR B C 1
ATOM 2585 O O . THR B 1 112 ? 15.945 5.027 -7.031 1 94.06 112 THR B O 1
ATOM 2588 N N . LEU B 1 113 ? 17.859 4.379 -7.953 1 94.75 113 LEU B N 1
ATOM 2589 C CA . LEU B 1 113 ? 18.609 4.664 -6.734 1 94.75 113 LEU B CA 1
ATOM 2590 C C . LEU B 1 113 ? 18.547 6.148 -6.387 1 94.75 113 LEU B C 1
ATOM 2592 O O . LEU B 1 113 ? 18.359 6.512 -5.223 1 94.75 113 LEU B O 1
ATOM 2596 N N . ARG B 1 114 ? 18.672 6.992 -7.371 1 95 114 ARG B N 1
ATOM 2597 C CA . ARG B 1 114 ? 18.547 8.43 -7.164 1 95 114 ARG B CA 1
ATOM 2598 C C . ARG B 1 114 ? 17.156 8.805 -6.691 1 95 114 ARG B C 1
ATOM 2600 O O . ARG B 1 114 ? 17 9.641 -5.793 1 95 114 ARG B O 1
ATOM 2607 N N . PHE B 1 115 ? 16.188 8.188 -7.328 1 94.38 115 PHE B N 1
ATOM 2608 C CA . PHE B 1 115 ? 14.797 8.398 -6.949 1 94.38 115 PHE B CA 1
ATOM 2609 C C . PHE B 1 115 ? 14.594 8.102 -5.469 1 94.38 115 PHE B C 1
ATOM 2611 O O . PHE B 1 115 ? 14 8.914 -4.75 1 94.38 115 PHE B O 1
ATOM 2618 N N . VAL B 1 116 ? 15.078 6.992 -4.98 1 96.75 116 VAL B N 1
ATOM 2619 C CA . VAL B 1 116 ? 14.914 6.547 -3.602 1 96.75 116 VAL B CA 1
ATOM 2620 C C . VAL B 1 116 ? 15.609 7.52 -2.656 1 96.75 116 VAL B C 1
ATOM 2622 O O . VAL B 1 116 ? 15.039 7.918 -1.636 1 96.75 116 VAL B O 1
ATOM 2625 N N . ASP B 1 117 ? 16.734 7.941 -3.053 1 96.69 117 ASP B N 1
ATOM 2626 C CA . ASP B 1 117 ? 17.531 8.828 -2.199 1 96.69 117 ASP B CA 1
ATOM 2627 C C . ASP B 1 117 ? 16.875 10.203 -2.094 1 96.69 117 ASP B C 1
ATOM 2629 O O . ASP B 1 117 ? 16.781 10.766 -1.001 1 96.69 117 ASP B O 1
ATOM 2633 N N . GLU B 1 118 ? 16.438 10.727 -3.164 1 95.56 118 GLU B N 1
ATOM 2634 C CA . GLU B 1 118 ? 15.844 12.062 -3.188 1 95.56 118 GLU B CA 1
ATOM 2635 C C . GLU B 1 118 ? 14.523 12.094 -2.42 1 95.56 118 GLU B C 1
ATOM 2637 O O . GLU B 1 118 ? 14.258 13.039 -1.672 1 95.56 118 GLU B O 1
ATOM 2642 N N . HIS B 1 119 ? 13.781 11.086 -2.623 1 96.5 119 HIS B N 1
ATOM 2643 C CA . HIS B 1 119 ? 12.5 11.047 -1.93 1 96.5 119 HIS B CA 1
ATOM 2644 C C . HIS B 1 119 ? 12.688 10.797 -0.437 1 96.5 119 HIS B C 1
ATOM 2646 O O . HIS B 1 119 ? 11.961 11.367 0.387 1 96.5 119 HIS B O 1
ATOM 2652 N N . ARG B 1 120 ? 13.641 9.984 -0.099 1 97.38 120 ARG B N 1
ATOM 2653 C CA . ARG B 1 120 ? 13.961 9.766 1.308 1 97.38 120 ARG B CA 1
ATOM 2654 C C . ARG B 1 120 ? 14.344 11.07 1.994 1 97.38 120 ARG B C 1
ATOM 2656 O O . ARG B 1 120 ? 13.898 11.344 3.111 1 97.38 120 ARG B O 1
ATOM 2663 N N . ALA B 1 121 ? 15.148 11.859 1.307 1 97.12 121 ALA B N 1
ATOM 2664 C CA . ALA B 1 121 ? 15.586 13.141 1.861 1 97.12 121 ALA B CA 1
ATOM 2665 C C . ALA B 1 121 ? 14.406 14.078 2.07 1 97.12 121 ALA B C 1
ATOM 2667 O O . ALA B 1 121 ? 14.336 14.781 3.084 1 97.12 121 ALA B O 1
ATOM 2668 N N . ALA B 1 122 ? 13.547 14.125 1.128 1 96 122 ALA B N 1
ATOM 2669 C CA . ALA B 1 122 ? 12.367 14.977 1.23 1 96 122 ALA B CA 1
ATOM 2670 C C . ALA B 1 122 ? 11.5 14.578 2.422 1 96 122 ALA B C 1
ATOM 2672 O O . ALA B 1 122 ? 11.086 15.43 3.211 1 96 122 ALA B O 1
ATOM 2673 N N . GLU B 1 123 ? 11.25 13.25 2.537 1 97.81 123 GLU B N 1
ATOM 2674 C CA . GLU B 1 123 ? 10.422 12.773 3.639 1 97.81 123 GLU B CA 1
ATOM 2675 C C . GLU B 1 123 ? 11.102 13.016 4.984 1 97.81 123 GLU B C 1
ATOM 2677 O O . GLU B 1 123 ? 10.43 13.266 5.988 1 97.81 123 GLU B O 1
ATOM 2682 N N . ARG B 1 124 ? 12.375 12.922 5.047 1 97.81 124 ARG B N 1
ATOM 2683 C CA . ARG B 1 124 ? 13.102 13.18 6.281 1 97.81 124 ARG B CA 1
ATOM 2684 C C . ARG B 1 124 ? 12.945 14.641 6.711 1 97.81 124 ARG B C 1
ATOM 2686 O O . ARG B 1 124 ? 12.828 14.93 7.902 1 97.81 124 ARG B O 1
ATOM 2693 N N . ARG B 1 125 ? 12.93 15.484 5.766 1 97 125 ARG B N 1
ATOM 2694 C CA . ARG B 1 125 ? 12.719 16.891 6.086 1 97 125 ARG B CA 1
ATOM 2695 C C . ARG B 1 125 ? 11.328 17.109 6.676 1 97 125 ARG B C 1
ATOM 2697 O O . ARG B 1 125 ? 11.172 17.859 7.645 1 97 125 ARG B O 1
ATOM 2704 N N . HIS B 1 126 ? 10.312 16.469 6.051 1 97.81 126 HIS B N 1
ATOM 2705 C CA . HIS B 1 126 ? 8.969 16.562 6.605 1 97.81 126 HIS B CA 1
ATOM 2706 C C . HIS B 1 126 ? 8.922 16.031 8.031 1 97.81 126 HIS B C 1
ATOM 2708 O O . HIS B 1 126 ? 8.344 16.672 8.914 1 97.81 126 HIS B O 1
ATOM 2714 N N . LEU B 1 127 ? 9.531 14.875 8.258 1 97.88 127 LEU B N 1
ATOM 2715 C CA . LEU B 1 127 ? 9.531 14.227 9.562 1 97.88 127 LEU B CA 1
ATOM 2716 C C . LEU B 1 127 ? 10.211 15.102 10.609 1 97.88 127 LEU B C 1
ATOM 2718 O O . LEU B 1 127 ? 9.711 15.242 11.727 1 97.88 127 LEU B O 1
ATOM 2722 N N . GLU B 1 128 ? 11.266 15.727 10.258 1 96.81 128 GLU B N 1
ATOM 2723 C CA . GLU B 1 128 ? 11.992 16.594 11.18 1 96.81 128 GLU B CA 1
ATOM 2724 C C . GLU B 1 128 ? 11.141 17.781 11.602 1 96.81 128 GLU B C 1
ATOM 2726 O O . GLU B 1 128 ? 11.148 18.172 12.773 1 96.81 128 GLU B O 1
ATOM 2731 N N . LEU B 1 129 ? 10.43 18.344 10.656 1 96.25 129 LEU B N 1
ATOM 2732 C CA . LEU B 1 129 ? 9.547 19.453 10.977 1 96.25 129 LEU B CA 1
ATOM 2733 C C . LEU B 1 129 ? 8.477 19.031 11.977 1 96.25 129 LEU B C 1
ATOM 2735 O O . LEU B 1 129 ? 8.258 19.719 12.977 1 96.25 129 LEU B O 1
ATOM 2739 N N . ILE B 1 130 ? 7.902 17.891 11.758 1 96.75 130 ILE B N 1
ATOM 2740 C CA . ILE B 1 130 ? 6.824 17.406 12.617 1 96.75 130 ILE B CA 1
ATOM 2741 C C . ILE B 1 130 ? 7.383 17.016 13.984 1 96.75 130 ILE B C 1
ATOM 2743 O O . ILE B 1 130 ? 6.766 17.297 15.016 1 96.75 130 ILE B O 1
ATOM 2747 N N . GLU B 1 131 ? 8.523 16.438 14 1 95.56 131 GLU B N 1
ATOM 2748 C CA . GLU B 1 131 ? 9.18 16.031 15.234 1 95.56 131 GLU B CA 1
ATOM 2749 C C . GLU B 1 131 ? 9.492 17.234 16.125 1 95.56 131 GLU B C 1
ATOM 2751 O O . GLU B 1 131 ? 9.438 17.141 17.344 1 95.56 131 GLU B O 1
ATOM 2756 N N . CYS B 1 132 ? 9.766 18.312 15.508 1 94.69 132 CYS B N 1
ATOM 2757 C CA . CYS B 1 132 ? 10.086 19.531 16.234 1 94.69 132 CYS B CA 1
ATOM 2758 C C . CYS B 1 132 ? 8.828 20.141 16.844 1 94.69 132 CYS B C 1
ATOM 2760 O O . CYS B 1 132 ? 8.898 20.875 17.844 1 94.69 132 CYS B O 1
ATOM 2762 N N . LEU B 1 133 ? 7.742 19.844 16.312 1 94.62 133 LEU B N 1
ATOM 2763 C CA . LEU B 1 133 ? 6.496 20.453 16.75 1 94.62 133 LEU B CA 1
ATOM 2764 C C . LEU B 1 133 ? 5.812 19.625 17.828 1 94.62 133 LEU B C 1
ATOM 2766 O O . LEU B 1 133 ? 5.242 20.156 18.766 1 94.62 133 LEU B O 1
ATOM 2770 N N . LEU B 1 134 ? 5.863 18.359 17.672 1 93.69 134 LEU B N 1
ATOM 2771 C CA . LEU B 1 134 ? 5.066 17.469 18.5 1 93.69 134 LEU B CA 1
ATOM 2772 C C . LEU B 1 134 ? 5.906 16.891 19.625 1 93.69 134 LEU B C 1
ATOM 2774 O O . LEU B 1 134 ? 6.926 16.234 19.391 1 93.69 134 LEU B O 1
ATOM 2778 N N . PRO B 1 135 ? 5.527 17.109 20.859 1 91.56 135 PRO B N 1
ATOM 2779 C CA . PRO B 1 135 ? 6.273 16.484 21.953 1 91.56 135 PRO B CA 1
ATOM 2780 C C . PRO B 1 135 ? 6.219 14.969 21.922 1 91.56 135 PRO B C 1
ATOM 2782 O O . PRO B 1 135 ? 5.238 14.391 21.438 1 91.56 135 PRO B O 1
ATOM 2785 N N . PRO B 1 136 ? 7.152 14.234 22.5 1 92.38 136 PRO B N 1
ATOM 2786 C CA . PRO B 1 136 ? 7.289 12.781 22.391 1 92.38 136 PRO B CA 1
ATOM 2787 C C . PRO B 1 136 ? 6.074 12.023 22.938 1 92.38 136 PRO B C 1
ATOM 2789 O O . PRO B 1 136 ? 5.699 10.984 22.406 1 92.38 136 PRO B O 1
ATOM 2792 N N . HIS B 1 137 ? 5.48 12.547 23.922 1 91.62 137 HIS B N 1
ATOM 2793 C CA . HIS B 1 137 ? 4.367 11.828 24.547 1 91.62 137 HIS B CA 1
ATOM 2794 C C . HIS B 1 137 ? 3.121 11.891 23.672 1 91.62 137 HIS B C 1
ATOM 2796 O O . HIS B 1 137 ? 2.146 11.18 23.922 1 91.62 137 HIS B O 1
ATOM 2802 N N . LYS B 1 138 ? 3.188 12.711 22.656 1 92.75 138 LYS B N 1
ATOM 2803 C CA . LYS B 1 138 ? 2.055 12.789 21.734 1 92.75 138 LYS B CA 1
ATOM 2804 C C . LYS B 1 138 ? 2.311 11.969 20.469 1 92.75 138 LYS B C 1
ATOM 2806 O O . LYS B 1 138 ? 1.541 12.039 19.516 1 92.75 138 LYS B O 1
ATOM 2811 N N . HIS B 1 139 ? 3.365 11.211 20.484 1 94.88 139 HIS B N 1
ATOM 2812 C CA . HIS B 1 139 ? 3.59 10.219 19.453 1 94.88 139 HIS B CA 1
ATOM 2813 C C . HIS B 1 139 ? 2.793 8.945 19.719 1 94.88 139 HIS B C 1
ATOM 2815 O O . HIS B 1 139 ? 2.695 8.5 20.859 1 94.88 139 HIS B O 1
ATOM 2821 N N . THR B 1 140 ? 2.246 8.469 18.688 1 95.56 140 THR B N 1
ATOM 2822 C CA . THR B 1 140 ? 1.562 7.195 18.875 1 95.56 140 THR B CA 1
ATOM 2823 C C . THR B 1 140 ? 2.533 6.125 19.359 1 95.56 140 THR B C 1
ATOM 2825 O O . THR B 1 140 ? 3.682 6.07 18.922 1 95.56 140 THR B O 1
ATOM 2828 N N . ARG B 1 141 ? 2.062 5.25 20.203 1 93.62 141 ARG B N 1
ATOM 2829 C CA . ARG B 1 141 ? 2.861 4.145 20.719 1 93.62 141 ARG B CA 1
ATOM 2830 C C . ARG B 1 141 ? 3.072 3.072 19.656 1 93.62 141 ARG B C 1
ATOM 2832 O O . ARG B 1 141 ? 3.926 2.197 19.812 1 93.62 141 ARG B O 1
ATOM 2839 N N . LEU B 1 142 ? 2.396 3.211 18.578 1 95.5 142 LEU B N 1
ATOM 2840 C CA . LEU B 1 142 ? 2.445 2.203 17.531 1 95.5 142 LEU B CA 1
ATOM 2841 C C . LEU B 1 142 ? 3.498 2.559 16.484 1 95.5 142 LEU B C 1
ATOM 2843 O O . LEU B 1 142 ? 3.518 1.983 15.398 1 95.5 142 LEU B O 1
ATOM 2847 N N . LEU B 1 143 ? 4.441 3.406 16.766 1 96.56 143 LEU B N 1
ATOM 2848 C CA . LEU B 1 143 ? 5.453 3.861 15.82 1 96.56 143 LEU B CA 1
ATOM 2849 C C . LEU B 1 143 ? 6.273 2.688 15.297 1 96.56 143 LEU B C 1
ATOM 2851 O O . LEU B 1 143 ? 6.57 2.617 14.102 1 96.56 143 LEU B O 1
ATOM 2855 N N . PRO B 1 144 ? 6.582 1.667 16.141 1 97.19 144 PRO B N 1
ATOM 2856 C CA . PRO B 1 144 ? 7.348 0.538 15.602 1 97.19 144 PRO B CA 1
ATOM 2857 C C . PRO B 1 144 ? 6.594 -0.226 14.516 1 97.19 144 PRO B C 1
ATOM 2859 O O . PRO B 1 144 ? 7.203 -0.718 13.562 1 97.19 144 PRO B O 1
ATOM 2862 N N . MET B 1 145 ? 5.355 -0.31 14.688 1 95.88 145 MET B N 1
ATOM 2863 C CA . MET B 1 145 ? 4.539 -0.971 13.672 1 95.88 145 MET B CA 1
ATOM 2864 C C . MET B 1 145 ? 4.539 -0.174 12.367 1 95.88 145 MET B C 1
ATOM 2866 O O . MET B 1 145 ? 4.629 -0.75 11.281 1 95.88 145 MET B O 1
ATOM 2870 N N . TRP B 1 146 ? 4.469 1.127 12.445 1 96.88 146 TRP B N 1
ATOM 2871 C CA . TRP B 1 146 ? 4.469 1.984 11.258 1 96.88 146 TRP B CA 1
ATOM 2872 C C . TRP B 1 146 ? 5.836 1.971 10.578 1 96.88 146 TRP B C 1
ATOM 2874 O O . TRP B 1 146 ? 5.926 2.08 9.352 1 96.88 146 TRP B O 1
ATOM 2884 N N . ARG B 1 147 ? 6.875 1.746 11.352 1 98.19 147 ARG B N 1
ATOM 2885 C CA . ARG B 1 147 ? 8.211 1.581 10.781 1 98.19 147 ARG B CA 1
ATOM 2886 C C . ARG B 1 147 ? 8.305 0.283 9.984 1 98.19 147 ARG B C 1
ATOM 2888 O O . ARG B 1 147 ? 8.812 0.273 8.859 1 98.19 147 ARG B O 1
ATOM 2895 N N . ALA B 1 148 ? 7.781 -0.698 10.562 1 97.62 148 ALA B N 1
ATOM 2896 C CA . ALA B 1 148 ? 7.816 -2.004 9.906 1 97.62 148 ALA B CA 1
ATOM 2897 C C . ALA B 1 148 ? 6.945 -2.014 8.656 1 97.62 148 ALA B C 1
ATOM 2899 O O . ALA B 1 148 ? 7.344 -2.551 7.621 1 97.62 148 ALA B O 1
ATOM 2900 N N . ALA B 1 149 ? 5.742 -1.469 8.789 1 96.81 149 ALA B N 1
ATOM 2901 C CA . ALA B 1 149 ? 4.836 -1.406 7.645 1 96.81 149 ALA B CA 1
ATOM 2902 C C . ALA B 1 149 ? 5.445 -0.594 6.508 1 96.81 149 ALA B C 1
ATOM 2904 O O . ALA B 1 149 ? 5.379 -0.998 5.344 1 96.81 149 ALA B O 1
ATOM 2905 N N . GLY B 1 150 ? 6.078 0.577 6.848 1 98.38 150 GLY B N 1
ATOM 2906 C CA . GLY B 1 150 ? 6.766 1.369 5.844 1 98.38 150 GLY B CA 1
ATOM 2907 C C . GLY B 1 150 ? 7.895 0.619 5.164 1 98.38 150 GLY B C 1
ATOM 2908 O O . GLY B 1 150 ? 7.98 0.597 3.934 1 98.38 150 GLY B O 1
ATOM 2909 N N . PHE B 1 151 ? 8.703 -0.052 5.957 1 98.62 151 PHE B N 1
ATOM 2910 C CA . PHE B 1 151 ? 9.812 -0.825 5.406 1 98.62 151 PHE B CA 1
ATOM 2911 C C . PHE B 1 151 ? 9.305 -1.879 4.434 1 98.62 151 PHE B C 1
ATOM 2913 O O . PHE B 1 151 ? 9.836 -2.018 3.328 1 98.62 151 PHE B O 1
ATOM 2920 N N . ALA B 1 152 ? 8.266 -2.525 4.824 1 97.62 152 ALA B N 1
ATOM 2921 C CA . ALA B 1 152 ? 7.703 -3.586 3.992 1 97.62 152 ALA B CA 1
ATOM 2922 C C . ALA B 1 152 ? 7.113 -3.018 2.705 1 97.62 152 ALA B C 1
ATOM 2924 O O . ALA B 1 152 ? 7.254 -3.611 1.635 1 97.62 152 ALA B O 1
ATOM 2925 N N . LEU B 1 153 ? 6.473 -1.834 2.748 1 98 153 LEU B N 1
ATOM 2926 C CA . LEU B 1 153 ? 5.832 -1.21 1.595 1 98 153 LEU B CA 1
ATOM 2927 C C . LEU B 1 153 ? 6.871 -0.77 0.569 1 98 153 LEU B C 1
ATOM 2929 O O . LEU B 1 153 ? 6.559 -0.618 -0.614 1 98 153 LEU B O 1
ATOM 2933 N N . GLY B 1 154 ? 8.086 -0.525 1.063 1 98.38 154 GLY B N 1
ATOM 2934 C CA . GLY B 1 154 ? 9.172 -0.223 0.146 1 98.38 154 GLY B CA 1
ATOM 2935 C C . GLY B 1 154 ? 9.906 -1.459 -0.34 1 98.38 154 GLY B C 1
ATOM 2936 O O . GLY B 1 154 ? 10.219 -1.576 -1.526 1 98.38 154 GLY B O 1
ATOM 2937 N N . PHE B 1 155 ? 10.117 -2.393 0.504 1 98.38 155 PHE B N 1
ATOM 2938 C CA . PHE B 1 155 ? 10.969 -3.551 0.259 1 98.38 155 PHE B CA 1
ATOM 2939 C C . PHE B 1 155 ? 10.328 -4.488 -0.756 1 98.38 155 PHE B C 1
ATOM 2941 O O . PHE B 1 155 ? 10.953 -4.844 -1.761 1 98.38 155 PHE B O 1
ATOM 2948 N N . ALA B 1 156 ? 9.078 -4.805 -0.499 1 96.94 156 ALA B N 1
ATOM 2949 C CA . ALA B 1 156 ? 8.438 -5.863 -1.275 1 96.94 156 ALA B CA 1
ATOM 2950 C C . ALA B 1 156 ? 8.305 -5.465 -2.742 1 96.94 156 ALA B C 1
ATOM 2952 O O . ALA B 1 156 ? 8.773 -6.176 -3.631 1 96.94 156 ALA B O 1
ATOM 2953 N N . PRO B 1 157 ? 7.742 -4.332 -3.047 1 97.06 157 PRO B N 1
ATOM 2954 C CA . PRO B 1 157 ? 7.641 -3.996 -4.469 1 97.06 157 PRO B CA 1
ATOM 2955 C C . PRO B 1 157 ? 9 -3.779 -5.121 1 97.06 157 PRO B C 1
ATOM 2957 O O . PRO B 1 157 ? 9.195 -4.121 -6.293 1 97.06 157 PRO B O 1
ATOM 2960 N N . ALA B 1 158 ? 9.93 -3.236 -4.352 1 97.12 158 ALA B N 1
ATOM 2961 C CA . ALA B 1 158 ? 11.25 -2.971 -4.918 1 97.12 158 ALA B CA 1
ATOM 2962 C C . ALA B 1 158 ? 11.984 -4.273 -5.242 1 97.12 158 ALA B C 1
ATOM 2964 O O . ALA B 1 158 ? 12.844 -4.305 -6.125 1 97.12 158 ALA B O 1
ATOM 2965 N N . LEU B 1 159 ? 11.68 -5.258 -4.48 1 95.81 159 LEU B N 1
ATOM 2966 C CA . LEU B 1 159 ? 12.273 -6.562 -4.738 1 95.81 159 LEU B CA 1
ATOM 2967 C C . LEU B 1 159 ? 11.75 -7.148 -6.047 1 95.81 159 LEU B C 1
ATOM 2969 O O . LEU B 1 159 ? 12.469 -7.875 -6.738 1 95.81 159 LEU B O 1
ATOM 2973 N N . VAL B 1 160 ? 10.531 -6.723 -6.398 1 94.44 160 VAL B N 1
ATOM 2974 C CA . VAL B 1 160 ? 9.867 -7.312 -7.555 1 94.44 160 VAL B CA 1
ATOM 2975 C C . VAL B 1 160 ? 10.25 -6.543 -8.82 1 94.44 160 VAL B C 1
ATOM 2977 O O . VAL B 1 160 ? 10.703 -7.137 -9.797 1 94.44 160 VAL B O 1
ATOM 2980 N N . SER B 1 161 ? 10.102 -5.242 -8.812 1 94.12 161 SER B N 1
ATOM 2981 C CA . SER B 1 161 ? 10.453 -4.43 -9.969 1 94.12 161 SER B CA 1
ATOM 2982 C C . SER B 1 161 ? 10.508 -2.947 -9.609 1 94.12 161 SER B C 1
ATOM 2984 O O . SER B 1 161 ? 9.938 -2.529 -8.602 1 94.12 161 SER B O 1
ATOM 2986 N N . ASP B 1 162 ? 11.148 -2.203 -10.516 1 93.56 162 ASP B N 1
ATOM 2987 C CA . ASP B 1 162 ? 11.141 -0.752 -10.352 1 93.56 162 ASP B CA 1
ATOM 2988 C C . ASP B 1 162 ? 9.734 -0.184 -10.523 1 93.56 162 ASP B C 1
ATOM 2990 O O . ASP B 1 162 ? 9.328 0.72 -9.789 1 93.56 162 ASP B O 1
ATOM 2994 N N . ARG B 1 163 ? 9.062 -0.729 -11.461 1 92.44 163 ARG B N 1
ATOM 2995 C CA . ARG B 1 163 ? 7.711 -0.261 -11.758 1 92.44 163 ARG B CA 1
ATOM 2996 C C . ARG B 1 163 ? 6.785 -0.454 -10.562 1 92.44 163 ARG B C 1
ATOM 2998 O O . ARG B 1 163 ? 6.016 0.444 -10.211 1 92.44 163 ARG B O 1
ATOM 3005 N N . ALA B 1 164 ? 6.84 -1.57 -9.922 1 94.69 164 ALA B N 1
ATOM 3006 C CA . ALA B 1 164 ? 6.023 -1.836 -8.742 1 94.69 164 ALA B CA 1
ATOM 3007 C C . ALA B 1 164 ? 6.348 -0.855 -7.617 1 94.69 164 ALA B C 1
ATOM 3009 O O . ALA B 1 164 ? 5.445 -0.372 -6.93 1 94.69 164 ALA B O 1
ATOM 3010 N N . LEU B 1 165 ? 7.609 -0.597 -7.461 1 96.19 165 LEU B N 1
ATOM 3011 C CA . LEU B 1 165 ? 8.023 0.38 -6.461 1 96.19 165 LEU B CA 1
ATOM 3012 C C . LEU B 1 165 ? 7.441 1.755 -6.773 1 96.19 165 LEU B C 1
ATOM 3014 O O . LEU B 1 165 ? 6.863 2.4 -5.895 1 96.19 165 LEU B O 1
ATOM 3018 N N . PHE B 1 166 ? 7.516 2.17 -8 1 94.44 166 PHE B N 1
ATOM 3019 C CA . PHE B 1 166 ? 7.078 3.504 -8.391 1 94.44 166 PHE B CA 1
ATOM 3020 C C . PHE B 1 166 ? 5.57 3.654 -8.211 1 94.44 166 PHE B C 1
ATOM 3022 O O . PHE B 1 166 ? 5.098 4.684 -7.723 1 94.44 166 PHE B O 1
ATOM 3029 N N . LYS B 1 167 ? 4.871 2.639 -8.555 1 94.25 167 LYS B N 1
ATOM 3030 C CA . LYS B 1 167 ? 3.422 2.693 -8.391 1 94.25 167 LYS B CA 1
ATOM 3031 C C . LYS B 1 167 ? 3.039 2.713 -6.914 1 94.25 167 LYS B C 1
ATOM 3033 O O . LYS B 1 167 ? 2.064 3.361 -6.527 1 94.25 167 LYS B O 1
ATOM 3038 N N . THR B 1 168 ? 3.742 2.029 -6.137 1 96.62 168 THR B N 1
ATOM 3039 C CA . THR B 1 168 ? 3.494 2.025 -4.699 1 96.62 168 THR B CA 1
ATOM 3040 C C . THR B 1 168 ? 3.748 3.406 -4.102 1 96.62 168 THR B C 1
ATOM 3042 O O . THR B 1 168 ? 2.939 3.908 -3.32 1 96.62 168 THR B O 1
ATOM 3045 N N . VAL B 1 169 ? 4.863 3.986 -4.504 1 96.94 169 VAL B N 1
ATOM 3046 C CA . VAL B 1 169 ? 5.207 5.309 -3.994 1 96.94 169 VAL B CA 1
ATOM 3047 C C . VAL B 1 169 ? 4.156 6.324 -4.445 1 96.94 169 VAL B C 1
ATOM 3049 O O . VAL B 1 169 ? 3.721 7.168 -3.656 1 96.94 169 VAL B O 1
ATOM 3052 N N . GLU B 1 170 ? 3.76 6.199 -5.652 1 94.94 170 GLU B N 1
ATOM 3053 C CA . GLU B 1 170 ? 2.727 7.094 -6.16 1 94.94 170 GLU B CA 1
ATOM 3054 C C . GLU B 1 170 ? 1.445 6.984 -5.34 1 94.94 170 GLU B C 1
ATOM 3056 O O . GLU B 1 170 ? 0.819 7.992 -5.016 1 94.94 170 GLU B O 1
ATOM 3061 N N . ALA B 1 171 ? 1.051 5.836 -5.051 1 95.75 171 ALA B N 1
ATOM 3062 C CA . ALA B 1 171 ? -0.148 5.613 -4.246 1 95.75 171 ALA B CA 1
ATOM 3063 C C . ALA B 1 171 ? 0.001 6.23 -2.857 1 95.75 171 ALA B C 1
ATOM 3065 O O . ALA B 1 171 ? -0.917 6.891 -2.361 1 95.75 171 ALA B O 1
ATOM 3066 N N . VAL B 1 172 ? 1.141 6.02 -2.301 1 96.88 172 VAL B N 1
ATOM 3067 C CA . VAL B 1 172 ? 1.375 6.516 -0.949 1 96.88 172 VAL B CA 1
ATOM 3068 C C . VAL B 1 172 ? 1.406 8.047 -0.959 1 96.88 172 VAL B C 1
ATOM 3070 O O . VAL B 1 172 ? 0.822 8.688 -0.085 1 96.88 172 VAL B O 1
ATOM 3073 N N . GLU B 1 173 ? 2.074 8.625 -1.972 1 95.81 173 GLU B N 1
ATOM 3074 C CA . GLU B 1 173 ? 2.121 10.078 -2.072 1 95.81 173 GLU B CA 1
ATOM 3075 C C . GLU B 1 173 ? 0.725 10.664 -2.254 1 95.81 173 GLU B C 1
ATOM 3077 O O . GLU B 1 173 ? 0.403 11.703 -1.673 1 95.81 173 GLU B O 1
ATOM 3082 N N . THR B 1 174 ? -0.049 10.031 -3.004 1 94.5 174 THR B N 1
ATOM 3083 C CA . THR B 1 174 ? -1.421 10.492 -3.197 1 94.5 174 THR B CA 1
ATOM 3084 C C . THR B 1 174 ? -2.201 10.43 -1.888 1 94.5 174 THR B C 1
ATOM 3086 O O . THR B 1 174 ? -2.916 11.367 -1.54 1 94.5 174 THR B O 1
ATOM 3089 N N . PHE B 1 175 ? -2.025 9.336 -1.204 1 95.62 175 PHE B N 1
ATOM 3090 C CA . PHE B 1 175 ? -2.686 9.18 0.087 1 95.62 175 PHE B CA 1
ATOM 3091 C C . PHE B 1 175 ? -2.256 10.281 1.052 1 95.62 175 PHE B C 1
ATOM 3093 O O . PHE B 1 175 ? -3.094 10.883 1.725 1 95.62 175 PHE B O 1
ATOM 3100 N N . VAL B 1 176 ? -0.977 10.531 1.108 1 96.69 176 VAL B N 1
ATOM 3101 C CA . VAL B 1 176 ? -0.441 11.516 2.043 1 96.69 176 VAL B CA 1
ATOM 3102 C C . VAL B 1 176 ? -0.919 12.914 1.654 1 96.69 176 VAL B C 1
ATOM 3104 O O . VAL B 1 176 ? -1.324 13.695 2.514 1 96.69 176 VAL B O 1
ATOM 3107 N N . GLU B 1 177 ? -0.867 13.234 0.384 1 96.44 177 GLU B N 1
ATOM 3108 C CA . GLU B 1 177 ? -1.352 14.508 -0.132 1 96.44 177 GLU B CA 1
ATOM 3109 C C . GLU B 1 177 ? -2.797 14.766 0.288 1 96.44 177 GLU B C 1
ATOM 3111 O O . GLU B 1 177 ? -3.115 15.828 0.826 1 96.44 177 GLU B O 1
ATOM 3116 N N . GLU B 1 178 ? -3.584 13.836 0.122 1 95.56 178 GLU B N 1
ATOM 3117 C CA . GLU B 1 178 ? -5.004 13.992 0.415 1 95.56 178 GLU B CA 1
ATOM 3118 C C . GLU B 1 178 ? -5.258 14.023 1.92 1 95.56 178 GLU B C 1
ATOM 3120 O O . GLU B 1 178 ? -6.16 14.719 2.387 1 95.56 178 GLU B O 1
ATOM 3125 N N . HIS B 1 179 ? -4.449 13.219 2.582 1 95.19 179 HIS B N 1
ATOM 3126 C CA . HIS B 1 179 ? -4.547 13.25 4.039 1 95.19 179 HIS B CA 1
ATOM 3127 C C . HIS B 1 179 ? -4.234 14.641 4.578 1 95.19 179 HIS B C 1
ATOM 3129 O O . HIS B 1 179 ? -4.949 15.156 5.441 1 95.19 179 HIS B O 1
ATOM 3135 N N . TYR B 1 180 ? -3.197 15.281 4.074 1 96.94 180 TYR B N 1
ATOM 3136 C CA . TYR B 1 180 ? -2.902 16.656 4.43 1 96.94 180 TYR B CA 1
ATOM 3137 C C . TYR B 1 180 ? -4.086 17.562 4.109 1 96.94 180 TYR B C 1
ATOM 3139 O O . TYR B 1 180 ? -4.434 18.453 4.898 1 96.94 180 TYR B O 1
ATOM 3147 N N . GLY B 1 181 ? -4.676 17.328 2.971 1 96 181 GLY B N 1
ATOM 3148 C CA . GLY B 1 181 ? -5.824 18.141 2.58 1 96 181 GLY B CA 1
ATOM 3149 C C . GLY B 1 181 ? -6.965 18.078 3.578 1 96 181 GLY B C 1
ATOM 3150 O O . GLY B 1 181 ? -7.613 19.078 3.855 1 96 181 GLY B O 1
ATOM 3151 N N . GLU B 1 182 ? -7.156 16.938 4.152 1 94.06 182 GLU B N 1
ATOM 3152 C CA . GLU B 1 182 ? -8.219 16.719 5.129 1 94.06 182 GLU B CA 1
ATOM 3153 C C . GLU B 1 182 ? -7.953 17.516 6.414 1 94.06 182 GLU B C 1
ATOM 3155 O O . GLU B 1 182 ? -8.883 17.859 7.141 1 94.06 182 GLU B O 1
ATOM 3160 N N . GLN B 1 183 ? -6.742 17.781 6.695 1 95 183 GLN B N 1
ATOM 3161 C CA . GLN B 1 183 ? -6.352 18.531 7.879 1 95 183 GLN B CA 1
ATOM 3162 C C . GLN B 1 183 ? -6.371 20.031 7.602 1 95 183 GLN B C 1
ATOM 3164 O O . GLN B 1 183 ? -6.855 20.812 8.422 1 95 183 GLN B O 1
ATOM 3169 N N . ILE B 1 184 ? -5.879 20.391 6.445 1 97.44 184 ILE B N 1
ATOM 3170 C CA . ILE B 1 184 ? -5.723 21.781 6.055 1 97.44 184 ILE B CA 1
ATOM 3171 C C . ILE B 1 184 ? -7.094 22.422 5.855 1 97.44 184 ILE B C 1
ATOM 3173 O O . ILE B 1 184 ? -7.332 23.562 6.289 1 97.44 184 ILE B O 1
ATOM 3177 N N . GLY B 1 185 ? -8 21.719 5.316 1 95.81 185 GLY B N 1
ATOM 3178 C CA . GLY B 1 185 ? -9.312 22.234 4.973 1 95.81 185 GLY B CA 1
ATOM 3179 C C . GLY B 1 185 ? -10.047 22.844 6.156 1 95.81 185 GLY B C 1
ATOM 3180 O O . GLY B 1 185 ? -10.328 24.031 6.18 1 95.81 185 GLY B O 1
ATOM 3181 N N . PRO B 1 186 ? -10.305 22.047 7.125 1 94.31 186 PRO B N 1
ATOM 3182 C CA . PRO B 1 186 ? -11.031 22.531 8.297 1 94.31 186 PRO B CA 1
ATOM 3183 C C . PRO B 1 186 ? -10.305 23.672 9.008 1 94.31 186 PRO B C 1
ATOM 3185 O O . PRO B 1 186 ? -10.945 24.594 9.516 1 94.31 186 PRO B O 1
ATOM 3188 N N . LEU B 1 187 ? -8.992 23.656 9.102 1 95.5 187 LEU B N 1
ATOM 3189 C CA . LEU B 1 187 ? -8.234 24.703 9.758 1 95.5 187 LEU B CA 1
ATOM 3190 C C . LEU B 1 187 ? -8.367 26.031 9 1 95.5 187 LEU B C 1
ATOM 3192 O O . LEU B 1 187 ? -8.547 27.078 9.609 1 95.5 187 LEU B O 1
ATOM 3196 N N . LYS B 1 188 ? -8.383 25.969 7.723 1 96.19 188 LYS B N 1
ATOM 3197 C CA . LYS B 1 188 ? -8.484 27.172 6.891 1 96.19 188 LYS B CA 1
ATOM 3198 C C . LYS B 1 188 ? -9.891 27.766 6.957 1 96.19 188 LYS B C 1
ATOM 3200 O O . LYS B 1 188 ? -10.047 28.984 7.059 1 96.19 188 LYS B O 1
ATOM 3205 N N . VAL B 1 189 ? -10.828 26.906 6.867 1 95.69 189 VAL B N 1
ATOM 3206 C CA . VAL B 1 189 ? -12.219 27.344 6.879 1 95.69 189 VAL B CA 1
ATOM 3207 C C . VAL B 1 189 ? -12.508 28.109 8.164 1 95.69 189 VAL B C 1
ATOM 3209 O O . VAL B 1 189 ? -13.25 29.094 8.156 1 95.69 189 VAL B O 1
ATOM 3212 N N . HIS B 1 190 ? -11.891 27.766 9.273 1 92.75 190 HIS B N 1
ATOM 3213 C CA . HIS B 1 190 ? -12.156 28.375 10.57 1 92.75 190 HIS B CA 1
ATOM 3214 C C . HIS B 1 190 ? -11.086 29.406 10.93 1 92.75 190 HIS B C 1
ATOM 3216 O O . HIS B 1 190 ? -11.102 29.969 12.023 1 92.75 190 HIS B O 1
ATOM 3222 N N . GLY B 1 191 ? -10.109 29.578 10.062 1 93.56 191 GLY B N 1
ATOM 3223 C CA . GLY B 1 191 ? -9.062 30.562 10.281 1 93.56 191 GLY B CA 1
ATOM 3224 C C . GLY B 1 191 ? -8.172 30.234 11.469 1 93.56 191 GLY B C 1
ATOM 3225 O O . GLY B 1 191 ? -7.762 31.125 12.203 1 93.56 191 GLY B O 1
ATOM 3226 N N . ARG B 1 192 ? -7.934 28.969 11.641 1 93.25 192 ARG B N 1
ATOM 3227 C CA . ARG B 1 192 ? -7.164 28.516 12.797 1 93.25 192 ARG B CA 1
ATOM 3228 C C . ARG B 1 192 ? -5.758 28.094 12.391 1 93.25 192 ARG B C 1
ATOM 3230 O O . ARG B 1 192 ? -5.559 27.547 11.305 1 93.25 192 ARG B O 1
ATOM 3237 N N . CYS B 1 193 ? -4.762 28.406 13.242 1 95.69 193 CYS B N 1
ATOM 3238 C CA . CYS B 1 193 ? -3.383 27.953 13.148 1 95.69 193 CYS B CA 1
ATOM 3239 C C . CYS B 1 193 ? -2.785 28.297 11.789 1 95.69 193 CYS B C 1
ATOM 3241 O O . CYS B 1 193 ? -2.258 27.422 11.094 1 95.69 193 CYS B O 1
ATOM 3243 N N . PRO B 1 194 ? -2.752 29.547 11.445 1 96.62 194 PRO B N 1
ATOM 3244 C CA . PRO B 1 194 ? -2.295 29.922 10.109 1 96.62 194 PRO B CA 1
ATOM 3245 C C . PRO B 1 194 ? -0.846 29.531 9.836 1 96.62 194 PRO B C 1
ATOM 3247 O O . PRO B 1 194 ? -0.492 29.188 8.703 1 96.62 194 PRO B O 1
ATOM 3250 N N . GLN B 1 195 ? -0.016 29.578 10.82 1 96.88 195 GLN B N 1
ATOM 3251 C CA . GLN B 1 195 ? 1.376 29.203 10.602 1 96.88 195 GLN B CA 1
ATOM 3252 C C . GLN B 1 195 ? 1.514 27.688 10.414 1 96.88 195 GLN B C 1
ATOM 3254 O O . GLN B 1 195 ? 2.299 27.234 9.586 1 96.88 195 GLN B O 1
ATOM 3259 N N . LEU B 1 196 ? 0.814 26.922 11.203 1 97.38 196 LEU B N 1
ATOM 3260 C CA . LEU B 1 196 ? 0.795 25.484 11.016 1 97.38 196 LEU B CA 1
ATOM 3261 C C . LEU B 1 196 ? 0.269 25.125 9.625 1 97.38 196 LEU B C 1
ATOM 3263 O O . LEU B 1 196 ? 0.828 24.25 8.953 1 97.38 196 LEU B O 1
ATOM 3267 N N . VAL B 1 197 ? -0.834 25.781 9.234 1 97.81 197 VAL B N 1
ATOM 3268 C CA . VAL B 1 197 ? -1.439 25.547 7.934 1 97.81 197 VAL B CA 1
ATOM 3269 C C . VAL B 1 197 ? -0.407 25.781 6.832 1 97.81 197 VAL B C 1
ATOM 3271 O O . VAL B 1 197 ? -0.312 25 5.883 1 97.81 197 VAL B O 1
ATOM 3274 N N . ALA B 1 198 ? 0.362 26.812 6.988 1 97.31 198 ALA B N 1
ATOM 3275 C CA . ALA B 1 198 ? 1.393 27.109 5.996 1 97.31 198 ALA B CA 1
ATOM 3276 C C . ALA B 1 198 ? 2.41 25.984 5.91 1 97.31 198 ALA B C 1
ATOM 3278 O O . ALA B 1 198 ? 2.844 25.609 4.816 1 97.31 198 ALA B O 1
ATOM 3279 N N . LEU B 1 199 ? 2.801 25.469 7.02 1 97.44 199 LEU B N 1
ATOM 3280 C CA . LEU B 1 199 ? 3.75 24.359 7.051 1 97.44 199 LEU B CA 1
ATOM 3281 C C . LEU B 1 199 ? 3.156 23.125 6.395 1 97.44 199 LEU B C 1
ATOM 3283 O O . LEU B 1 199 ? 3.809 22.484 5.57 1 97.44 199 LEU B O 1
ATOM 3287 N N . LEU B 1 200 ? 1.932 22.75 6.777 1 97.94 200 LEU B N 1
ATOM 3288 C CA . LEU B 1 200 ? 1.276 21.578 6.215 1 97.94 200 LEU B CA 1
ATOM 3289 C C . LEU B 1 200 ? 1.073 21.734 4.711 1 97.94 200 LEU B C 1
ATOM 3291 O O . LEU B 1 200 ? 1.2 20.766 3.961 1 97.94 200 LEU B O 1
ATOM 3295 N N . GLU B 1 201 ? 0.754 22.953 4.254 1 97.62 201 GLU B N 1
ATOM 3296 C CA . GLU B 1 201 ? 0.597 23.219 2.83 1 97.62 201 GLU B CA 1
ATOM 3297 C C . GLU B 1 201 ? 1.912 23.016 2.082 1 97.62 201 GLU B C 1
ATOM 3299 O O . GLU B 1 201 ? 1.919 22.562 0.939 1 97.62 201 GLU B O 1
ATOM 3304 N N . HIS B 1 202 ? 2.938 23.438 2.729 1 96.94 202 HIS B N 1
ATOM 3305 C CA . HIS B 1 202 ? 4.25 23.219 2.133 1 96.94 202 HIS B CA 1
ATOM 3306 C C . HIS B 1 202 ? 4.523 21.734 1.931 1 96.94 202 HIS B C 1
ATOM 3308 O O . HIS B 1 202 ? 4.93 21.312 0.845 1 96.94 2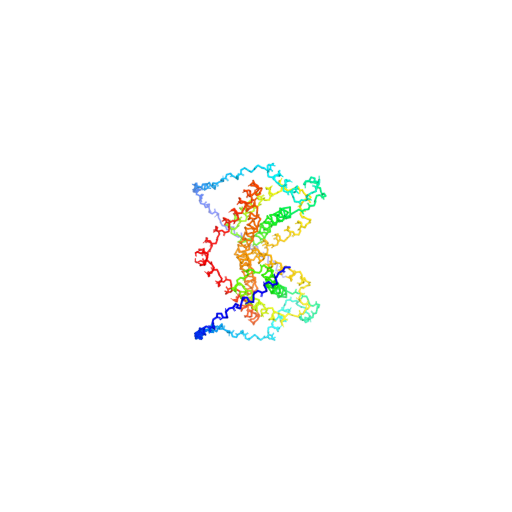02 HIS B O 1
ATOM 3314 N N . CYS B 1 203 ? 4.309 20.922 2.959 1 96.81 203 CYS B N 1
ATOM 3315 C CA . CYS B 1 203 ? 4.504 19.484 2.852 1 96.81 203 CYS B CA 1
ATOM 3316 C C . CYS B 1 203 ? 3.584 18.875 1.796 1 96.81 203 CYS B C 1
ATOM 3318 O O . CYS B 1 203 ? 4.008 18.047 0.999 1 96.81 203 CYS B O 1
ATOM 3320 N N . CYS B 1 204 ? 2.383 19.344 1.798 1 96.88 204 CYS B N 1
ATOM 3321 C CA . CYS B 1 204 ? 1.387 18.859 0.843 1 96.88 204 CYS B CA 1
ATOM 3322 C C . CYS B 1 204 ? 1.821 19.156 -0.588 1 96.88 204 CYS B C 1
ATOM 3324 O O . CYS B 1 204 ? 1.731 18.297 -1.459 1 96.88 204 CYS B O 1
ATOM 3326 N N . ALA B 1 205 ? 2.279 20.344 -0.833 1 95.5 205 ALA B N 1
ATOM 3327 C CA . ALA B 1 205 ? 2.734 20.75 -2.16 1 95.5 205 ALA B CA 1
ATOM 3328 C C . ALA B 1 205 ? 3.932 19.922 -2.607 1 95.5 205 ALA B C 1
ATOM 3330 O O . ALA B 1 205 ? 4.055 19.578 -3.787 1 95.5 205 ALA B O 1
ATOM 3331 N N . ASP B 1 206 ? 4.781 19.641 -1.673 1 95 206 ASP B N 1
ATOM 3332 C CA . ASP B 1 206 ? 5.926 18.781 -1.967 1 95 206 ASP B CA 1
ATOM 3333 C C . ASP B 1 206 ? 5.477 17.406 -2.445 1 95 206 ASP B C 1
ATOM 3335 O O . ASP B 1 206 ? 6.016 16.875 -3.414 1 95 206 ASP B O 1
ATOM 3339 N N . GLU B 1 207 ? 4.527 16.797 -1.766 1 94.81 207 GLU B N 1
ATOM 3340 C CA . GLU B 1 207 ? 3.998 15.5 -2.156 1 94.81 207 GLU B CA 1
ATOM 3341 C C . GLU B 1 207 ? 3.371 15.547 -3.545 1 94.81 207 GLU B C 1
ATOM 3343 O O . GLU B 1 207 ? 3.529 14.625 -4.34 1 94.81 207 GLU B O 1
ATOM 3348 N N . ALA B 1 208 ? 2.645 16.609 -3.844 1 91.81 208 ALA B N 1
ATOM 3349 C CA . ALA B 1 208 ? 1.991 16.766 -5.141 1 91.81 208 ALA B CA 1
ATOM 3350 C C . ALA B 1 208 ? 3.016 16.844 -6.27 1 91.81 208 ALA B C 1
ATOM 3352 O O . ALA B 1 208 ? 2.816 16.25 -7.336 1 91.81 208 ALA B O 1
ATOM 3353 N N . ARG B 1 209 ? 4.047 17.5 -6.023 1 89.06 209 ARG B N 1
ATOM 3354 C CA . ARG B 1 209 ? 5.113 17.625 -7.012 1 89.06 209 ARG B CA 1
ATOM 3355 C C . ARG B 1 209 ? 5.797 16.281 -7.246 1 89.06 209 ARG B C 1
ATOM 3357 O O . ARG B 1 209 ? 6.094 15.914 -8.383 1 89.06 209 ARG B O 1
ATOM 3364 N N . ALA B 1 210 ? 6.051 15.578 -6.191 1 85.94 210 ALA B N 1
ATOM 3365 C CA . ALA B 1 210 ? 6.699 14.273 -6.273 1 85.94 210 ALA B CA 1
ATOM 3366 C C . ALA B 1 210 ? 5.84 13.281 -7.055 1 85.94 210 ALA B C 1
ATOM 3368 O O . ALA B 1 210 ? 6.363 12.484 -7.836 1 85.94 210 ALA B O 1
ATOM 3369 N N . GLY B 1 211 ? 4.617 13.32 -6.902 1 74.81 211 GLY B N 1
ATOM 3370 C CA . GLY B 1 211 ? 3.699 12.422 -7.586 1 74.81 211 GLY B CA 1
ATOM 3371 C C . GLY B 1 211 ? 3.6 12.695 -9.078 1 74.81 211 GLY B C 1
ATOM 3372 O O . GLY B 1 211 ? 3.312 11.789 -9.859 1 74.81 211 GLY B O 1
ATOM 3373 N N . ASN B 1 212 ? 3.723 13.906 -9.508 1 68.62 212 ASN B N 1
ATOM 3374 C CA . ASN B 1 212 ? 3.574 14.328 -10.898 1 68.62 212 ASN B CA 1
ATOM 3375 C C . ASN B 1 212 ? 4.855 14.102 -11.695 1 68.62 212 ASN B C 1
ATOM 3377 O O . ASN B 1 212 ? 4.812 13.977 -12.922 1 68.62 212 ASN B O 1
ATOM 3381 N N . GLU B 1 213 ? 6 14.328 -11.141 1 58.25 213 GLU B N 1
ATOM 3382 C CA . GLU B 1 213 ? 7.262 14.164 -11.859 1 58.25 213 GLU B CA 1
ATOM 3383 C C . GLU B 1 213 ? 7.355 12.789 -12.516 1 58.25 213 GLU B C 1
ATOM 3385 O O . GLU B 1 213 ? 7.887 12.656 -13.617 1 58.25 213 GLU B O 1
ATOM 3390 N N . ARG B 1 214 ? 7.117 11.828 -11.953 1 54.88 214 ARG B N 1
ATOM 3391 C CA . ARG B 1 214 ? 7.477 10.484 -12.391 1 54.88 214 ARG B CA 1
ATOM 3392 C C . ARG B 1 214 ? 6.539 10 -13.492 1 54.88 214 ARG B C 1
ATOM 3394 O O . ARG B 1 214 ? 6.938 9.203 -14.344 1 54.88 214 ARG B O 1
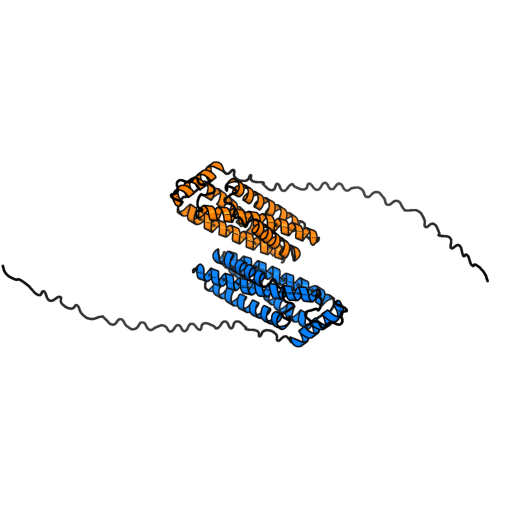ATOM 3401 N N . TYR B 1 215 ? 5.172 10.156 -13.391 1 49.81 215 TYR B N 1
ATOM 3402 C CA . TYR B 1 215 ? 4.305 9.438 -14.328 1 49.81 215 TYR B CA 1
ATOM 3403 C C . TYR B 1 215 ? 4.504 9.938 -15.75 1 49.81 215 TYR B C 1
ATOM 3405 O O . TYR B 1 215 ? 4.387 9.172 -16.703 1 49.81 215 TYR B O 1
ATOM 3413 N N . VAL B 1 216 ? 4.961 11.023 -15.859 1 41.5 216 VAL B N 1
ATOM 3414 C CA . VAL B 1 216 ? 5.195 11.516 -17.219 1 41.5 216 VAL B CA 1
ATOM 3415 C C . VAL B 1 216 ? 6.43 10.836 -17.797 1 41.5 216 VAL B C 1
ATOM 3417 O O . VAL B 1 216 ? 6.43 10.438 -18.969 1 41.5 216 VAL B O 1
ATOM 3420 N N . GLU B 1 217 ? 7.441 10.852 -17.109 1 43.22 217 GLU B N 1
ATOM 3421 C CA . GLU B 1 217 ? 8.664 10.398 -17.766 1 43.22 217 GLU B CA 1
ATOM 3422 C C . GLU B 1 217 ? 8.625 8.891 -18.031 1 43.22 217 GLU B C 1
ATOM 3424 O O . GLU B 1 217 ? 9.07 8.43 -19.078 1 43.22 217 GLU B O 1
ATOM 3429 N N . ARG B 1 218 ? 8.125 8.094 -17.125 1 45.88 218 ARG B N 1
ATOM 3430 C CA . ARG B 1 218 ? 8.227 6.656 -17.344 1 45.88 218 ARG B CA 1
ATOM 3431 C C . ARG B 1 218 ? 7.184 6.184 -18.359 1 45.88 218 ARG B C 1
ATOM 3433 O O . ARG B 1 218 ? 7.363 5.145 -19 1 45.88 218 ARG B O 1
ATOM 3440 N N . GLU B 1 219 ? 6.02 6.777 -18.344 1 44.81 219 GLU B N 1
ATOM 3441 C CA . GLU B 1 219 ? 5.148 6.531 -19.484 1 44.81 219 GLU B CA 1
ATOM 3442 C C . GLU B 1 219 ? 5.879 6.77 -20.797 1 44.81 219 GLU B C 1
ATOM 3444 O O . GLU B 1 219 ? 5.652 6.062 -21.781 1 44.81 219 GLU B O 1
ATOM 3449 N N . ASP B 1 220 ? 6.652 7.676 -20.781 1 40.03 220 ASP B N 1
ATOM 3450 C CA . ASP B 1 220 ? 7.383 7.938 -22.016 1 40.03 220 ASP B CA 1
ATOM 3451 C C . ASP B 1 220 ? 8.391 6.824 -22.312 1 40.03 220 ASP B C 1
ATOM 3453 O O . ASP B 1 220 ? 8.641 6.5 -23.469 1 40.03 220 ASP B O 1
ATOM 3457 N N . ASN B 1 221 ? 8.922 6.266 -21.312 1 39.59 221 ASN B N 1
ATOM 3458 C CA . ASN B 1 221 ? 9.938 5.262 -21.609 1 39.59 221 ASN B CA 1
ATOM 3459 C C . ASN B 1 221 ? 9.32 3.893 -21.859 1 39.59 221 ASN B C 1
ATOM 3461 O O . ASN B 1 221 ? 10.016 2.955 -22.266 1 39.59 221 ASN B O 1
ATOM 3465 N N . ASP B 1 222 ? 8.227 3.578 -21.406 1 39.56 222 ASP B N 1
ATOM 3466 C CA . ASP B 1 222 ? 7.578 2.314 -21.75 1 39.56 222 ASP B CA 1
ATOM 3467 C C . ASP B 1 222 ? 6.934 2.383 -23.125 1 39.56 222 ASP B C 1
ATOM 3469 O O . ASP B 1 222 ? 6.395 1.389 -23.625 1 39.56 222 ASP B O 1
ATOM 3473 N N . LEU B 1 223 ? 6.754 3.498 -23.688 1 31.53 223 LEU B N 1
ATOM 3474 C CA . LEU B 1 223 ? 6.434 3.57 -25.109 1 31.53 223 LEU B CA 1
ATOM 3475 C C . LEU B 1 223 ? 7.691 3.422 -25.953 1 31.53 223 LEU B C 1
ATOM 3477 O O . LEU B 1 223 ? 8.734 3.996 -25.625 1 31.53 223 LEU B O 1
#

Radius of gyration: 32.36 Å; Cα contacts (8 Å, |Δi|>4): 403; chains: 2; bounding box: 135×97×60 Å

Secondary structure (DSSP, 8-state):
---------------------------------------------HHHHHHHHHHHHHHHH--SS-TTSTTSPP-HHHHHHHHHHHHHHHHHHHHHHHHHHHHHH----HHHHHHHHHHHHHHHHHHHHHHHHS-GGGS-TTHHHHHHHHHHHHHHHHHH-HHHHHHHHHHHHHHHHHHH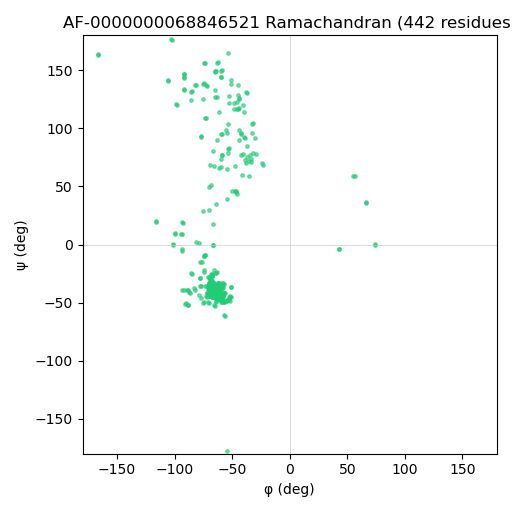HHHHHHHHHTT--HHHHHHHHHHHHHHHHHHHHHHHHHHHHH-/---------------------------------------------HHHHHHHHHHHHHHHH--SS-TTSTTPPP-HHHHHHHHHHHHHHHHHHHHHHHHHHHHHH----HHHHHHHHHHHHHHHHHHHHHHHHS-GGGS-TTHHHHHHHHHHHHHHHHHH-HHHHHHHHHHHHHHHHHHHHHHHHHHHHTT--HHHHHHHHHHHHHHHHHHHHHHHHHHHHH-